Protein 4H17 (pdb70)

Structure (mmCIF, N/CA/C/O backbone):
data_4H17
#
_entry.id   4H17
#
_cell.length_a   49.169
_cell.length_b   49.348
_cell.length_c   156.593
_cell.angle_alpha   90.000
_cell.angle_beta   90.000
_cell.angle_gamma   90.000
#
_symmetry.space_group_name_H-M   'P 21 21 21'
#
loop_
_entity.id
_entity.type
_entity.pdbx_description
1 polymer 'Hydrolase, isochorismatase family'
2 non-polymer 'SULFATE ION'
3 non-polymer 1,2-ETHANEDIOL
4 water water
#
loop_
_atom_site.group_PDB
_atom_site.id
_atom_site.type_symbol
_atom_site.label_atom_id
_atom_site.label_alt_id
_atom_site.label_comp_id
_atom_site.label_asym_id
_atom_site.label_entity_id
_atom_site.label_seq_id
_atom_site.pdbx_PDB_ins_code
_atom_site.Cartn_x
_atom_site.Cartn_y
_atom_site.Cartn_z
_atom_site.occupancy
_atom_site.B_iso_or_equiv
_atom_site.auth_seq_id
_atom_site.auth_comp_id
_atom_site.auth_asym_id
_atom_site.auth_atom_id
_atom_site.pdbx_PDB_model_num
ATOM 1 N N . GLY A 1 1 ? 6.170 -20.745 37.834 1.00 21.05 0 GLY A N 1
ATOM 2 C CA . GLY A 1 1 ? 6.215 -20.265 36.427 1.00 17.10 0 GLY A CA 1
ATOM 3 C C . GLY A 1 1 ? 7.214 -19.120 36.249 1.00 15.22 0 GLY A C 1
ATOM 4 O O . GLY A 1 1 ? 7.905 -18.752 37.180 1.00 17.76 0 GLY A O 1
ATOM 13 N N . SER A 1 3 ? 8.484 -15.390 35.522 1.00 14.39 2 SER A N 1
ATOM 14 C CA . SER A 1 3 ? 8.069 -13.986 35.654 1.00 16.92 2 SER A CA 1
ATOM 15 C C . SER A 1 3 ? 8.310 -13.210 34.370 1.00 16.70 2 SER A C 1
ATOM 16 O O . SER A 1 3 ? 9.332 -13.410 33.696 1.00 21.74 2 SER A O 1
ATOM 19 N N . VAL A 1 4 ? 7.326 -12.384 34.009 1.00 15.31 3 VAL A N 1
ATOM 20 C CA . VAL A 1 4 ? 7.348 -11.592 32.778 1.00 20.08 3 VAL A CA 1
ATOM 21 C C . VAL A 1 4 ? 6.793 -10.200 33.094 1.00 20.26 3 VAL A C 1
ATOM 22 O O . VAL A 1 4 ? 6.147 -9.975 34.124 1.00 17.54 3 VAL A O 1
ATOM 26 N N . PRO A 1 5 ? 7.070 -9.260 32.190 1.00 19.58 4 PRO A N 1
ATOM 27 C CA . PRO A 1 5 ? 6.490 -7.940 32.345 1.00 21.03 4 PRO A CA 1
ATOM 28 C C . PRO A 1 5 ? 4.972 -7.974 32.399 1.00 20.22 4 PRO A C 1
ATOM 29 O O . PRO A 1 5 ? 4.327 -8.841 31.762 1.00 19.28 4 PRO A O 1
ATOM 33 N N . THR A 1 6 ? 4.414 -6.987 33.090 1.00 22.69 5 THR A N 1
ATOM 34 C CA . THR A 1 6 ? 2.974 -6.777 33.199 1.00 23.81 5 THR A CA 1
ATOM 35 C C . THR A 1 6 ? 2.649 -5.604 32.330 1.00 22.76 5 THR A C 1
ATOM 36 O O . THR A 1 6 ? 3.416 -4.652 32.306 1.00 33.83 5 THR A O 1
ATOM 40 N N . THR A 1 7 ? 1.509 -5.618 31.647 1.00 21.55 6 THR A N 1
ATOM 41 C CA . THR A 1 7 ? 1.170 -4.492 30.782 1.00 20.61 6 THR A CA 1
ATOM 42 C C . THR A 1 7 ? 0.700 -3.387 31.703 1.00 21.71 6 THR A C 1
ATOM 43 O O . THR A 1 7 ? 0.209 -3.676 32.798 1.00 18.04 6 THR A O 1
ATOM 55 N N . PHE A 1 9 ? -1.882 -1.770 31.139 1.00 17.91 8 PHE A N 1
ATOM 56 C CA . PHE A 1 9 ? -3.293 -2.110 31.254 1.00 18.27 8 PHE A CA 1
ATOM 57 C C . PHE A 1 9 ? -3.593 -2.989 32.478 1.00 20.87 8 PHE A C 1
ATOM 58 O O . PHE A 1 9 ? -4.469 -2.669 33.276 1.00 22.90 8 PHE A O 1
ATOM 66 N N . ARG A 1 10 ? -2.873 -4.090 32.622 1.00 20.02 9 ARG A N 1
ATOM 67 C CA . ARG A 1 10 ? -3.165 -5.017 33.702 1.00 20.19 9 ARG A CA 1
ATOM 68 C C . ARG A 1 10 ? -2.738 -4.459 35.046 1.00 19.93 9 ARG A C 1
ATOM 69 O O . ARG A 1 10 ? -3.422 -4.657 36.051 1.00 19.37 9 ARG A O 1
ATOM 77 N N . LEU A 1 11 ? -1.639 -3.717 35.059 1.00 18.48 10 LEU A N 1
ATOM 78 C CA . LEU A 1 11 ? -1.148 -3.087 36.287 1.00 21.14 10 LEU A CA 1
ATOM 79 C C . LEU A 1 11 ? -2.149 -2.122 36.884 1.00 20.94 10 LEU A C 1
ATOM 80 O O . LEU A 1 11 ? -2.258 -2.068 38.114 1.00 22.32 10 LEU A O 1
ATOM 85 N N . THR A 1 12 ? -2.858 -1.378 36.037 1.00 23.37 11 THR A N 1
ATOM 86 C CA . THR A 1 12 ? -3.813 -0.334 36.459 1.00 20.94 11 THR A CA 1
ATOM 87 C C . THR A 1 12 ? -5.280 -0.802 36.506 1.00 19.47 11 THR A C 1
ATOM 88 O O . THR A 1 12 ? -6.187 -0.051 36.936 1.00 21.89 11 THR A O 1
ATOM 92 N N . GLY A 1 13 ? -5.499 -2.032 36.047 1.00 21.31 12 GLY A N 1
ATOM 93 C CA . GLY A 1 13 ? -6.809 -2.637 35.965 1.00 26.98 12 GLY A CA 1
ATOM 94 C C . GLY A 1 13 ? -7.681 -2.046 34.874 1.00 26.17 12 GLY A C 1
ATOM 95 O O . GLY A 1 13 ? -8.917 -2.109 34.966 1.00 21.20 12 GLY A O 1
ATOM 96 N N . ARG A 1 14 ? -7.040 -1.523 33.824 1.00 24.17 13 ARG A N 1
ATOM 97 C CA . ARG A 1 14 ? -7.730 -0.830 32.733 1.00 26.49 13 ARG A CA 1
ATOM 98 C C . ARG A 1 14 ? -7.778 -1.678 31.455 1.00 21.21 13 ARG A C 1
ATOM 99 O O . ARG A 1 14 ? -8.222 -1.213 30.397 1.00 28.46 13 ARG A O 1
ATOM 107 N N . ASP A 1 15 ? -7.320 -2.919 31.550 1.00 25.63 14 ASP A N 1
ATOM 108 C CA . ASP A 1 15 ? -7.440 -3.842 30.416 1.00 27.82 14 ASP A CA 1
ATOM 109 C C . ASP A 1 15 ? -8.909 -4.009 30.008 1.00 28.03 14 ASP A C 1
ATOM 110 O O . ASP A 1 15 ? -9.771 -4.181 30.861 1.00 30.59 14 ASP A O 1
ATOM 115 N N . TYR A 1 16 ? -9.180 -3.920 28.705 1.00 24.33 15 TYR A N 1
ATOM 116 C CA . TYR A 1 16 ? -10.508 -4.145 28.150 1.00 21.17 15 TYR A CA 1
ATOM 117 C C . TYR A 1 16 ? -10.412 -5.351 27.214 1.00 21.32 15 TYR A C 1
ATOM 118 O O . TYR A 1 16 ? -9.332 -5.702 26.786 1.00 20.22 15 TYR A O 1
ATOM 127 N N . PRO A 1 17 ? -11.544 -6.008 26.929 1.00 23.74 16 PRO A N 1
ATOM 128 C CA . PRO A 1 17 ? -11.526 -7.090 25.951 1.00 20.84 16 PRO A CA 1
ATOM 129 C C . PRO A 1 17 ? -11.265 -6.636 24.509 1.00 18.64 16 PRO A C 1
ATOM 130 O O . PRO A 1 17 ? -11.563 -5.497 24.161 1.00 23.16 16 PRO A O 1
ATOM 134 N N . PRO A 1 18 ? -10.742 -7.539 23.671 1.00 19.03 17 PRO A N 1
ATOM 135 C CA . PRO A 1 18 ? -10.658 -7.185 22.261 1.00 15.90 17 PRO A CA 1
ATOM 136 C C 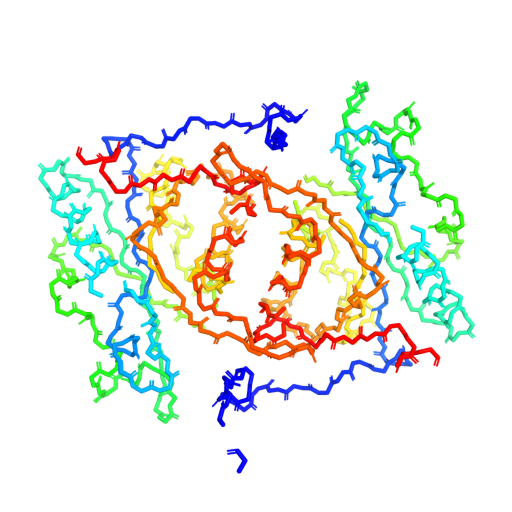. PRO A 1 18 ? -12.016 -6.940 21.646 1.00 16.53 17 PRO A C 1
ATOM 137 O O . PRO A 1 18 ? -13.041 -7.464 22.101 1.00 18.32 17 PRO A O 1
ATOM 141 N N . ALA A 1 19 ? -12.010 -6.155 20.574 1.00 16.80 18 ALA A N 1
ATOM 142 C CA . ALA A 1 19 ? -13.256 -5.757 19.915 1.00 16.26 18 ALA A CA 1
ATOM 143 C C . ALA A 1 19 ? -13.902 -6.969 19.300 1.00 16.35 18 ALA A C 1
ATOM 144 O O . ALA A 1 19 ? -13.212 -7.888 18.845 1.00 18.95 18 ALA A O 1
ATOM 146 N N A LYS A 1 20 ? -15.225 -6.962 19.265 0.50 18.04 19 LYS A N 1
ATOM 147 N N B LYS A 1 20 ? -15.223 -6.956 19.260 0.50 18.08 19 LYS A N 1
ATOM 148 C CA A LYS A 1 20 ? -15.970 -7.915 18.446 0.50 20.20 19 LYS A CA 1
ATOM 149 C CA B LYS A 1 20 ? -15.964 -7.901 18.434 0.50 20.33 19 LYS A CA 1
ATOM 150 C C A LYS A 1 20 ? -16.341 -7.108 17.218 0.50 20.44 19 LYS A C 1
ATOM 151 C C B LYS A 1 20 ? -16.340 -7.102 17.213 0.50 20.51 19 LYS A C 1
ATOM 152 O O A LYS A 1 20 ? -16.869 -6.003 17.349 0.50 18.89 19 LYS A O 1
ATOM 153 O O B LYS A 1 20 ? -16.871 -6.000 17.345 0.50 19.03 19 LYS A O 1
ATOM 164 N N . LEU A 1 21 ? -16.073 -7.653 16.034 1.00 20.28 20 LEU A N 1
ATOM 165 C CA . LEU A 1 21 ? -16.408 -6.975 14.772 1.00 18.81 20 LEU A CA 1
ATOM 166 C C . LEU A 1 21 ? -17.875 -6.498 14.770 1.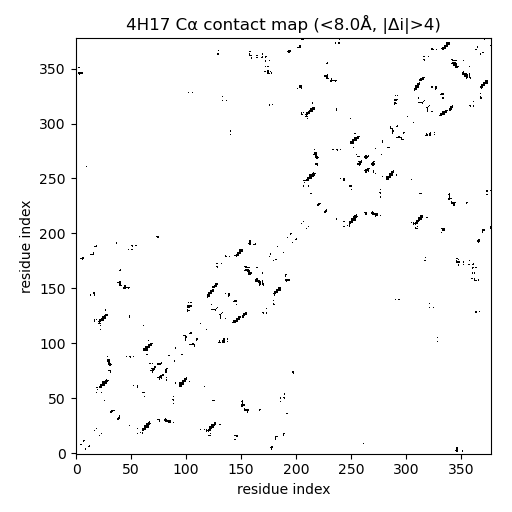00 20.62 20 LEU A C 1
ATOM 167 O O . LEU A 1 21 ? -18.187 -5.413 14.292 1.00 16.12 20 LEU A O 1
ATOM 172 N N . SER A 1 22 ? -18.763 -7.307 15.353 1.00 20.04 21 SER A N 1
ATOM 173 C CA . SER A 1 22 ? -20.186 -7.035 15.399 1.00 20.65 21 SER A CA 1
ATOM 174 C C . SER A 1 22 ? -20.552 -5.779 16.167 1.00 18.66 21 SER A C 1
ATOM 175 O O . SER A 1 22 ? -21.653 -5.238 15.964 1.00 23.42 21 SER A O 1
ATOM 178 N N . HIS A 1 23 ? -19.660 -5.294 17.026 1.00 17.65 22 HIS A N 1
ATOM 179 C CA . HIS A 1 23 ? -19.906 -4.055 17.767 1.00 21.70 22 HIS A CA 1
ATOM 180 C C . HIS A 1 23 ? -18.881 -2.967 17.459 1.00 21.52 22 HIS A C 1
ATOM 181 O O . HIS A 1 23 ? -18.790 -1.967 18.177 1.00 21.75 22 HIS A O 1
ATOM 188 N N . ALA A 1 24 ? -18.168 -3.111 16.351 1.00 15.49 23 ALA A N 1
ATOM 189 C CA . ALA A 1 24 ? -17.032 -2.226 16.079 1.00 15.11 23 ALA A CA 1
ATOM 190 C C . ALA A 1 24 ? -17.191 -1.409 14.811 1.00 15.77 23 ALA A C 1
ATOM 191 O O . ALA A 1 24 ? -18.014 -1.718 13.987 1.00 15.14 23 ALA A O 1
ATOM 193 N N . SER A 1 25 ? -16.375 -0.363 14.717 1.00 16.07 24 SER A N 1
ATOM 194 C CA . SER A 1 25 ? -16.117 0.365 13.454 1.00 17.88 24 SER A CA 1
ATOM 195 C C . SER A 1 25 ? -14.728 -0.078 12.958 1.00 18.58 24 SER A C 1
ATOM 196 O O . SER A 1 25 ? -13.781 -0.177 13.752 1.00 17.66 24 SER A O 1
ATOM 199 N N . LEU A 1 26 ? -14.596 -0.343 11.653 1.00 14.81 25 LEU A N 1
ATOM 200 C CA . LEU A 1 26 ? -13.325 -0.805 11.056 1.00 14.37 25 LEU A CA 1
ATOM 201 C C . LEU A 1 26 ? -12.649 0.384 10.371 1.00 13.90 25 LEU A C 1
ATOM 202 O O . LEU A 1 26 ? -13.291 1.123 9.619 1.00 14.13 25 LEU A O 1
ATOM 207 N N . ILE A 1 27 ? -11.391 0.608 10.696 1.00 10.55 26 ILE A N 1
ATOM 208 C CA . ILE A 1 27 ? -10.573 1.694 10.129 1.00 10.54 26 ILE A CA 1
ATOM 209 C C . ILE A 1 27 ? -9.356 1.120 9.416 1.00 10.35 26 ILE A C 1
ATOM 210 O O . ILE A 1 27 ? -8.549 0.416 10.025 1.00 12.42 26 ILE A O 1
ATOM 215 N N . ILE A 1 28 ? -9.247 1.418 8.108 1.00 11.51 27 ILE A N 1
ATOM 216 C CA . ILE A 1 28 ? -8.130 0.949 7.297 1.00 12.78 27 ILE A CA 1
ATOM 217 C C . ILE A 1 28 ? -7.273 2.167 6.966 1.00 12.86 27 ILE A C 1
ATOM 218 O O . ILE A 1 28 ? -7.703 3.072 6.247 1.00 12.89 27 ILE A O 1
ATOM 223 N N . ILE A 1 29 ? -6.056 2.171 7.481 1.00 11.29 28 ILE A N 1
ATOM 224 C CA . ILE A 1 29 ? -5.154 3.333 7.361 1.00 11.50 28 ILE A CA 1
ATOM 225 C C . ILE A 1 29 ? -4.159 3.151 6.224 1.00 10.96 28 ILE A C 1
ATOM 226 O O . ILE A 1 29 ? -3.301 2.233 6.225 1.00 11.00 28 ILE A O 1
ATOM 231 N N . ASP A 1 30 ? -4.288 4.003 5.199 1.00 10.14 29 ASP A N 1
ATOM 232 C CA . ASP A 1 30 ? -3.250 4.217 4.214 1.00 12.35 29 ASP A CA 1
ATOM 233 C C . ASP A 1 30 ? -2.986 3.008 3.321 1.00 12.12 29 ASP A C 1
ATOM 234 O O . ASP A 1 30 ? -1.837 2.696 3.058 1.00 11.45 29 ASP A O 1
ATOM 239 N N . ALA A 1 31 ? -4.036 2.313 2.887 1.00 12.22 30 ALA A N 1
ATOM 240 C CA . ALA A 1 31 ? -3.829 1.117 2.050 1.00 14.95 30 ALA A CA 1
ATOM 241 C C . ALA A 1 31 ? -3.602 1.561 0.597 1.00 14.24 30 ALA A C 1
ATOM 242 O O . ALA A 1 31 ? -4.442 1.391 -0.302 1.00 14.91 30 ALA A O 1
ATOM 244 N N . GLN A 1 32 ? -2.424 2.147 0.387 1.00 13.75 31 GLN A N 1
ATOM 245 C CA . GLN A 1 32 ? -2.082 2.825 -0.863 1.00 12.07 31 GLN A CA 1
ATOM 246 C C . GLN A 1 32 ? -0.861 2.239 -1.566 1.00 11.22 31 GLN A C 1
ATOM 247 O O . GLN A 1 32 ? -0.002 1.628 -0.952 1.00 12.36 31 GLN A O 1
ATOM 253 N N . LYS A 1 33 ? -0.795 2.479 -2.879 1.00 12.39 32 LYS A N 1
ATOM 254 C CA . LYS A 1 33 ? 0.224 1.838 -3.725 1.00 12.39 32 LYS A CA 1
ATOM 255 C C . LYS A 1 33 ? 1.687 2.323 -3.462 1.00 11.38 32 LYS A C 1
ATOM 256 O O . LYS A 1 33 ? 2.657 1.594 -3.765 1.00 11.81 32 LYS A O 1
ATOM 262 N N . GLU A 1 34 ? 1.846 3.504 -2.856 1.00 11.62 33 GLU A N 1
ATOM 263 C CA . GLU A 1 34 ? 3.137 4.016 -2.422 1.00 13.72 33 GLU A CA 1
ATOM 264 C C . GLU A 1 34 ? 3.938 2.941 -1.698 1.00 11.97 33 GLU A C 1
ATOM 265 O O . GLU A 1 34 ? 5.143 2.830 -1.906 1.00 12.51 33 GLU A O 1
ATOM 271 N N . TYR A 1 35 ? 3.248 2.096 -0.936 1.00 10.44 34 TYR A N 1
ATOM 272 C CA . TYR A 1 35 ? 3.907 1.139 -0.074 1.00 11.66 34 TYR A CA 1
ATOM 273 C C . TYR A 1 35 ? 4.312 -0.157 -0.768 1.00 10.90 34 TYR A C 1
ATOM 274 O O . TYR A 1 35 ? 4.800 -1.090 -0.076 1.00 13.06 34 TYR A O 1
ATOM 283 N N . LEU A 1 36 ? 4.011 -0.287 -2.073 1.00 12.19 35 LEU A N 1
ATOM 284 C CA . LEU A 1 36 ? 4.283 -1.559 -2.775 1.00 16.59 35 LEU A CA 1
ATOM 285 C C . LEU A 1 36 ? 5.624 -1.544 -3.533 1.00 16.03 35 LEU A C 1
ATOM 286 O O . LEU A 1 36 ? 6.084 -2.581 -4.040 1.00 17.69 35 LEU A O 1
ATOM 291 N N A SER A 1 37 ? 6.258 -0.385 -3.620 0.75 15.23 36 SER A N 1
ATOM 292 N N B SER A 1 37 ? 6.253 -0.378 -3.608 0.25 15.99 36 SER A N 1
ATOM 293 C CA A SER A 1 37 ? 7.503 -0.247 -4.340 0.75 16.29 36 SER A CA 1
ATOM 294 C CA B SER A 1 37 ? 7.513 -0.223 -4.313 0.25 16.28 36 SER A CA 1
ATOM 295 C C A SER A 1 37 ? 8.267 0.989 -3.834 0.75 16.58 36 SER A C 1
ATOM 296 C C B SER A 1 37 ? 8.269 1.004 -3.820 0.25 16.36 36 SER A C 1
ATOM 297 O O A SER A 1 37 ? 7.735 1.753 -3.056 0.75 14.21 36 SER A O 1
ATOM 298 O O B SER A 1 37 ? 7.736 1.781 -3.047 0.25 16.20 36 SER A O 1
ATOM 303 N N . GLY A 1 38 ? 9.499 1.181 -4.292 1.00 15.48 37 GLY A N 1
ATOM 304 C CA . GLY A 1 38 ? 10.339 2.326 -3.887 1.00 15.29 37 GLY A CA 1
ATOM 305 C C . GLY A 1 38 ? 10.855 2.280 -2.442 1.00 16.37 37 GLY A C 1
ATOM 306 O O . GLY A 1 38 ? 10.811 1.244 -1.805 1.00 16.56 37 GLY A O 1
ATOM 307 N N . PRO A 1 39 ? 11.363 3.422 -1.929 1.00 16.62 38 PRO A N 1
ATOM 308 C CA . PRO A 1 39 ? 11.925 3.497 -0.584 1.00 16.56 38 PRO A CA 1
ATOM 309 C C . PRO A 1 39 ? 10.902 3.208 0.503 1.00 16.51 38 PRO A C 1
ATOM 310 O O . PRO A 1 39 ? 11.287 2.813 1.620 1.00 16.27 38 PRO A O 1
ATOM 314 N N . LEU A 1 40 ? 9.607 3.396 0.223 1.00 12.97 39 LEU A N 1
ATOM 315 C CA . LEU A 1 40 ? 8.568 3.123 1.225 1.00 13.09 39 LEU A CA 1
ATOM 316 C C . LEU A 1 40 ? 7.934 1.736 1.020 1.00 12.78 39 LEU A C 1
ATOM 317 O O . LEU A 1 40 ? 6.936 1.432 1.612 1.00 13.96 39 LEU A O 1
ATOM 322 N N . LYS A 1 41 ? 8.587 0.866 0.236 1.00 13.57 40 LYS A N 1
ATOM 323 C CA . LYS A 1 41 ? 8.081 -0.479 0.065 1.00 14.01 40 LYS A CA 1
ATOM 324 C C . LYS A 1 41 ? 8.094 -1.169 1.416 1.00 14.94 40 LYS A C 1
ATOM 325 O O . LYS A 1 41 ? 9.167 -1.214 2.049 1.00 16.59 40 LYS A O 1
ATOM 331 N N . LEU A 1 42 ? 6.955 -1.730 1.846 1.00 13.61 41 LEU A N 1
ATOM 332 C CA . LEU A 1 42 ? 6.850 -2.313 3.185 1.00 13.21 41 LEU A CA 1
ATOM 333 C C . LEU A 1 42 ? 7.147 -3.786 3.119 1.00 14.56 41 LEU A C 1
ATOM 334 O O . LEU A 1 42 ? 7.087 -4.383 2.028 1.00 15.58 41 LEU A O 1
ATOM 339 N N . SER A 1 43 ? 7.461 -4.363 4.276 1.00 14.57 42 SER A N 1
ATOM 340 C CA . SER A 1 43 ? 7.791 -5.781 4.357 1.00 12.12 42 SER A CA 1
ATOM 341 C C . SER A 1 43 ? 6.584 -6.590 4.761 1.00 13.01 42 SER A C 1
ATOM 342 O O . SER A 1 43 ? 5.770 -6.139 5.547 1.00 15.64 42 SER A O 1
ATOM 345 N N . GLY A 1 44 ? 6.482 -7.795 4.210 1.00 15.58 43 GLY A N 1
ATOM 346 C CA . GLY A 1 44 ? 5.340 -8.648 4.512 1.00 16.88 43 GLY A CA 1
ATOM 347 C C . GLY A 1 44 ? 4.017 -8.099 3.982 1.00 15.55 43 GLY A C 1
ATOM 348 O O . GLY A 1 44 ? 2.967 -8.356 4.578 1.00 19.56 43 GLY A O 1
ATOM 357 N N . ASP A 1 46 ? 2.308 -8.827 1.096 1.00 15.08 45 ASP A N 1
ATOM 358 C CA . ASP A 1 46 ? 1.367 -9.799 0.517 1.00 19.65 45 ASP A CA 1
ATOM 359 C C . ASP A 1 46 ? 0.344 -10.262 1.556 1.00 19.71 45 ASP A C 1
ATOM 360 O O . ASP A 1 46 ? -0.887 -10.286 1.294 1.00 17.05 45 ASP A O 1
ATOM 365 N N . GLU A 1 47 ? 0.853 -10.676 2.725 1.00 15.09 46 GLU A N 1
ATOM 366 C CA . GLU A 1 47 ? -0.034 -11.209 3.734 1.00 18.40 46 GLU A CA 1
ATOM 367 C C . GLU A 1 47 ? -0.798 -10.155 4.479 1.00 15.68 46 GLU A C 1
ATOM 368 O O . GLU A 1 47 ? -1.946 -10.366 4.801 1.00 16.12 46 GLU A O 1
ATOM 374 N N . ALA A 1 48 ? -0.179 -8.994 4.728 1.00 13.54 47 ALA A N 1
ATOM 375 C CA . ALA A 1 48 ? -0.928 -7.902 5.353 1.00 12.31 47 ALA A CA 1
ATOM 376 C C . ALA A 1 48 ? -2.097 -7.447 4.495 1.00 13.08 47 ALA A C 1
ATOM 377 O O . ALA A 1 48 ? -3.219 -7.283 5.018 1.00 13.83 47 ALA A O 1
ATOM 379 N N . VAL A 1 49 ? -1.885 -7.293 3.195 1.00 13.20 48 VAL A N 1
ATOM 380 C CA . VAL A 1 49 ? -2.963 -6.917 2.281 1.00 14.79 48 VAL A CA 1
ATOM 381 C C . VAL A 1 49 ? -4.038 -7.998 2.204 1.00 12.61 48 VAL A C 1
ATOM 382 O O . VAL A 1 49 ? -5.209 -7.692 2.238 1.00 14.02 48 VAL A O 1
ATOM 386 N N . ALA A 1 50 ? -3.629 -9.266 2.151 1.00 11.28 49 ALA A N 1
ATOM 387 C CA . ALA A 1 50 ? -4.612 -10.344 2.142 1.00 15.44 49 ALA A CA 1
ATOM 388 C C . ALA A 1 50 ? -5.470 -10.279 3.417 1.00 16.12 49 ALA A C 1
ATOM 389 O O . ALA A 1 50 ? -6.679 -10.520 3.371 1.00 16.78 49 ALA A O 1
ATOM 391 N N . ASN A 1 51 ? -4.861 -9.920 4.552 1.00 14.82 50 ASN A N 1
ATOM 392 C CA . ASN A 1 51 ? -5.623 -9.812 5.809 1.00 16.36 50 ASN A CA 1
ATOM 393 C C . ASN A 1 51 ? -6.549 -8.602 5.873 1.00 15.66 50 ASN A C 1
ATOM 394 O O . ASN A 1 51 ? -7.660 -8.720 6.361 1.00 14.80 50 ASN A O 1
ATOM 399 N N . ILE A 1 52 ? -6.132 -7.474 5.292 1.00 12.94 51 ILE A N 1
ATOM 400 C CA . ILE A 1 52 ? -7.027 -6.322 5.200 1.00 12.84 51 ILE A CA 1
ATOM 401 C C . ILE A 1 52 ? -8.252 -6.736 4.345 1.00 13.12 51 ILE A C 1
ATOM 402 O O . ILE A 1 52 ? -9.400 -6.438 4.656 1.00 13.02 51 ILE A O 1
ATOM 407 N N . ALA A 1 53 ? -8.009 -7.482 3.265 1.00 12.37 52 ALA A N 1
ATOM 408 C CA . ALA A 1 53 ? -9.070 -7.895 2.409 1.00 13.17 52 ALA A CA 1
ATOM 409 C C . ALA A 1 53 ? -10.036 -8.803 3.164 1.00 13.11 52 ALA A C 1
ATOM 410 O O . ALA A 1 53 ? -11.221 -8.682 3.022 1.00 14.51 52 ALA A O 1
ATOM 412 N N . ARG A 1 54 ? -9.487 -9.679 4.021 1.00 12.57 53 ARG A N 1
ATOM 413 C CA . ARG A 1 54 ? -10.328 -10.544 4.857 1.00 16.30 53 ARG A CA 1
ATOM 414 C C . ARG A 1 54 ? -11.173 -9.725 5.822 1.00 15.06 53 ARG A C 1
ATOM 415 O O . ARG A 1 54 ? -12.360 -10.030 6.003 1.00 16.58 53 ARG A O 1
ATOM 423 N N . LEU A 1 55 ? -10.584 -8.699 6.435 1.00 15.03 54 LEU A N 1
ATOM 424 C CA . LEU A 1 55 ? -11.324 -7.872 7.369 1.00 16.73 54 LEU A CA 1
ATOM 425 C C . LEU A 1 55 ? -12.399 -7.119 6.630 1.00 13.64 54 LEU A C 1
ATOM 426 O O . LEU A 1 55 ? -13.532 -7.042 7.101 1.00 16.44 54 LEU A O 1
ATOM 431 N N . LEU A 1 56 ? -12.064 -6.574 5.467 1.00 12.58 55 LEU A N 1
ATOM 432 C CA . LEU A 1 56 ? -13.066 -5.868 4.662 1.00 13.76 55 LEU A CA 1
ATOM 433 C C . LEU A 1 56 ? -14.230 -6.745 4.260 1.00 13.04 55 LEU A C 1
ATOM 434 O O . LEU A 1 56 ? -15.401 -6.354 4.349 1.00 13.60 55 LEU A O 1
ATOM 439 N N . ASP A 1 57 ? -13.909 -7.953 3.818 1.00 14.65 56 ASP A N 1
ATOM 440 C CA . ASP A 1 57 ? -14.920 -8.922 3.434 1.00 17.24 56 ASP A CA 1
ATOM 441 C C . ASP A 1 57 ? -15.870 -9.147 4.590 1.00 16.65 56 ASP A C 1
ATOM 442 O O . ASP A 1 57 ? -17.083 -9.082 4.407 1.00 14.43 56 ASP A O 1
ATOM 447 N N . ALA A 1 58 ? -15.311 -9.449 5.771 1.00 16.53 57 ALA A N 1
ATOM 448 C CA . ALA A 1 58 ? -16.086 -9.732 6.991 1.00 16.42 57 ALA A CA 1
ATOM 449 C C . ALA A 1 58 ? -16.923 -8.558 7.454 1.00 16.73 57 ALA A C 1
ATOM 450 O O . ALA A 1 58 ? -18.062 -8.738 7.830 1.00 18.20 57 ALA A O 1
ATOM 452 N N . ALA A 1 59 ? -16.343 -7.366 7.445 1.00 14.67 58 ALA A N 1
ATOM 453 C CA . ALA A 1 59 ? -17.078 -6.172 7.772 1.00 13.66 58 ALA A CA 1
ATOM 454 C C . ALA A 1 59 ? -18.247 -5.899 6.835 1.00 15.07 58 ALA A C 1
ATOM 455 O O . ALA A 1 59 ? -19.312 -5.480 7.279 1.00 15.56 58 ALA A O 1
ATOM 457 N N . ARG A 1 60 ? -18.048 -6.115 5.542 1.00 16.94 59 ARG A N 1
ATOM 458 C CA . ARG A 1 60 ? -19.086 -5.897 4.566 1.00 15.69 59 ARG A CA 1
ATOM 459 C C . ARG A 1 60 ? -20.196 -6.931 4.714 1.00 17.70 59 ARG A C 1
ATOM 460 O O . ARG A 1 60 ? -21.366 -6.578 4.660 1.00 19.62 59 ARG A O 1
ATOM 468 N N . LYS A 1 61 ? -19.814 -8.169 4.978 1.00 18.15 60 LYS A N 1
ATOM 469 C CA . LYS A 1 61 ? -20.816 -9.229 5.112 1.00 17.90 60 LYS A CA 1
ATOM 470 C C . LYS A 1 61 ? -21.733 -8.947 6.315 1.00 17.56 60 LYS A C 1
ATOM 471 O O . LYS A 1 61 ? -22.915 -9.315 6.293 1.00 25.44 60 LYS A O 1
ATOM 477 N N . SER A 1 62 ? -21.153 -8.322 7.336 1.00 17.79 61 SER A N 1
ATOM 478 C CA . SER A 1 62 ? -21.765 -8.056 8.631 1.00 22.21 61 SER A CA 1
ATOM 479 C C . SER A 1 62 ? -22.398 -6.669 8.704 1.00 21.42 61 SER A C 1
ATOM 480 O O . SER A 1 62 ? -22.998 -6.334 9.713 1.00 23.28 61 SER A O 1
ATOM 483 N N . GLY A 1 63 ? -22.255 -5.865 7.661 1.00 19.87 62 GLY A N 1
ATOM 484 C CA . GLY A 1 63 ? -22.820 -4.505 7.646 1.00 19.39 62 GLY A CA 1
ATOM 485 C C . GLY A 1 63 ? -22.212 -3.495 8.601 1.00 19.79 62 GLY A C 1
ATOM 486 O O . GLY A 1 63 ? -22.913 -2.593 9.093 1.00 22.44 62 GLY A O 1
ATOM 487 N N . ARG A 1 64 ? -20.926 -3.631 8.890 1.00 14.50 63 ARG A N 1
ATOM 488 C CA . ARG A 1 64 ? -20.253 -2.750 9.847 1.00 15.32 63 ARG A CA 1
ATOM 489 C C . ARG A 1 64 ? -19.774 -1.449 9.159 1.00 13.44 63 ARG A C 1
ATOM 490 O O . ARG A 1 64 ? -19.515 -1.445 7.972 1.00 16.32 63 ARG A O 1
ATOM 498 N N . PRO A 1 65 ? -19.628 -0.368 9.945 1.00 13.99 64 PRO A N 1
ATOM 499 C CA . PRO A 1 65 ? -19.055 0.887 9.453 1.00 14.31 64 PRO A CA 1
ATOM 500 C C . PRO A 1 65 ? -17.622 0.693 9.100 1.00 12.50 64 PRO A C 1
ATOM 501 O O . PRO A 1 65 ? -16.875 0.038 9.883 1.00 13.36 64 PRO A O 1
ATOM 505 N N . ILE A 1 66 ? -17.229 1.217 7.928 1.00 12.59 65 ILE A N 1
ATOM 506 C CA . ILE A 1 66 ? -15.881 1.064 7.462 1.00 12.46 65 ILE A CA 1
ATOM 507 C C . ILE A 1 66 ? -15.339 2.422 7.045 1.00 12.83 65 ILE A C 1
ATOM 508 O O . ILE A 1 66 ? -15.969 3.144 6.251 1.00 14.03 65 ILE A O 1
ATOM 513 N N . ILE A 1 67 ? -14.177 2.743 7.581 1.00 11.83 66 ILE A N 1
ATOM 514 C CA . ILE A 1 67 ? -13.498 4.043 7.332 1.00 11.34 66 ILE A CA 1
ATOM 515 C C . ILE A 1 67 ? -12.142 3.801 6.694 1.00 11.87 66 ILE A C 1
ATOM 516 O O . ILE A 1 67 ? -11.306 3.051 7.222 1.00 14.35 66 ILE A O 1
ATOM 521 N N . HIS A 1 68 ? -11.952 4.342 5.502 1.00 12.73 67 HIS A N 1
ATOM 522 C CA . HIS A 1 68 ? -10.684 4.294 4.799 1.00 12.43 67 HIS A CA 1
ATOM 523 C C . HIS A 1 68 ? -9.981 5.653 4.931 1.00 11.82 67 HIS A C 1
ATOM 524 O O . HIS A 1 68 ? -10.562 6.709 4.615 1.00 13.22 67 HIS A O 1
ATOM 531 N N . VAL A 1 69 ? -8.737 5.611 5.357 1.00 11.11 68 VAL A N 1
ATOM 532 C CA . VAL A 1 69 ? -7.894 6.788 5.471 1.00 12.92 68 VAL A CA 1
ATOM 533 C C . VAL A 1 69 ? -6.798 6.743 4.400 1.00 13.01 68 VAL A C 1
ATOM 534 O O . VAL A 1 69 ? -6.192 5.692 4.226 1.00 12.46 68 VAL A O 1
ATOM 538 N N . ARG A 1 70 ? -6.501 7.868 3.745 1.00 13.23 69 ARG A N 1
ATOM 539 C CA . ARG A 1 70 ? -5.363 7.990 2.865 1.00 11.66 69 ARG A CA 1
ATOM 540 C C . ARG A 1 70 ? -4.631 9.290 3.107 1.00 10.61 69 ARG A C 1
ATOM 541 O O . ARG A 1 70 ? -5.210 10.270 3.599 1.00 11.51 69 ARG A O 1
ATOM 549 N N . HIS A 1 71 ? -3.372 9.307 2.693 1.00 10.15 70 HIS A N 1
ATOM 550 C CA . HIS A 1 71 ? -2.589 10.527 2.639 1.00 9.78 70 HIS A CA 1
ATOM 551 C C . HIS A 1 71 ? -3.173 11.510 1.645 1.00 12.39 70 HIS A C 1
ATOM 552 O O . HIS A 1 71 ? -3.608 11.121 0.539 1.00 11.31 70 HIS A O 1
ATOM 559 N N . LEU A 1 72 ? -3.146 12.784 2.014 1.00 11.76 71 LEU A N 1
ATOM 560 C CA . LEU A 1 72 ? -3.367 13.826 1.025 1.00 14.79 71 LEU A CA 1
ATOM 561 C C . LEU A 1 72 ? -2.279 13.756 -0.048 1.00 12.76 71 LEU A C 1
ATOM 562 O O . LEU A 1 72 ? -2.587 13.871 -1.241 1.00 13.95 71 LEU A O 1
ATOM 567 N N . GLY A 1 73 ? -1.038 13.491 0.348 1.00 12.98 72 GLY A N 1
ATOM 568 C CA . GLY A 1 73 ? 0.066 13.448 -0.626 1.00 14.37 72 GLY A CA 1
ATOM 569 C C . GLY A 1 73 ? 0.437 14.755 -1.292 1.00 15.04 72 GLY A C 1
ATOM 570 O O . GLY A 1 73 ? -0.135 15.844 -1.033 1.00 15.95 72 GLY A O 1
ATOM 571 N N . THR A 1 74 ? 1.381 14.615 -2.209 1.00 13.48 73 THR A N 1
ATOM 572 C CA . THR A 1 74 ? 1.912 15.737 -2.952 1.00 11.46 73 THR A CA 1
ATOM 573 C C . THR A 1 74 ? 1.869 15.378 -4.439 1.00 11.38 73 THR A C 1
ATOM 574 O O . THR A 1 74 ? 2.336 14.350 -4.812 1.00 12.98 73 THR A O 1
ATOM 578 N N . VAL A 1 75 ? 1.302 16.268 -5.252 1.00 14.49 74 VAL A N 1
ATOM 579 C CA . VAL A 1 75 ? 1.314 16.137 -6.696 1.00 14.83 74 VAL A CA 1
ATOM 580 C C . VAL A 1 75 ? 2.768 16.069 -7.136 1.00 12.97 74 VAL A C 1
ATOM 581 O O . VAL A 1 75 ? 3.618 16.930 -6.807 1.00 14.40 74 VAL A O 1
ATOM 585 N N . GLY A 1 76 ? 3.063 15.026 -7.893 1.00 13.19 75 GLY A N 1
ATOM 586 C CA . GLY A 1 76 ? 4.426 14.718 -8.338 1.00 16.71 75 GLY A CA 1
ATOM 587 C C . GLY A 1 76 ? 5.361 14.147 -7.296 1.00 15.63 75 GLY A C 1
ATOM 588 O O . GLY A 1 76 ? 6.530 13.923 -7.560 1.00 16.71 75 GLY A O 1
ATOM 589 N N . GLY A 1 77 ? 4.834 13.889 -6.117 1.00 11.77 76 GLY A N 1
ATOM 590 C CA . GLY A 1 77 ? 5.657 13.525 -4.953 1.00 13.54 76 GLY A CA 1
ATOM 591 C C . GLY A 1 77 ? 5.197 12.249 -4.309 1.00 13.70 76 GLY A C 1
ATOM 592 O O . GLY A 1 77 ? 4.594 11.387 -4.936 1.00 14.42 76 GLY A O 1
ATOM 593 N N . ARG A 1 78 ? 5.501 12.093 -3.028 1.00 14.48 77 ARG A N 1
ATOM 594 C CA . ARG A 1 78 ? 5.094 10.920 -2.311 1.00 15.41 77 ARG A CA 1
ATOM 595 C C . ARG A 1 78 ? 3.569 10.871 -2.117 1.00 12.39 77 ARG A C 1
ATOM 596 O O . ARG A 1 78 ? 2.935 11.904 -1.897 1.00 11.57 77 ARG A O 1
ATOM 604 N N . PHE A 1 79 ? 2.994 9.676 -2.225 1.00 13.40 78 PHE A N 1
ATOM 605 C CA . PHE A 1 79 ? 1.551 9.444 -2.189 1.00 11.18 78 PHE A CA 1
ATOM 606 C C . PHE A 1 79 ? 0.816 10.338 -3.184 1.00 11.32 78 PHE A C 1
ATOM 607 O O . PHE A 1 79 ? -0.310 10.750 -2.948 1.00 11.26 78 PHE A O 1
ATOM 615 N N . ASP A 1 80 ? 1.462 10.587 -4.325 1.00 11.37 79 ASP A N 1
ATOM 616 C CA . ASP A 1 80 ? 0.942 11.476 -5.345 1.00 13.56 79 ASP A CA 1
ATOM 617 C C . ASP A 1 80 ? -0.544 11.212 -5.672 1.00 12.27 79 ASP A C 1
ATOM 618 O O . ASP A 1 80 ? -0.867 10.171 -6.232 1.00 12.53 79 ASP A O 1
ATOM 623 N N . PRO A 1 81 ? -1.429 12.188 -5.425 1.00 12.80 80 PRO A N 1
ATOM 624 C CA . PRO A 1 81 ? -2.828 11.920 -5.652 1.00 14.72 80 PRO A CA 1
ATOM 625 C C . PRO A 1 81 ? -3.232 11.966 -7.120 1.00 15.40 80 PRO A C 1
ATOM 626 O O . PRO A 1 81 ? -4.331 11.548 -7.452 1.00 18.23 80 PRO A O 1
ATOM 630 N N . GLN A 1 82 ? -2.344 12.401 -7.971 1.00 14.42 81 GLN A N 1
ATOM 631 C CA . GLN A 1 82 ? -2.562 12.373 -9.424 1.00 14.59 81 GLN A CA 1
ATOM 632 C C . GLN A 1 82 ? -1.719 11.273 -10.085 1.00 19.28 81 GLN A C 1
ATOM 633 O O . GLN A 1 82 ? -1.583 11.257 -11.310 1.00 22.51 81 GLN A O 1
ATOM 639 N N . GLY A 1 83 ? -1.151 10.372 -9.292 1.00 15.73 82 GLY A N 1
ATOM 640 C CA . GLY A 1 83 ? -0.261 9.316 -9.813 1.00 15.44 82 GLY A CA 1
ATOM 641 C C . GLY A 1 83 ? -0.566 8.008 -9.145 1.00 14.59 82 GLY A C 1
ATOM 642 O O . GLY A 1 83 ? -1.422 7.948 -8.295 1.00 14.19 82 GLY A O 1
ATOM 643 N N . PRO A 1 84 ? 0.109 6.930 -9.583 1.00 14.56 83 PRO A N 1
ATOM 644 C CA . PRO A 1 84 ? -0.144 5.605 -9.035 1.00 15.70 83 PRO A CA 1
ATOM 645 C C . PRO A 1 84 ? 0.000 5.486 -7.508 1.00 12.23 83 PRO A C 1
ATOM 646 O O . PRO A 1 84 ? -0.794 4.814 -6.833 1.00 14.75 83 PRO A O 1
ATOM 650 N N . ALA A 1 85 ? 0.941 6.202 -6.959 1.00 15.45 84 ALA A N 1
ATOM 651 C CA . ALA A 1 85 ? 1.244 6.021 -5.523 1.00 12.41 84 ALA A CA 1
ATOM 652 C C . ALA A 1 85 ? 0.081 6.400 -4.598 1.00 13.53 84 ALA A C 1
ATOM 653 O O . ALA A 1 85 ? -0.040 5.845 -3.505 1.00 14.86 84 ALA A O 1
ATOM 655 N N . GLY A 1 86 ? -0.754 7.357 -5.008 1.00 13.46 85 GLY A N 1
ATOM 656 C CA . GLY A 1 86 ? -1.896 7.735 -4.208 1.00 13.90 85 GLY A CA 1
ATOM 657 C C . GLY A 1 86 ? -3.099 6.800 -4.304 1.00 15.63 85 GLY A C 1
ATOM 658 O O . GLY A 1 86 ? -4.043 6.939 -3.529 1.00 16.52 85 GLY A O 1
ATOM 659 N N . GLN A 1 87 ? -3.089 5.871 -5.264 1.00 15.06 86 GLN A N 1
ATOM 660 C CA . GLN A 1 87 ? -4.243 4.995 -5.488 1.00 13.68 86 GLN A CA 1
ATOM 661 C C . GLN A 1 87 ? -4.367 3.970 -4.367 1.00 13.47 86 GLN A C 1
ATOM 662 O O . GLN A 1 87 ? -3.355 3.575 -3.767 1.00 13.95 86 GLN A O 1
ATOM 668 N N . PHE A 1 88 ? -5.585 3.480 -4.138 1.00 12.88 87 PHE A N 1
ATOM 669 C CA . PHE A 1 88 ? -5.754 2.310 -3.311 1.00 13.10 87 PHE A CA 1
ATOM 670 C C . PHE A 1 88 ? -5.035 1.090 -3.844 1.00 12.92 87 PHE A C 1
ATOM 671 O O . PHE A 1 88 ? -5.018 0.816 -5.079 1.00 12.51 87 PHE A O 1
ATOM 679 N N . ILE A 1 89 ? -4.490 0.299 -2.929 1.00 16.45 88 ILE A N 1
ATOM 680 C CA . ILE A 1 89 ? -3.965 -1.018 -3.258 1.00 15.27 88 ILE A CA 1
ATOM 681 C C . ILE A 1 89 ? -5.065 -1.919 -3.856 1.00 14.78 88 ILE A C 1
ATOM 682 O O . ILE A 1 89 ? -6.162 -1.990 -3.368 1.00 14.68 88 ILE A O 1
ATOM 687 N N . PRO A 1 90 ? -4.772 -2.585 -4.971 1.00 13.02 89 PRO A N 1
ATOM 688 C CA . PRO A 1 90 ? -5.817 -3.404 -5.585 1.00 15.86 89 PRO A CA 1
ATOM 689 C C . PRO A 1 90 ? -6.491 -4.378 -4.621 1.00 15.58 89 PRO A C 1
ATOM 690 O O . PRO A 1 90 ? -5.798 -5.090 -3.836 1.00 17.58 89 PRO A O 1
ATOM 694 N N . GLY A 1 91 ? -7.820 -4.335 -4.638 1.00 14.50 90 GLY A N 1
ATOM 695 C CA . GLY A 1 91 ? -8.656 -5.137 -3.785 1.00 14.96 90 GLY A CA 1
ATOM 696 C C . GLY A 1 91 ? -9.085 -4.445 -2.503 1.00 16.51 90 GLY A C 1
ATOM 697 O O . GLY A 1 91 ? -9.991 -4.935 -1.816 1.00 16.83 90 GLY A O 1
ATOM 698 N N . LEU A 1 92 ? -8.435 -3.325 -2.178 1.00 13.35 91 LEU A N 1
ATOM 699 C CA . LEU A 1 92 ? -8.709 -2.625 -0.948 1.00 14.56 91 LEU A CA 1
ATOM 700 C C . LEU A 1 92 ? -9.437 -1.308 -1.206 1.00 14.66 91 LEU A C 1
ATOM 701 O O . LEU A 1 92 ? -9.448 -0.409 -0.343 1.00 16.84 91 LEU A O 1
ATOM 706 N N . GLU A 1 93 ? -10.021 -1.184 -2.399 1.00 15.62 92 GLU A N 1
ATOM 707 C CA . GLU A 1 93 ? -10.810 -0.017 -2.752 1.00 15.36 92 GLU A CA 1
ATOM 708 C C . GLU A 1 93 ? -12.106 0.084 -1.913 1.00 14.59 92 GLU A C 1
ATOM 709 O O . GLU A 1 93 ? -12.747 -0.934 -1.629 1.00 15.49 92 GLU A O 1
ATOM 715 N N . PRO A 1 94 ? -12.540 1.318 -1.594 1.00 13.37 93 PRO A N 1
ATOM 716 C CA . PRO A 1 94 ? -13.852 1.520 -0.960 1.00 14.11 93 PRO A CA 1
ATOM 717 C C . PRO A 1 94 ? -15.013 1.181 -1.869 1.00 14.31 93 PRO A C 1
ATOM 718 O O . PRO A 1 94 ? -14.886 1.251 -3.125 1.00 15.76 93 PRO A O 1
ATOM 722 N N . LEU A 1 95 ? -16.108 0.778 -1.245 1.00 14.45 94 LEU A N 1
ATOM 723 C CA . LEU A 1 95 ? -17.406 0.653 -1.897 1.00 14.59 94 LEU A CA 1
ATOM 724 C C . LEU A 1 95 ? -18.404 1.743 -1.448 1.00 16.39 94 LEU A C 1
ATOM 725 O O . LEU A 1 95 ? -18.226 2.427 -0.421 1.00 15.01 94 LEU A O 1
ATOM 730 N N . GLU A 1 96 ? -19.452 1.908 -2.238 1.00 15.05 95 GLU A N 1
ATOM 731 C CA . GLU A 1 96 ? -20.482 2.890 -1.919 1.00 15.52 95 GLU A CA 1
ATOM 732 C C . GLU A 1 96 ? -20.990 2.706 -0.497 1.00 18.03 95 GLU A C 1
ATOM 733 O O . GLU A 1 96 ? -21.275 1.602 -0.108 1.00 18.39 95 GLU A O 1
ATOM 739 N N . GLY A 1 97 ? -21.115 3.806 0.256 1.00 15.85 96 GLY A N 1
ATOM 740 C CA . GLY A 1 97 ? -21.570 3.764 1.645 1.00 16.51 96 GLY A CA 1
ATOM 741 C C . GLY A 1 97 ? -20.453 3.778 2.675 1.00 13.67 96 GLY A C 1
ATOM 742 O O . GLY A 1 97 ? -20.707 3.932 3.892 1.00 13.43 96 GLY A O 1
ATOM 743 N N . GLU A 1 98 ? -19.227 3.546 2.217 1.00 13.82 97 GLU A N 1
ATOM 744 C CA . GLU A 1 98 ? -18.082 3.537 3.091 1.00 14.54 97 GLU A CA 1
ATOM 745 C C . GLU A 1 98 ? -17.468 4.905 3.186 1.00 11.94 97 GLU A C 1
ATOM 746 O O . GLU A 1 98 ? -17.566 5.703 2.283 1.00 14.03 97 GLU A O 1
ATOM 752 N N . ILE A 1 99 ? -16.911 5.187 4.340 1.00 12.57 98 ILE A N 1
ATOM 753 C CA . ILE A 1 99 ? -16.334 6.510 4.622 1.00 11.61 98 ILE A CA 1
ATOM 754 C C . ILE A 1 99 ? -14.878 6.559 4.136 1.00 13.55 98 ILE A C 1
ATOM 755 O O . ILE A 1 99 ? -14.113 5.609 4.324 1.00 10.94 98 ILE A O 1
ATOM 760 N N . VAL A 1 100 ? -14.484 7.688 3.530 1.00 14.60 99 VAL A N 1
ATOM 761 C CA . VAL A 1 100 ? -13.127 7.848 3.003 1.00 13.83 99 VAL A CA 1
ATOM 762 C C . VAL A 1 100 ? -12.615 9.229 3.350 1.00 15.04 99 VAL A C 1
ATOM 763 O O . VAL A 1 100 ? -13.259 10.225 3.028 1.00 19.00 99 VAL A O 1
ATOM 767 N N A ILE A 1 101 ? -11.483 9.273 4.025 0.65 12.67 100 ILE A N 1
ATOM 768 N N B ILE A 1 101 ? -11.475 9.266 4.049 0.35 14.77 100 ILE A N 1
ATOM 769 C CA A ILE A 1 101 ? -10.863 10.532 4.343 0.65 12.65 100 ILE A CA 1
ATOM 770 C CA B ILE A 1 101 ? -10.906 10.458 4.662 0.35 15.46 100 ILE A CA 1
ATOM 771 C C A ILE A 1 101 ? -9.436 10.647 3.885 0.65 11.56 100 ILE A C 1
ATOM 772 C C B ILE A 1 101 ? -9.398 10.721 4.249 0.35 15.00 100 ILE A C 1
ATOM 773 O O A ILE A 1 101 ? -8.701 9.643 3.681 0.65 9.59 100 ILE A O 1
ATOM 774 O O B ILE A 1 101 ? -8.533 9.863 4.468 0.35 13.75 100 ILE A O 1
ATOM 783 N N . GLU A 1 102 ? -9.071 11.912 3.711 1.00 13.57 101 GLU A N 1
ATOM 784 C CA . GLU A 1 102 ? -7.705 12.295 3.359 1.00 15.48 101 GLU A CA 1
ATOM 785 C C . GLU A 1 102 ? -7.109 13.094 4.478 1.00 14.99 101 GLU A C 1
ATOM 786 O O . GLU A 1 102 ? -7.753 14.011 5.025 1.00 17.33 101 GLU A O 1
ATOM 792 N N . LYS A 1 103 ? -5.887 12.741 4.841 1.00 12.41 102 LYS A N 1
ATOM 793 C CA . LYS A 1 103 ? -5.230 13.357 5.993 1.00 13.42 102 LYS A CA 1
ATOM 794 C C . LYS A 1 103 ? -3.816 13.890 5.676 1.00 12.99 102 LYS A C 1
ATOM 795 O O . LYS A 1 103 ? -3.095 13.335 4.795 1.00 14.32 102 LYS A O 1
ATOM 801 N N . ARG A 1 104 ? -3.391 14.906 6.430 1.00 14.77 103 ARG A N 1
ATOM 802 C CA . ARG A 1 104 ? -2.031 15.454 6.302 1.00 17.53 103 ARG A CA 1
ATOM 803 C C . ARG A 1 104 ? -1.025 14.887 7.308 1.00 18.51 103 ARG A C 1
ATOM 804 O O . ARG A 1 104 ? 0.163 14.731 6.983 1.00 21.47 103 ARG A O 1
ATOM 820 N N . PRO A 1 106 ? 0.376 12.163 10.504 1.00 15.40 105 PRO A N 1
ATOM 821 C CA . PRO A 1 106 ? 0.275 10.760 10.974 1.00 12.45 105 PRO A CA 1
ATOM 822 C C . PRO A 1 106 ? -0.967 10.505 11.837 1.00 13.61 105 PRO A C 1
ATOM 823 O O . PRO A 1 106 ? -1.592 9.480 11.700 1.00 13.69 105 PRO A O 1
ATOM 827 N N . ASN A 1 107 ? -1.337 11.478 12.665 1.00 14.47 106 ASN A N 1
ATOM 828 C CA . ASN A 1 107 ? -2.578 11.485 13.402 1.00 15.34 106 ASN A CA 1
ATOM 829 C C . ASN A 1 107 ? -3.765 11.708 12.449 1.00 12.04 106 ASN A C 1
ATOM 830 O O . ASN A 1 107 ? -4.009 12.815 11.988 1.00 12.72 106 ASN A O 1
ATOM 835 N N . ALA A 1 108 ? -4.547 10.640 12.229 1.00 11.96 107 ALA A N 1
ATOM 836 C CA . ALA A 1 108 ? -5.654 10.711 11.288 1.00 11.48 107 ALA A CA 1
ATOM 837 C C . ALA A 1 108 ? -6.850 11.548 11.749 1.00 11.64 107 ALA A C 1
ATOM 838 O O . ALA A 1 108 ? -7.757 11.807 10.949 1.00 13.83 107 ALA A O 1
ATOM 840 N N . PHE A 1 109 ? -6.856 11.968 13.024 1.00 10.93 108 PHE A N 1
ATOM 841 C CA . PHE A 1 109 ? -7.877 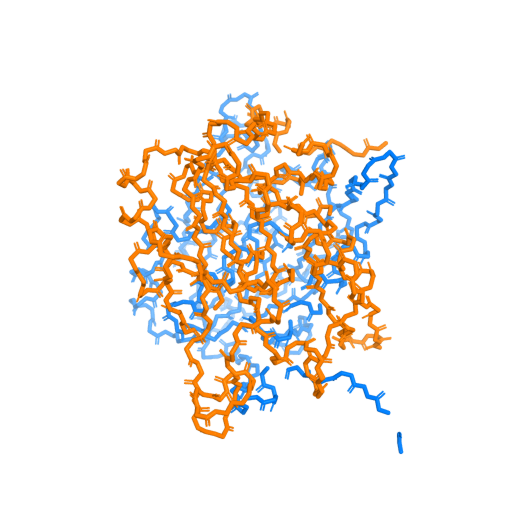12.927 13.515 1.00 11.70 108 PHE A CA 1
ATOM 842 C C . PHE A 1 109 ? -7.647 14.369 13.089 1.00 13.01 108 PHE A C 1
ATOM 843 O O . PHE A 1 109 ? -8.604 15.155 13.001 1.00 13.97 108 PHE A O 1
ATOM 851 N N A LYS A 1 110 ? -6.382 14.748 12.904 0.40 14.59 109 LYS A N 1
ATOM 852 N N B LYS A 1 110 ? -6.379 14.753 12.904 0.60 13.91 109 LYS A N 1
ATOM 853 C CA A LYS A 1 110 ? -6.020 16.151 12.746 0.40 17.53 109 LYS A CA 1
ATOM 854 C CA B LYS A 1 110 ? -6.027 16.164 12.750 0.60 17.13 109 LYS A CA 1
ATOM 855 C C A LYS A 1 110 ? -6.566 16.737 11.453 0.40 16.42 109 LYS A C 1
ATOM 856 C C B LYS A 1 110 ? -6.568 16.736 11.455 0.60 15.65 109 LYS A C 1
ATOM 857 O O A LYS A 1 110 ? -6.179 16.326 10.361 0.40 16.14 109 LYS A O 1
ATOM 858 O O B LYS A 1 110 ? -6.177 16.318 10.365 0.60 14.88 109 LYS A O 1
ATOM 869 N N . ASN A 1 111 ? -7.487 17.689 11.604 1.00 16.65 110 ASN A N 1
ATOM 870 C CA . ASN A 1 111 ? -8.167 18.345 10.474 1.00 19.14 110 ASN A CA 1
ATOM 871 C C . ASN A 1 111 ? -8.935 17.427 9.512 1.00 18.70 110 ASN A C 1
ATOM 872 O O . ASN A 1 111 ? -9.083 17.746 8.331 1.00 20.05 110 ASN A O 1
ATOM 877 N N . THR A 1 112 ? -9.498 16.330 10.034 1.00 14.81 111 THR A N 1
ATOM 878 C CA . THR A 1 112 ? -10.278 15.388 9.189 1.00 14.75 111 THR A CA 1
ATOM 879 C C . THR A 1 112 ? -11.745 15.166 9.628 1.00 15.25 111 THR A C 1
ATOM 880 O O . THR A 1 112 ? -12.523 14.519 8.935 1.00 20.07 111 THR A O 1
ATOM 884 N N . LYS A 1 113 ? -12.079 15.627 10.810 1.00 17.42 112 LYS A N 1
ATOM 885 C CA . LYS A 1 113 ? -13.396 15.298 11.382 1.00 15.89 112 LYS A CA 1
ATOM 886 C C . LYS A 1 113 ? -13.614 13.799 11.653 1.00 14.21 112 LYS A C 1
ATOM 887 O O . LYS A 1 113 ? -14.762 13.322 11.829 1.00 14.99 112 LYS A O 1
ATOM 893 N N . LEU A 1 114 ? -12.512 13.034 11.692 1.00 12.11 113 LEU A N 1
ATOM 894 C CA . LEU A 1 114 ? -12.609 11.636 12.092 1.00 12.82 113 LEU A CA 1
ATOM 895 C C . LEU A 1 114 ? -13.300 11.482 13.443 1.00 13.28 113 LEU A C 1
ATOM 896 O O . LEU A 1 114 ? -14.124 10.571 13.619 1.00 12.05 113 LEU A O 1
ATOM 901 N N . HIS A 1 115 ? -13.040 12.386 14.373 1.00 12.18 114 HIS A N 1
ATOM 902 C CA . HIS A 1 115 ? -13.719 12.310 15.675 1.00 13.64 114 HIS A CA 1
ATOM 903 C C . HIS A 1 115 ? -15.258 12.414 15.559 1.00 12.52 114 HIS A C 1
ATOM 904 O O . HIS A 1 115 ? -15.985 11.539 16.059 1.00 13.09 114 HIS A O 1
ATOM 911 N N A GLU A 1 116 ? -15.738 13.433 14.847 0.40 12.23 115 GLU A N 1
ATOM 912 N N B GLU A 1 116 ? -15.733 13.424 14.831 0.60 12.35 115 GLU A N 1
ATOM 913 C CA A GLU A 1 116 ? -17.171 13.640 14.678 0.40 14.03 115 GLU A CA 1
ATOM 914 C CA B GLU A 1 116 ? -17.158 13.668 14.623 0.60 16.01 115 GLU A CA 1
ATOM 915 C C A GLU A 1 116 ? -17.777 12.434 13.975 0.40 13.02 115 GLU A C 1
ATOM 916 C C B GLU A 1 116 ? -17.774 12.446 13.964 0.60 13.73 115 GLU A C 1
ATOM 917 O O A GLU A 1 116 ? -18.867 11.993 14.340 0.40 13.69 115 GLU A O 1
ATOM 918 O O B GLU A 1 116 ? -18.861 11.999 14.345 0.60 14.16 115 GLU A O 1
ATOM 929 N N . THR A 1 117 ? -17.058 11.882 12.992 1.00 11.74 116 THR A N 1
ATOM 930 C CA . THR A 1 117 ? -17.515 10.697 12.301 1.00 12.72 116 THR A CA 1
ATOM 931 C C . THR A 1 117 ? -17.658 9.503 13.259 1.00 11.88 116 THR A C 1
ATOM 932 O O . THR A 1 117 ? -18.702 8.787 13.287 1.00 11.42 116 THR A O 1
ATOM 936 N N . LEU A 1 118 ? -16.625 9.240 14.039 1.00 13.61 117 LEU A N 1
ATOM 937 C CA . LEU A 1 118 ? -16.701 8.122 14.980 1.00 14.26 117 LEU A CA 1
ATOM 938 C C . LEU A 1 118 ? -17.793 8.339 16.049 1.00 15.36 117 LEU A C 1
ATOM 939 O O . LEU A 1 118 ? -18.454 7.376 16.420 1.00 13.84 117 LEU A O 1
ATOM 944 N N . GLN A 1 119 ? -18.011 9.590 16.474 1.00 16.49 118 GLN A N 1
ATOM 945 C CA . GLN A 1 119 ? -19.119 9.933 17.400 1.00 17.08 118 GLN A CA 1
ATOM 946 C C . GLN A 1 119 ? -20.477 9.581 16.788 1.00 17.30 118 GLN A C 1
ATOM 947 O O . GLN A 1 119 ? -21.305 8.908 17.405 1.00 15.83 118 GLN A O 1
ATOM 953 N N . GLU A 1 120 ? -20.650 9.974 15.532 1.00 13.82 119 GLU A N 1
ATOM 954 C CA . GLU A 1 120 ? -21.847 9.707 14.808 1.00 16.81 119 GLU A CA 1
ATOM 955 C C . GLU A 1 120 ? -22.129 8.218 14.651 1.00 17.19 119 GLU A C 1
ATOM 956 O O . GLU A 1 120 ? -23.309 7.773 14.659 1.00 15.89 119 GLU A O 1
ATOM 962 N N . LEU A 1 121 ? -21.067 7.438 14.494 1.00 16.48 120 LEU A N 1
ATOM 963 C CA . LEU A 1 121 ? -21.211 6.009 14.303 1.00 15.09 120 LEU A CA 1
ATOM 964 C C . LEU A 1 121 ? -21.544 5.291 15.624 1.00 15.39 120 LEU A C 1
ATOM 965 O O . LEU A 1 121 ? -22.162 4.229 15.635 1.00 15.53 120 LEU A O 1
ATOM 970 N N . GLY A 1 122 ? -21.181 5.903 16.743 1.00 16.12 121 GLY A N 1
ATOM 971 C CA . GLY A 1 122 ? -21.647 5.413 18.012 1.00 14.98 121 GLY A CA 1
ATOM 972 C C . GLY A 1 122 ? -20.878 4.295 18.670 1.00 17.71 121 GLY A C 1
ATOM 973 O O . GLY A 1 122 ? -21.290 3.874 19.735 1.00 19.30 121 GLY A O 1
ATOM 974 N N A HIS A 1 123 ? -19.799 3.803 18.059 0.40 17.73 122 HIS A N 1
ATOM 975 N N B HIS A 1 123 ? -19.792 3.811 18.066 0.60 15.27 122 HIS A N 1
ATOM 976 C CA A HIS A 1 123 ? -19.011 2.694 18.655 0.40 18.30 122 HIS A CA 1
ATOM 977 C CA B HIS A 1 123 ? -19.002 2.698 18.666 0.60 14.77 122 HIS A CA 1
ATOM 978 C C A HIS A 1 123 ? -17.726 3.148 19.310 0.40 20.72 122 HIS A C 1
ATOM 979 C C B HIS A 1 123 ? -17.719 3.146 19.310 0.60 18.43 122 HIS A C 1
ATOM 980 O O A HIS A 1 123 ? -16.900 3.801 18.679 0.40 19.99 122 HIS A O 1
ATOM 981 O O B HIS A 1 123 ? -16.888 3.800 18.681 0.60 16.83 122 HIS A O 1
ATOM 994 N N . LEU A 1 124 ? -17.547 2.773 20.576 1.00 22.46 123 LEU A N 1
ATOM 995 C CA . LEU A 1 124 ? -16.288 3.000 21.272 1.00 21.94 123 LEU A CA 1
ATOM 996 C C . LEU A 1 124 ? -15.194 2.034 20.824 1.00 20.54 123 LEU A C 1
ATOM 997 O O . LEU A 1 124 ? -14.029 2.392 20.924 1.00 19.99 123 LEU A O 1
ATOM 1002 N N . ASP A 1 125 ? -15.574 0.860 20.295 1.00 19.11 124 ASP A N 1
ATOM 1003 C CA . ASP A 1 125 ? -14.628 -0.142 19.789 1.00 13.87 124 ASP A CA 1
ATOM 1004 C C . ASP A 1 125 ? -14.242 0.042 18.314 1.00 13.95 124 ASP A C 1
ATOM 1005 O O . ASP A 1 125 ? -15.055 -0.013 17.393 1.00 15.81 124 ASP A O 1
ATOM 1010 N N . LEU A 1 126 ? -12.944 0.215 18.127 1.00 13.42 125 LEU A N 1
ATOM 1011 C CA . LEU A 1 126 ? -12.335 0.414 16.824 1.00 12.41 125 LEU A CA 1
ATOM 1012 C C . LEU A 1 126 ? -11.389 -0.722 16.519 1.00 13.69 125 LEU A C 1
ATOM 1013 O O . LEU A 1 126 ? -10.547 -1.075 17.323 1.00 13.59 125 LEU A O 1
ATOM 1018 N N . ILE A 1 127 ? -11.546 -1.293 15.331 1.00 13.08 126 ILE A N 1
ATOM 1019 C CA . ILE A 1 127 ? -10.611 -2.256 14.790 1.00 14.54 126 ILE A CA 1
ATOM 1020 C C . ILE A 1 127 ? -9.777 -1.476 13.766 1.00 13.70 126 ILE A C 1
ATOM 1021 O O . ILE A 1 127 ? -10.340 -0.859 12.837 1.00 14.50 126 ILE A O 1
ATOM 1026 N N . VAL A 1 128 ? -8.464 -1.487 13.981 1.00 11.49 127 VAL A N 1
ATOM 1027 C CA . VAL A 1 128 ? -7.514 -0.718 13.214 1.00 11.15 127 VAL A CA 1
ATOM 1028 C C . VAL A 1 128 ? -6.480 -1.552 12.484 1.00 12.40 127 VAL A C 1
ATOM 1029 O O . VAL A 1 128 ? -5.891 -2.474 13.052 1.00 12.75 127 VAL A O 1
ATOM 1033 N N . CYS A 1 129 ? -6.270 -1.232 11.210 1.00 11.89 128 CYS A N 1
ATOM 1034 C CA . CYS A 1 129 ? -5.241 -1.896 10.454 1.00 12.76 128 CYS A CA 1
ATOM 1035 C C . CYS A 1 129 ? -4.618 -0.866 9.509 1.00 12.23 128 CYS A 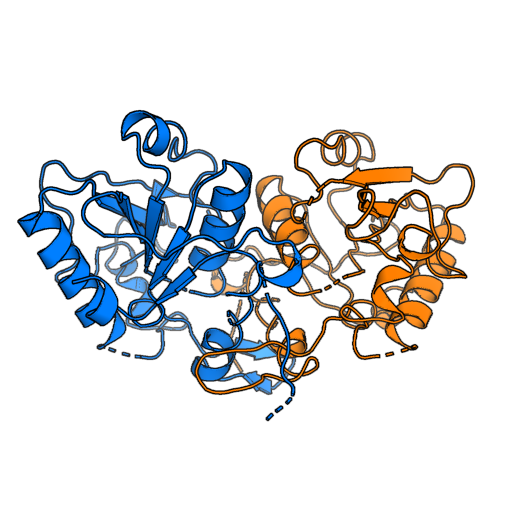C 1
ATOM 1036 O O . CYS A 1 129 ? -5.125 0.253 9.422 1.00 12.39 128 CYS A O 1
ATOM 1039 N N . GLY A 1 130 ? -3.557 -1.282 8.830 1.00 11.54 129 GLY A N 1
ATOM 1040 C CA . GLY A 1 130 ? -2.902 -0.471 7.791 1.00 14.40 129 GLY A CA 1
ATOM 1041 C C . GLY A 1 130 ? -1.468 -0.091 8.090 1.00 13.08 129 GLY A C 1
ATOM 1042 O O . GLY A 1 130 ? -0.737 -0.809 8.790 1.00 14.09 129 GLY A O 1
ATOM 1043 N N . PHE A 1 131 ? -1.061 1.055 7.570 1.00 11.50 130 PHE A N 1
ATOM 1044 C CA . PHE A 1 131 ? 0.309 1.375 7.295 1.00 11.97 130 PHE A CA 1
ATOM 1045 C C . PHE A 1 131 ? 0.638 2.817 7.563 1.00 11.94 130 PHE A C 1
ATOM 1046 O O . PHE A 1 131 ? -0.228 3.702 7.380 1.00 13.74 130 PHE A O 1
ATOM 1062 N N . SER A 1 133 ? 2.963 0.810 10.510 1.00 10.90 132 SER A N 1
ATOM 1063 C CA . SER A 1 133 ? 2.593 0.471 11.878 1.00 10.99 132 SER A CA 1
ATOM 1064 C C . SER A 1 133 ? 3.176 1.474 12.869 1.00 12.78 132 SER A C 1
ATOM 1065 O O . SER A 1 133 ? 2.493 1.831 13.836 1.00 13.38 132 SER A O 1
ATOM 1068 N N . HIS A 1 134 ? 4.415 1.909 12.669 1.00 11.17 133 HIS A N 1
ATOM 1069 C CA . HIS A 1 134 ? 5.130 2.746 13.666 1.00 11.38 133 HIS A CA 1
ATOM 1070 C C . HIS A 1 134 ? 4.772 4.235 13.569 1.00 12.36 133 HIS A C 1
ATOM 1071 O O . HIS A 1 134 ? 5.146 5.021 14.435 1.00 12.04 133 HIS A O 1
ATOM 1078 N N . SER A 1 135 ? 4.128 4.634 12.472 1.00 12.03 134 SER A N 1
ATOM 1079 C CA . SER A 1 135 ? 3.954 6.053 12.148 1.00 11.27 134 SER A CA 1
ATOM 1080 C C . SER A 1 135 ? 2.467 6.443 12.170 1.00 11.55 134 SER A C 1
ATOM 1081 O O . SER A 1 135 ? 1.940 6.711 13.233 1.00 11.56 134 SER A O 1
ATOM 1084 N N . SER A 1 136 ? 1.734 6.339 11.049 1.00 10.39 135 SER A N 1
ATOM 1085 C CA . SER A 1 136 ? 0.306 6.734 11.081 1.00 10.58 135 SER A CA 1
ATOM 1086 C C . SER A 1 136 ? -0.582 5.832 11.974 1.00 9.94 135 SER A C 1
ATOM 1087 O O . SER A 1 136 ? -1.499 6.316 12.623 1.00 11.88 135 SER A O 1
ATOM 1090 N N . VAL A 1 137 ? -0.268 4.546 12.048 1.00 12.37 136 VAL A N 1
ATOM 1091 C CA . VAL A 1 137 ? -1.106 3.615 12.807 1.00 11.88 136 VAL A CA 1
ATOM 1092 C C . VAL A 1 137 ? -0.909 3.883 14.310 1.00 10.98 136 VAL A C 1
ATOM 1093 O O . VAL A 1 137 ? -1.863 4.202 15.014 1.00 11.01 136 VAL A O 1
ATOM 1097 N N . SER A 1 138 ? 0.357 3.804 14.737 1.00 12.57 137 SER A N 1
ATOM 1098 C CA . SER A 1 138 ? 0.713 4.083 16.129 1.00 14.71 137 SER A CA 1
ATOM 1099 C C . SER A 1 138 ? 0.176 5.434 16.576 1.00 14.11 137 SER A C 1
ATOM 1100 O O . SER A 1 138 ? -0.467 5.547 17.661 1.00 12.43 137 SER A O 1
ATOM 1103 N N . THR A 1 139 ? 0.355 6.459 15.747 1.00 12.97 138 THR A N 1
ATOM 1104 C CA . THR A 1 139 ? -0.063 7.807 16.130 1.00 10.82 138 THR A CA 1
ATOM 1105 C C . THR A 1 139 ? -1.580 7.892 16.256 1.00 10.31 138 THR A C 1
ATOM 1106 O O . THR A 1 139 ? -2.097 8.441 17.235 1.00 11.42 138 THR A O 1
ATOM 1110 N N . THR A 1 140 ? -2.299 7.303 15.292 1.00 9.55 139 THR A N 1
ATOM 1111 C CA . THR A 1 140 ? -3.757 7.374 15.293 1.00 8.60 139 THR A CA 1
ATOM 1112 C C . THR A 1 140 ? -4.371 6.591 16.469 1.00 9.05 139 THR A C 1
ATOM 1113 O O . THR A 1 140 ? -5.268 7.084 17.112 1.00 11.75 139 THR A O 1
ATOM 1117 N N . VAL A 1 141 ? -3.782 5.445 16.776 1.00 10.23 140 VAL A N 1
ATOM 1118 C CA . VAL A 1 141 ? -4.255 4.614 17.872 1.00 12.40 140 VAL A CA 1
ATOM 1119 C C . VAL A 1 141 ? -4.021 5.377 19.156 1.00 12.94 140 VAL A C 1
ATOM 1120 O O . VAL A 1 141 ? -4.870 5.404 20.037 1.00 13.07 140 VAL A O 1
ATOM 1124 N N . ARG A 1 142 ? -2.851 5.978 19.286 1.00 12.05 141 ARG A N 1
ATOM 1125 C CA . ARG A 1 142 ? -2.575 6.759 20.506 1.00 13.29 141 ARG A CA 1
ATOM 1126 C C . ARG A 1 142 ? -3.582 7.904 20.676 1.00 11.29 141 ARG A C 1
ATOM 1127 O O . ARG A 1 142 ? -4.121 8.094 21.769 1.00 13.88 141 ARG A O 1
ATOM 1135 N N . ARG A 1 143 ? -3.857 8.626 19.601 1.00 9.66 142 ARG A N 1
ATOM 1136 C CA . ARG A 1 143 ? -4.803 9.729 19.664 1.00 10.52 142 ARG A CA 1
ATOM 1137 C C . ARG A 1 143 ? -6.221 9.265 20.037 1.00 12.98 142 ARG A C 1
ATOM 1138 O O . ARG A 1 143 ? -6.950 9.940 20.778 1.00 12.65 142 ARG A O 1
ATOM 1146 N N . ALA A 1 144 ? -6.616 8.130 19.515 1.00 14.47 143 ALA A N 1
ATOM 1147 C CA . ALA A 1 144 ? -7.911 7.557 19.808 1.00 16.49 143 ALA A CA 1
ATOM 1148 C C . ALA A 1 144 ? -8.054 7.293 21.298 1.00 16.35 143 ALA A C 1
ATOM 1149 O O . ALA A 1 144 ? -9.162 7.435 21.813 1.00 18.08 143 ALA A O 1
ATOM 1151 N N . LYS A 1 145 ? -6.984 6.852 21.967 1.00 15.90 144 LYS A N 1
ATOM 1152 C CA . LYS A 1 145 ? -7.009 6.696 23.431 1.00 19.05 144 LYS A CA 1
ATOM 1153 C C . LYS A 1 145 ? -7.451 7.998 24.102 1.00 17.08 144 LYS A C 1
ATOM 1154 O O . LYS A 1 145 ? -8.254 7.972 25.027 1.00 17.82 144 LYS A O 1
ATOM 1160 N N . ASP A 1 146 ? -6.920 9.150 23.659 1.00 15.43 145 ASP A N 1
ATOM 1161 C CA . ASP A 1 146 ? -7.310 10.454 24.214 1.00 13.91 145 ASP A CA 1
ATOM 1162 C C . ASP A 1 146 ? -8.794 10.754 24.148 1.00 13.19 145 ASP A C 1
ATOM 1163 O O . ASP A 1 146 ? -9.352 11.468 24.999 1.00 18.19 145 ASP A O 1
ATOM 1168 N N . TYR A 1 147 ? -9.449 10.229 23.108 1.00 16.37 146 TYR A N 1
ATOM 1169 C CA . TYR A 1 147 ? -10.899 10.438 22.926 1.00 15.59 146 TYR A CA 1
ATOM 1170 C C . TYR A 1 147 ? -11.736 9.313 23.529 1.00 19.78 146 TYR A C 1
ATOM 1171 O O . TYR A 1 147 ? -12.953 9.277 23.397 1.00 23.38 146 TYR A O 1
ATOM 1180 N N . GLY A 1 148 ? -11.073 8.410 24.216 1.00 17.51 147 GLY A N 1
ATOM 1181 C CA . GLY A 1 148 ? -11.775 7.380 24.974 1.00 17.04 147 GLY A CA 1
ATOM 1182 C C . GLY A 1 148 ? -12.182 6.164 24.170 1.00 18.14 147 GLY A C 1
ATOM 1183 O O . GLY A 1 148 ? -12.918 5.324 24.671 1.00 18.08 147 GLY A O 1
ATOM 1184 N N . TYR A 1 149 ? -11.670 6.002 22.952 1.00 12.98 148 TYR A N 1
ATOM 1185 C CA . TYR A 1 149 ? -11.903 4.795 22.218 1.00 13.07 148 TYR A CA 1
ATOM 1186 C C . TYR A 1 149 ? -11.097 3.606 22.684 1.00 14.14 148 TYR A C 1
ATOM 1187 O O . TYR A 1 149 ? -10.008 3.748 23.247 1.00 15.70 148 TYR A O 1
ATOM 1196 N N A ARG A 1 150 ? -11.671 2.427 22.476 0.75 12.68 149 ARG A N 1
ATOM 1197 N N B ARG A 1 150 ? -11.675 2.428 22.479 0.25 14.10 149 ARG A N 1
ATOM 1198 C CA A ARG A 1 150 ? -11.023 1.170 22.745 0.75 12.51 149 ARG A CA 1
ATOM 1199 C CA B ARG A 1 150 ? -11.027 1.161 22.759 0.25 14.15 149 ARG A CA 1
ATOM 1200 C C A ARG A 1 150 ? -10.561 0.622 21.414 0.75 14.39 149 ARG A C 1
ATOM 1201 C C B ARG A 1 150 ? -10.565 0.620 21.416 0.25 14.90 149 ARG A C 1
ATOM 1202 O O A ARG A 1 150 ? -11.387 0.303 20.561 0.75 17.26 149 ARG A O 1
ATOM 1203 O O B ARG A 1 150 ? -11.391 0.320 20.551 0.25 16.45 149 ARG A O 1
ATOM 1218 N N . CYS A 1 151 ? -9.256 0.487 21.241 1.00 14.62 150 CYS A N 1
ATOM 1219 C CA . CYS A 1 151 ? -8.679 0.088 19.949 1.00 13.78 150 CYS A CA 1
ATOM 1220 C C . CYS A 1 151 ? -8.252 -1.363 20.005 1.00 15.89 150 CYS A C 1
ATOM 1221 O O . CYS A 1 151 ? -7.659 -1.803 20.979 1.00 16.77 150 CYS A O 1
ATOM 1224 N N . THR A 1 152 ? -8.524 -2.075 18.911 1.00 13.79 151 THR A N 1
ATOM 1225 C CA . THR A 1 152 ? -7.987 -3.404 18.685 1.00 12.15 151 THR A CA 1
ATOM 1226 C C . THR A 1 152 ? -7.200 -3.313 17.379 1.00 12.46 151 THR A C 1
ATOM 1227 O O . THR A 1 152 ? -7.781 -3.034 16.314 1.00 14.95 151 THR A O 1
ATOM 1231 N N . LEU A 1 153 ? -5.892 -3.500 17.485 1.00 12.86 152 LEU A N 1
ATOM 1232 C CA . LEU A 1 153 ? -4.992 -3.317 16.354 1.00 13.03 152 LEU A CA 1
ATOM 1233 C C . LEU A 1 153 ? -4.680 -4.659 15.765 1.00 12.87 152 LEU A C 1
ATOM 1234 O O . LEU A 1 153 ? -4.238 -5.569 16.471 1.00 16.26 152 LEU A O 1
ATOM 1239 N N . VAL A 1 154 ? -4.852 -4.799 14.461 1.00 11.71 153 VAL A N 1
ATOM 1240 C CA . VAL A 1 154 ? -4.747 -6.126 13.838 1.00 13.31 153 VAL A CA 1
ATOM 1241 C C . VAL A 1 154 ? -3.322 -6.296 13.341 1.00 15.86 153 VAL A C 1
ATOM 1242 O O . VAL A 1 154 ? -2.937 -5.738 12.316 1.00 12.76 153 VAL A O 1
ATOM 1246 N N . GLU A 1 155 ? -2.523 -7.048 14.102 1.00 14.12 154 GLU A N 1
ATOM 1247 C CA . GLU A 1 155 ? -1.065 -6.991 13.941 1.00 16.45 154 GLU A CA 1
ATOM 1248 C C . GLU A 1 155 ? -0.581 -7.580 12.613 1.00 15.63 154 GLU A C 1
ATOM 1249 O O . GLU A 1 155 ? 0.452 -7.180 12.080 1.00 18.05 154 GLU A O 1
ATOM 1255 N N . ASP A 1 156 ? -1.342 -8.521 12.076 1.00 12.58 155 ASP A N 1
ATOM 1256 C CA . ASP A 1 156 ? -0.998 -9.171 10.799 1.00 13.48 155 ASP A CA 1
ATOM 1257 C C . ASP A 1 156 ? -1.737 -8.580 9.588 1.00 14.72 155 ASP A C 1
ATOM 1258 O O . ASP A 1 156 ? -1.621 -9.053 8.467 1.00 16.39 155 ASP A O 1
ATOM 1263 N N . ALA A 1 157 ? -2.379 -7.446 9.835 1.00 11.65 156 ALA A N 1
ATOM 1264 C CA . ALA A 1 157 ? -3.033 -6.628 8.800 1.00 12.03 156 ALA A CA 1
ATOM 1265 C C . ALA A 1 157 ? -2.406 -5.228 8.813 1.00 12.49 156 ALA A C 1
ATOM 1266 O O . ALA A 1 157 ? -3.053 -4.219 8.468 1.00 12.65 156 ALA A O 1
ATOM 1268 N N A SER A 1 158 ? -1.157 -5.180 9.229 0.80 10.34 157 SER A N 1
ATOM 1269 N N B SER A 1 158 ? -1.142 -5.182 9.226 0.10 12.55 157 SER A N 1
ATOM 1270 N N C SER A 1 158 ? -1.138 -5.188 9.212 0.10 12.07 157 SER A N 1
ATOM 1271 C CA A SER A 1 158 ? -0.395 -3.928 9.339 0.80 10.22 157 SER A CA 1
ATOM 1272 C CA B SER A 1 158 ? -0.377 -3.950 9.350 0.10 12.64 157 SER A CA 1
ATOM 1273 C CA C SER A 1 158 ? -0.381 -3.963 9.366 0.10 11.80 157 SER A CA 1
ATOM 1274 C C A SER A 1 158 ? 1.052 -4.274 9.027 0.80 11.87 157 SER A C 1
ATOM 1275 C C B SER A 1 158 ? 1.065 -4.285 9.028 0.10 12.65 157 SER A C 1
ATOM 1276 C C C SER A 1 158 ? 1.065 -4.287 9.033 0.10 12.19 157 SER A C 1
ATOM 1277 O O A SER A 1 158 ? 1.478 -5.447 9.151 0.80 16.44 157 SER A O 1
ATOM 1278 O O B SER A 1 158 ? 1.475 -5.440 9.149 0.10 13.49 157 SER A O 1
ATOM 1279 O O C SER A 1 158 ? 1.479 -5.441 9.149 0.10 13.01 157 SER A O 1
ATOM 1286 N N . ALA A 1 159 ? 1.838 -3.286 8.616 1.00 11.78 158 ALA A N 1
ATOM 1287 C CA . ALA A 1 159 ? 3.203 -3.511 8.255 1.00 12.72 158 ALA A CA 1
ATOM 1288 C C . ALA A 1 159 ? 4.025 -2.271 8.366 1.00 9.91 158 ALA A C 1
ATOM 1289 O O . ALA A 1 159 ? 3.505 -1.150 8.447 1.00 10.96 158 ALA A O 1
ATOM 1291 N N . THR A 1 160 ? 5.321 -2.472 8.302 1.00 10.87 159 THR A N 1
ATOM 1292 C CA . THR A 1 160 ? 6.269 -1.392 8.268 1.00 10.03 159 THR A CA 1
ATOM 1293 C C . THR A 1 160 ? 7.471 -1.769 7.377 1.00 11.87 159 THR A C 1
ATOM 1294 O O . THR A 1 160 ? 7.394 -2.702 6.533 1.00 12.11 159 THR A O 1
ATOM 1298 N N . ARG A 1 161 ? 8.515 -0.961 7.477 1.00 11.03 160 ARG A N 1
ATOM 1299 C CA . ARG A 1 161 ? 9.743 -1.193 6.705 1.00 14.58 160 ARG A CA 1
ATOM 1300 C C . ARG A 1 161 ? 10.998 -1.197 7.595 1.00 12.13 160 ARG A C 1
ATOM 1301 O O . ARG A 1 161 ? 10.954 -0.854 8.785 1.00 11.44 160 ARG A O 1
ATOM 1309 N N . ASP A 1 162 ? 12.117 -1.654 7.023 1.00 12.31 161 ASP A N 1
ATOM 1310 C CA . ASP A 1 162 ? 13.401 -1.534 7.666 1.00 12.90 161 ASP A CA 1
ATOM 1311 C C . ASP A 1 162 ? 13.668 -0.084 8.004 1.00 12.17 161 ASP A C 1
ATOM 1312 O O . ASP A 1 162 ? 13.528 0.796 7.142 1.00 11.76 161 ASP A O 1
ATOM 1317 N N . LEU A 1 163 ? 14.116 0.191 9.225 1.00 13.78 162 LEU A N 1
ATOM 1318 C CA . LEU A 1 163 ? 14.506 1.566 9.597 1.00 13.47 162 LEU A CA 1
ATOM 1319 C C . LEU A 1 163 ? 15.949 1.729 9.992 1.00 13.28 162 LEU A C 1
ATOM 1320 O O . LEU A 1 163 ? 16.595 0.786 10.497 1.00 13.63 162 LEU A O 1
ATOM 1325 N N . ALA A 1 164 ? 16.484 2.909 9.690 1.00 13.87 163 ALA A N 1
ATOM 1326 C CA . ALA A 1 164 ? 17.800 3.283 10.144 1.00 13.43 163 ALA A CA 1
ATOM 1327 C C . ALA A 1 164 ? 17.860 3.492 11.640 1.00 11.96 163 ALA A C 1
ATOM 1328 O O . ALA A 1 164 ? 17.000 4.111 12.213 1.00 12.25 163 ALA A O 1
ATOM 1330 N N . PHE A 1 165 ? 18.927 2.997 12.238 1.00 12.48 164 PHE A N 1
ATOM 1331 C CA . PHE A 1 165 ? 19.364 3.410 13.565 1.00 14.06 164 PHE A CA 1
ATOM 1332 C C . PHE A 1 165 ? 20.849 3.773 13.413 1.00 11.62 164 PHE A C 1
ATOM 1333 O O . PHE A 1 165 ? 21.755 2.907 13.279 1.00 11.85 164 PHE A O 1
ATOM 1341 N N . LYS A 1 166 ? 21.111 5.067 13.343 1.00 13.20 165 LYS A N 1
ATOM 1342 C CA . LYS A 1 166 ? 22.456 5.570 13.075 1.00 12.29 165 LYS A CA 1
ATOM 1343 C C . LYS A 1 166 ? 22.977 4.976 11.765 1.00 14.44 165 LYS A C 1
ATOM 1344 O O . LYS A 1 166 ? 22.228 4.927 10.800 1.00 13.53 165 LYS A O 1
ATOM 1350 N N . ASP A 1 167 ? 24.196 4.439 11.711 1.00 14.61 166 ASP A N 1
ATOM 1351 C CA . ASP A 1 167 ? 24.669 3.866 10.427 1.00 15.14 166 ASP A CA 1
ATOM 1352 C C . ASP A 1 167 ? 24.441 2.374 10.369 1.00 14.45 166 ASP A C 1
ATOM 1353 O O . ASP A 1 167 ? 25.320 1.637 9.956 1.00 15.24 166 ASP A O 1
ATOM 1358 N N . GLY A 1 168 ? 23.267 1.935 10.806 1.00 18.05 167 GLY A N 1
ATOM 1359 C CA . GLY A 1 168 ? 22.890 0.539 10.839 1.00 18.26 167 GLY A CA 1
ATOM 1360 C C . GLY A 1 168 ? 21.424 0.429 10.498 1.00 15.23 167 GLY A C 1
ATOM 1361 O O . GLY A 1 168 ? 20.715 1.451 10.301 1.00 16.64 167 GLY A O 1
ATOM 1362 N N . VAL A 1 169 ? 20.926 -0.806 10.486 1.00 15.58 168 VAL A N 1
ATOM 1363 C CA . VAL A 1 169 ? 19.551 -1.057 10.089 1.00 15.50 168 VAL A CA 1
ATOM 1364 C C . VAL A 1 169 ? 18.814 -2.009 11.027 1.00 16.60 168 VAL A C 1
ATOM 1365 O O . VAL A 1 169 ? 19.355 -3.019 11.466 1.00 20.07 168 VAL A O 1
ATOM 1369 N N . ILE A 1 170 ? 17.603 -1.635 11.391 1.00 13.53 169 ILE A N 1
ATOM 1370 C CA . ILE A 1 170 ? 16.735 -2.515 12.173 1.00 14.00 169 ILE A CA 1
ATOM 1371 C C . ILE A 1 170 ? 15.691 -3.098 11.214 1.00 12.97 169 ILE A C 1
ATOM 1372 O O . ILE A 1 170 ? 14.935 -2.351 10.560 1.00 14.43 169 ILE A O 1
ATOM 1377 N N . PRO A 1 171 ? 15.653 -4.422 11.095 1.00 13.58 170 PRO A N 1
ATOM 1378 C CA . PRO A 1 171 ? 14.629 -4.980 10.222 1.00 15.73 170 PRO A CA 1
ATOM 1379 C C . PRO A 1 171 ? 13.218 -4.592 10.562 1.00 11.84 170 PRO A C 1
ATOM 1380 O O . PRO A 1 171 ? 12.807 -4.520 11.740 1.00 9.80 170 PRO A O 1
ATOM 1384 N N . ALA A 1 172 ? 12.409 -4.570 9.512 1.00 13.49 171 ALA A N 1
ATOM 1385 C CA . ALA A 1 172 ? 10.995 -4.305 9.604 1.00 12.97 171 ALA A CA 1
ATOM 1386 C C . ALA A 1 172 ? 10.304 -5.193 10.645 1.00 11.45 171 ALA A C 1
ATOM 1387 O O . ALA A 1 172 ? 9.534 -4.680 11.434 1.00 12.29 171 ALA A O 1
ATOM 1389 N N . ALA A 1 173 ? 10.632 -6.495 10.699 1.00 13.22 172 ALA A N 1
ATOM 1390 C CA . ALA A 1 173 ? 9.993 -7.399 11.655 1.00 14.01 172 ALA A CA 1
ATOM 1391 C C . ALA A 1 173 ? 10.237 -6.977 13.088 1.00 13.43 172 ALA A C 1
ATOM 1392 O O . ALA A 1 173 ? 9.360 -7.153 13.946 1.00 13.28 172 ALA A O 1
ATOM 1394 N N . GLN A 1 174 ? 11.437 -6.461 13.346 1.00 12.87 173 GLN A N 1
ATOM 1395 C CA . GLN A 1 174 ? 11.852 -6.113 14.713 1.00 12.41 173 GLN A CA 1
ATOM 1396 C C . GLN A 1 174 ? 11.131 -4.814 15.084 1.00 12.61 173 GLN A C 1
ATOM 1397 O O . GLN A 1 174 ? 10.544 -4.690 16.170 1.00 14.13 173 GLN A O 1
ATOM 1403 N N . ILE A 1 175 ? 11.116 -3.865 14.150 1.00 11.30 174 ILE A N 1
ATOM 1404 C CA . ILE A 1 175 ? 10.328 -2.653 14.394 1.00 11.26 174 ILE A CA 1
ATOM 1405 C C . ILE A 1 175 ? 8.863 -2.989 14.684 1.00 13.42 174 ILE A C 1
ATOM 1406 O O . ILE A 1 175 ? 8.262 -2.450 15.581 1.00 14.02 174 ILE A O 1
ATOM 1411 N N . HIS A 1 176 ? 8.275 -3.828 13.841 1.00 13.44 175 HIS A N 1
ATOM 1412 C CA . HIS A 1 176 ? 6.871 -4.147 13.955 1.00 11.14 175 HIS A CA 1
ATOM 1413 C C . HIS A 1 176 ? 6.544 -4.872 15.300 1.00 10.01 175 HIS A C 1
ATOM 1414 O O . HIS A 1 176 ? 5.604 -4.518 15.979 1.00 13.68 175 HIS A O 1
ATOM 1421 N N . GLN A 1 177 ? 7.361 -5.836 15.675 1.00 10.47 176 GLN A N 1
ATOM 1422 C CA . GLN A 1 177 ? 7.178 -6.573 16.931 1.00 11.93 176 GLN A CA 1
ATOM 1423 C C . GLN A 1 177 ? 7.309 -5.637 18.113 1.00 12.20 176 GLN A C 1
ATOM 1424 O O . GLN A 1 177 ? 6.516 -5.698 19.024 1.00 11.80 176 GLN A O 1
ATOM 1426 N N A CYS A 1 178 ? 8.314 -4.761 18.085 0.65 11.70 177 CYS A N 1
ATOM 1427 N N B CYS A 1 178 ? 8.307 -4.754 18.090 0.35 12.68 177 CYS A N 1
ATOM 1428 C CA A CYS A 1 178 ? 8.453 -3.812 19.173 0.65 11.90 177 CYS A CA 1
ATOM 1429 C CA B CYS A 1 178 ? 8.437 -3.764 19.152 0.35 13.34 177 CYS A CA 1
ATOM 1430 C C A CYS A 1 178 ? 7.234 -2.902 19.253 0.65 12.86 177 CYS A C 1
ATOM 1431 C C B CYS A 1 178 ? 7.208 -2.909 19.254 0.35 13.56 177 CYS A C 1
ATOM 1432 O O A CYS A 1 178 ? 6.683 -2.668 20.337 0.65 12.53 177 CYS A O 1
ATOM 1433 O O B CYS A 1 178 ? 6.675 -2.683 20.343 0.35 13.92 177 CYS A O 1
ATOM 1438 N N . GLU A 1 179 ? 6.752 -2.388 18.123 1.00 11.92 178 GLU A N 1
ATOM 1439 C CA . GLU A 1 179 ? 5.596 -1.509 18.179 1.00 12.93 178 GLU A CA 1
ATOM 1440 C C . GLU A 1 179 ? 4.332 -2.230 18.608 1.00 11.42 178 GLU A C 1
ATOM 1441 O O . GLU A 1 179 ? 3.531 -1.635 19.300 1.00 12.68 178 GLU A O 1
ATOM 1455 N N . ALA A 1 181 ? 4.319 -4.721 20.754 1.00 13.86 180 ALA A N 1
ATOM 1456 C CA . ALA A 1 181 ? 4.505 -4.843 22.204 1.00 13.71 180 ALA A CA 1
ATOM 1457 C C . ALA A 1 181 ? 4.147 -3.524 22.918 1.00 11.59 180 ALA A C 1
ATOM 1458 O O . ALA A 1 181 ? 3.495 -3.527 23.979 1.00 12.88 180 ALA A O 1
ATOM 1460 N N . VAL A 1 182 ? 4.600 -2.420 22.333 1.00 11.31 181 VAL A N 1
ATOM 1461 C CA . VAL A 1 182 ? 4.343 -1.049 22.834 1.00 14.29 181 VAL A CA 1
ATOM 1462 C C . VAL A 1 182 ? 2.834 -0.738 22.839 1.00 17.12 181 VAL A C 1
ATOM 1463 O O . VAL A 1 182 ? 2.275 -0.278 23.834 1.00 14.58 181 VAL A O 1
ATOM 1475 N N . ALA A 1 184 ? 0.371 -3.013 22.800 1.00 13.50 183 ALA A N 1
ATOM 1476 C CA . ALA A 1 184 ? -0.274 -3.920 23.740 1.00 15.08 183 ALA A CA 1
ATOM 1477 C C . ALA A 1 184 ? -0.065 -3.478 25.193 1.00 13.62 183 ALA A C 1
ATOM 1478 O O . ALA A 1 184 ? -0.870 -3.806 26.073 1.00 18.40 183 ALA A O 1
ATOM 1480 N N . ASP A 1 185 ? 1.008 -2.773 25.463 1.00 15.02 184 ASP A N 1
ATOM 1481 C CA . ASP A 1 185 ? 1.287 -2.338 26.836 1.00 14.30 184 ASP A CA 1
ATOM 1482 C C . ASP A 1 185 ? 0.240 -1.337 27.337 1.00 16.98 184 ASP A C 1
ATOM 1483 O O . ASP A 1 185 ? -0.129 -1.379 28.516 1.00 19.27 184 ASP A O 1
ATOM 1488 N N . ASN A 1 186 ? -0.178 -0.402 26.488 1.00 18.50 185 ASN A N 1
ATOM 1489 C CA . ASN A 1 186 ? -0.914 0.765 26.967 1.00 15.69 185 ASN A CA 1
ATOM 1490 C C . ASN A 1 186 ? -1.816 1.503 25.936 1.00 15.55 185 ASN A C 1
ATOM 1491 O O . ASN A 1 186 ? -2.346 2.580 26.249 1.00 19.23 185 ASN A O 1
ATOM 1496 N N . PHE A 1 187 ? -1.941 0.970 24.717 1.00 15.63 186 PHE A N 1
ATOM 1497 C CA . PHE A 1 187 ? -2.667 1.713 23.689 1.00 15.50 186 PHE A CA 1
ATOM 1498 C C . PHE A 1 187 ? -3.717 0.914 22.927 1.00 18.00 186 PHE A C 1
ATOM 1499 O O . PHE A 1 187 ? -4.659 1.514 22.398 1.00 16.93 186 PHE A O 1
ATOM 1507 N N . ALA A 1 188 ? -3.609 -0.409 22.879 1.00 15.35 187 ALA A N 1
ATOM 1508 C CA . ALA A 1 188 ? -4.600 -1.208 22.139 1.00 16.55 187 ALA A CA 1
ATOM 1509 C C . ALA A 1 188 ? -4.564 -2.640 22.559 1.00 15.98 187 ALA A C 1
ATOM 1510 O O . ALA A 1 188 ? -3.563 -3.097 23.091 1.00 15.71 187 ALA A O 1
ATOM 1512 N N . CYS A 1 189 ? -5.666 -3.351 22.349 1.00 15.57 188 CYS A N 1
ATOM 1513 C CA . CYS A 1 189 ? -5.611 -4.822 22.232 1.00 15.08 188 CYS A CA 1
ATOM 1514 C C . CYS A 1 189 ? -4.936 -5.111 20.933 1.00 15.50 188 CYS A C 1
ATOM 1515 O O . CYS A 1 189 ? -5.222 -4.455 19.924 1.00 17.44 188 CYS A O 1
ATOM 1518 N N . VAL A 1 190 ? -4.036 -6.082 20.922 1.00 13.97 189 VAL A N 1
ATOM 1519 C CA . VAL A 1 190 ? -3.389 -6.485 19.677 1.00 16.86 189 VAL A CA 1
ATOM 1520 C C . VAL A 1 190 ? -3.832 -7.900 19.409 1.00 14.75 189 VAL A C 1
ATOM 1521 O O . VAL A 1 190 ? -3.731 -8.772 20.297 1.00 15.25 189 VAL A O 1
ATOM 1525 N N . ALA A 1 191 ? -4.312 -8.147 18.183 1.00 14.99 190 ALA A N 1
ATOM 1526 C CA . ALA A 1 191 ? -4.935 -9.435 17.835 1.00 14.49 190 ALA A CA 1
ATOM 1527 C C . ALA A 1 191 ? -4.669 -9.779 16.380 1.00 15.87 190 ALA A C 1
ATOM 1528 O O . ALA A 1 191 ? -4.475 -8.874 15.572 1.00 16.97 190 ALA A O 1
ATOM 1530 N N . PRO A 1 192 ? -4.626 -11.094 16.036 1.00 15.91 191 PRO A N 1
ATOM 1531 C CA . PRO A 1 192 ? -4.513 -11.490 14.641 1.00 17.74 191 PRO A CA 1
ATOM 1532 C C . PRO A 1 192 ? -5.883 -11.493 13.943 1.00 17.88 191 PRO A C 1
ATOM 1533 O O . PRO A 1 192 ? -6.943 -11.618 14.568 1.00 16.25 191 PRO A O 1
ATOM 1537 N N . THR A 1 193 ? -5.835 -11.311 12.621 1.00 17.12 192 THR A N 1
ATOM 1538 C CA . THR A 1 193 ? -7.014 -11.212 11.789 1.00 16.49 192 THR A CA 1
ATOM 1539 C C . THR A 1 193 ? -7.975 -12.381 12.057 1.00 13.97 192 THR A C 1
ATOM 1540 O O . THR A 1 193 ? -9.188 -12.184 12.134 1.00 18.34 192 THR A O 1
ATOM 1544 N N . ALA A 1 194 ? -7.406 -13.573 12.159 1.00 17.52 193 ALA A N 1
ATOM 1545 C CA . ALA A 1 194 ? -8.192 -14.815 12.294 1.00 18.44 193 ALA A CA 1
ATOM 1546 C C . ALA A 1 194 ? -9.074 -14.804 13.538 1.00 18.34 193 ALA A C 1
ATOM 1547 O O . ALA A 1 194 ? -10.139 -15.409 13.554 1.00 23.30 193 ALA A O 1
ATOM 1549 N N . SER A 1 195 ? -8.667 -14.073 14.572 1.00 18.60 194 SER A N 1
ATOM 1550 C CA . SER A 1 195 ? -9.458 -13.985 15.794 1.00 16.23 194 SER A CA 1
ATOM 1551 C C . SER A 1 195 ? -10.699 -13.068 15.676 1.00 17.90 194 SER A C 1
ATOM 1552 O O . SER A 1 195 ? -11.499 -13.031 16.584 1.00 20.20 194 SER A O 1
ATOM 1555 N N . LEU A 1 196 ? -10.840 -12.342 14.570 1.00 18.70 195 LEU A N 1
ATOM 1556 C CA . LEU A 1 196 ? -11.887 -11.311 14.422 1.00 16.78 195 LEU A CA 1
ATOM 1557 C C . LEU A 1 196 ? -12.943 -11.673 13.383 1.00 18.97 195 LEU A C 1
ATOM 1558 O O . LEU A 1 196 ? -14.037 -11.116 13.395 1.00 20.18 195 LEU A O 1
ATOM 1563 N N . ILE A 1 197 ? -12.609 -12.599 12.487 1.00 23.31 196 ILE A N 1
ATOM 1564 C CA . ILE A 1 197 ? -13.432 -12.885 11.303 1.00 28.97 196 ILE A CA 1
ATOM 1565 C C . ILE A 1 197 ? -14.140 -14.236 11.352 1.00 38.28 196 ILE A C 1
ATOM 1566 O O . ILE A 1 197 ? -13.953 -15.032 12.276 1.00 37.96 196 ILE A O 1
ATOM 1572 N N . VAL B 1 4 ? 21.623 1.613 4.261 1.00 22.43 3 VAL B N 1
ATOM 1573 C CA . VAL B 1 4 ? 20.877 2.189 5.430 1.00 17.79 3 VAL B CA 1
ATOM 1574 C C . VAL B 1 4 ? 19.661 3.031 4.986 1.00 16.93 3 VAL B C 1
ATOM 1575 O O . VAL B 1 4 ? 19.821 3.929 4.172 1.00 17.13 3 VAL B O 1
ATOM 1579 N N . PRO B 1 5 ? 18.474 2.773 5.555 1.00 14.27 4 PRO B N 1
ATOM 1580 C CA . PRO B 1 5 ? 17.290 3.476 5.047 1.00 13.77 4 PRO B CA 1
ATOM 1581 C C . PRO B 1 5 ? 17.277 4.968 5.210 1.00 14.61 4 PRO B C 1
ATOM 1582 O O . PRO B 1 5 ? 17.853 5.514 6.161 1.00 15.61 4 PRO B O 1
ATOM 1586 N N . THR B 1 6 ? 16.570 5.619 4.300 1.00 12.94 5 THR B N 1
ATOM 1587 C CA . THR B 1 6 ? 16.233 7.027 4.429 1.00 12.97 5 THR B CA 1
ATOM 1588 C C . THR B 1 6 ? 15.091 7.139 5.454 1.00 15.51 5 THR B C 1
ATOM 1589 O O . THR B 1 6 ? 14.574 6.125 6.011 1.00 16.51 5 THR B O 1
ATOM 1593 N N . THR B 1 7 ? 14.736 8.371 5.769 1.00 12.34 6 THR B N 1
ATOM 1594 C CA . THR B 1 7 ? 13.611 8.675 6.683 1.00 13.52 6 THR B CA 1
ATOM 1595 C C . THR B 1 7 ? 12.414 9.243 5.919 1.00 13.30 6 THR B C 1
ATOM 1596 O O . THR B 1 7 ? 12.571 9.766 4.821 1.00 13.34 6 THR B O 1
ATOM 1608 N N . PHE B 1 9 ? 10.903 11.813 6.964 1.00 12.27 8 PHE B N 1
ATOM 1609 C CA . PHE B 1 9 ? 11.290 13.236 6.981 1.00 11.72 8 PHE B CA 1
ATOM 1610 C C . PHE B 1 9 ? 12.012 13.613 5.677 1.00 11.49 8 PHE B C 1
ATOM 1611 O O . PHE B 1 9 ? 11.669 14.609 5.006 1.00 12.74 8 PHE B O 1
ATOM 1619 N N . ARG B 1 10 ? 13.052 12.876 5.320 1.00 10.50 9 ARG B N 1
ATOM 1620 C CA . ARG B 1 10 ? 13.889 13.240 4.156 1.00 11.56 9 ARG B CA 1
ATOM 1621 C C . ARG B 1 10 ? 13.138 13.024 2.848 1.00 11.00 9 ARG B C 1
ATOM 1622 O O . ARG B 1 10 ? 13.277 13.836 1.930 1.00 11.47 9 ARG B O 1
ATOM 1630 N N . LEU B 1 11 ? 12.347 11.964 2.788 1.00 12.36 10 LEU B N 1
ATOM 1631 C CA . LEU B 1 11 ? 11.568 11.682 1.587 1.00 11.76 10 LEU B CA 1
ATOM 1632 C C . LEU B 1 11 ? 10.580 12.777 1.226 1.00 13.29 10 LEU B C 1
ATOM 1633 O O . LEU B 1 11 ? 10.346 12.990 0.036 1.00 15.21 10 LEU B O 1
ATOM 1638 N N . THR B 1 12 ? 10.003 13.421 2.244 1.00 12.06 11 THR B N 1
ATOM 1639 C CA . THR B 1 12 ? 9.011 14.485 2.079 1.00 13.24 11 THR B CA 1
ATOM 1640 C C . THR B 1 12 ? 9.606 15.904 2.135 1.00 13.72 11 THR B C 1
ATOM 1641 O O . THR B 1 12 ? 8.922 16.899 1.871 1.00 14.61 11 THR B O 1
ATOM 1645 N N . GLY B 1 13 ? 10.878 15.976 2.470 1.00 13.88 12 GLY B N 1
ATOM 1646 C CA . GLY B 1 13 ? 11.598 17.223 2.608 1.00 12.50 12 GLY B CA 1
ATOM 1647 C C . GLY B 1 13 ? 11.172 17.994 3.842 1.00 14.36 12 GLY B C 1
ATOM 1648 O O . GLY B 1 13 ? 11.306 19.220 3.906 1.00 15.05 12 GLY B O 1
ATOM 1649 N N . ARG B 1 14 ? 10.742 17.248 4.849 1.00 12.85 13 ARG B N 1
ATOM 1650 C CA . ARG B 1 14 ? 10.213 17.838 6.069 1.00 13.95 13 ARG B CA 1
ATOM 1651 C C . ARG B 1 14 ? 11.196 17.713 7.239 1.00 12.36 13 ARG B C 1
ATOM 1652 O O . ARG B 1 14 ? 10.888 18.132 8.377 1.00 13.23 13 ARG B O 1
ATOM 1660 N N . ASP B 1 15 ? 12.381 17.157 6.988 1.00 12.14 14 ASP B N 1
ATOM 1661 C CA . ASP B 1 15 ? 13.461 17.147 7.989 1.00 13.00 14 ASP B CA 1
ATOM 1662 C C . ASP B 1 15 ? 13.881 18.515 8.446 1.00 13.06 14 ASP B C 1
ATOM 1663 O O . ASP B 1 15 ? 13.933 19.454 7.632 1.00 13.70 14 ASP B O 1
ATOM 1668 N N . TYR B 1 16 ? 14.134 18.651 9.740 1.00 13.28 15 TYR B N 1
ATOM 1669 C CA . TYR B 1 16 ? 14.647 19.908 10.272 1.00 13.84 15 TYR B CA 1
ATOM 1670 C C . TYR B 1 16 ? 15.901 19.629 11.102 1.00 13.78 15 TYR B C 1
ATOM 1671 O O . TYR B 1 16 ? 16.144 18.487 11.468 1.00 13.06 15 TYR B O 1
ATOM 1680 N N . PRO B 1 17 ? 16.702 20.666 11.371 1.00 14.32 16 PRO B N 1
ATOM 1681 C CA . PRO B 1 17 ? 17.933 20.435 12.130 1.00 12.40 16 PRO B CA 1
ATOM 1682 C C . PRO B 1 17 ? 17.665 20.155 13.598 1.00 11.73 16 PRO B C 1
ATOM 1683 O O . PRO B 1 17 ? 16.629 20.558 14.109 1.00 14.10 16 PRO B O 1
ATOM 1687 N N . PRO B 1 18 ? 18.599 19.474 14.264 1.00 13.16 17 PRO B N 1
ATOM 1688 C CA . PRO B 1 18 ? 18.441 19.327 15.698 1.00 11.18 17 PRO B CA 1
ATOM 1689 C C . PRO B 1 18 ? 18.430 20.668 16.400 1.00 12.19 17 PRO B C 1
ATOM 1690 O O . PRO B 1 18 ? 19.048 21.667 15.931 1.00 13.70 17 PRO B O 1
ATOM 1694 N N . ALA B 1 19 ? 17.804 20.691 17.581 1.00 12.49 18 ALA B N 1
ATOM 1695 C CA . ALA B 1 19 ? 17.698 21.920 18.370 1.00 11.77 18 ALA B CA 1
ATOM 1696 C C . ALA B 1 19 ? 19.056 22.377 18.860 1.00 14.20 18 ALA B C 1
ATOM 1697 O O . ALA B 1 19 ? 19.945 21.556 19.098 1.00 12.78 18 ALA B O 1
ATOM 1699 N N . LYS B 1 20 ? 19.215 23.684 18.970 1.00 16.83 19 LYS B N 1
ATOM 1700 C CA . LYS B 1 20 ? 20.312 24.271 19.710 1.00 17.46 19 LYS B CA 1
ATOM 1701 C C . LYS B 1 20 ? 19.699 24.648 21.043 1.00 16.52 19 LYS B C 1
ATOM 1702 O O . LYS B 1 20 ? 18.671 25.321 21.080 1.00 16.18 19 LYS B O 1
ATOM 1708 N N . LEU B 1 21 ? 20.329 24.232 22.140 1.00 15.88 20 LEU B N 1
ATOM 1709 C CA . LEU B 1 21 ? 19.836 24.584 23.473 1.00 15.04 20 LEU B CA 1
ATOM 1710 C C . LEU B 1 21 ? 19.570 26.093 23.630 1.00 15.51 20 LEU B C 1
ATOM 1711 O O . LEU B 1 21 ? 18.592 26.499 24.237 1.00 16.70 20 LEU B O 1
ATOM 1716 N N . SER B 1 22 ? 20.428 26.899 23.015 1.00 16.33 21 SER B N 1
ATOM 1717 C CA . SER B 1 22 ? 20.311 28.373 23.082 1.00 18.61 21 SER B CA 1
ATOM 1718 C C . SER B 1 22 ? 19.005 28.936 22.519 1.00 17.35 21 SER B C 1
ATOM 1719 O O . SER B 1 22 ? 18.609 30.052 22.874 1.00 20.11 21 SER B O 1
ATOM 1722 N N . HIS B 1 23 ? 18.326 28.179 21.666 1.00 21.04 22 HIS B N 1
ATOM 1723 C CA . HIS B 1 23 ? 17.055 28.618 21.088 1.00 23.37 22 HIS B CA 1
ATOM 1724 C C . HIS B 1 23 ? 15.886 27.731 21.464 1.00 19.13 22 HIS B C 1
ATOM 1725 O O . HIS B 1 23 ? 14.802 27.811 20.851 1.00 21.95 22 HIS B O 1
ATOM 1732 N N . ALA B 1 24 ? 16.075 26.883 22.475 1.00 14.54 23 ALA B N 1
ATOM 1733 C CA . ALA B 1 24 ? 15.112 25.816 22.728 1.00 15.20 23 ALA B CA 1
ATOM 1734 C C . ALA B 1 24 ? 14.473 25.935 24.082 1.00 13.16 23 ALA B C 1
ATOM 1735 O O . ALA B 1 24 ? 14.932 26.674 24.943 1.00 13.86 23 ALA B O 1
ATOM 1737 N N . SER B 1 25 ? 13.358 25.215 24.229 1.00 12.65 24 SER B N 1
ATOM 1738 C CA . SER B 1 25 ? 12.716 24.968 25.526 1.00 14.74 24 SER B CA 1
ATOM 1739 C C . SER B 1 25 ? 13.048 23.514 25.897 1.00 15.22 24 SER B C 1
ATOM 1740 O O . SER B 1 25 ? 12.916 22.614 25.034 1.00 17.96 24 SER B O 1
ATOM 1743 N N . LEU B 1 26 ? 13.418 23.255 27.156 1.00 13.62 25 LEU B N 1
ATOM 1744 C CA . LEU B 1 26 ? 13.749 21.904 27.629 1.00 14.07 25 LEU B CA 1
ATOM 1745 C C . LEU B 1 26 ? 12.534 21.304 28.373 1.00 13.67 25 LEU B C 1
ATOM 1746 O O . LEU B 1 26 ? 11.974 21.971 29.258 1.00 15.02 25 LEU B O 1
ATOM 1751 N N . ILE B 1 27 ? 12.119 20.116 27.963 1.00 12.52 26 ILE B N 1
ATOM 1752 C CA A ILE B 1 27 ? 10.975 19.415 28.565 0.70 12.89 26 ILE B CA 1
ATOM 1753 C CA B ILE B 1 27 ? 10.973 19.428 28.580 0.30 13.46 26 ILE B CA 1
ATOM 1754 C C . ILE B 1 27 ? 11.429 18.100 29.153 1.00 11.49 26 ILE B C 1
ATOM 1755 O O . ILE B 1 27 ? 12.018 17.254 28.437 1.00 12.06 26 ILE B O 1
ATOM 1764 N N . ILE B 1 28 ? 11.212 17.918 30.445 1.00 11.10 27 ILE B N 1
ATOM 1765 C CA . ILE B 1 28 ? 11.615 16.726 31.163 1.00 10.91 27 ILE B CA 1
ATOM 1766 C C . ILE B 1 28 ? 10.329 16.007 31.571 1.00 11.57 27 ILE B C 1
ATOM 1767 O O . ILE B 1 28 ? 9.549 16.520 32.373 1.00 12.33 27 ILE B O 1
ATOM 1772 N N . ILE B 1 29 ? 10.127 14.816 31.030 1.00 10.81 28 ILE B N 1
ATOM 1773 C CA . ILE B 1 29 ? 8.889 14.090 31.228 1.00 10.90 28 ILE B CA 1
ATOM 1774 C C . ILE B 1 29 ? 8.965 13.037 32.322 1.00 10.33 28 ILE B C 1
ATOM 1775 O O . ILE B 1 29 ? 9.722 12.042 32.236 1.00 9.94 28 ILE B O 1
ATOM 1780 N N . ASP B 1 30 ? 8.245 13.326 33.405 1.00 12.77 29 ASP B N 1
ATOM 1781 C CA . ASP B 1 30 ? 7.978 12.362 34.481 1.00 14.07 29 ASP B CA 1
ATOM 1782 C C . ASP B 1 30 ? 9.223 11.721 35.118 1.00 12.91 29 ASP B C 1
ATOM 1783 O O . ASP B 1 30 ? 9.299 10.488 35.307 1.00 14.54 29 ASP B O 1
ATOM 1788 N N . ALA B 1 31 ? 10.157 12.582 35.513 1.00 12.59 30 ALA B N 1
ATOM 1789 C CA . ALA B 1 31 ? 11.382 12.195 36.200 1.00 13.81 30 ALA B CA 1
ATOM 1790 C C . ALA B 1 31 ? 11.067 12.011 37.694 1.00 12.63 30 ALA B C 1
ATOM 1791 O O . ALA B 1 31 ? 11.479 12.765 38.565 1.00 12.76 30 ALA B O 1
ATOM 1793 N N . GLN B 1 32 ? 10.324 10.949 37.935 1.00 12.42 31 GLN B N 1
ATOM 1794 C CA . GLN B 1 32 ? 9.788 10.641 39.234 1.00 13.63 31 GLN B CA 1
ATOM 1795 C C . GLN B 1 32 ? 10.272 9.315 39.780 1.00 13.71 31 GLN B C 1
ATOM 1796 O O . GLN B 1 32 ? 10.712 8.409 39.043 1.00 16.06 31 GLN B O 1
ATOM 1802 N N . LYS B 1 33 ? 10.219 9.225 41.114 1.00 15.21 32 LYS B N 1
ATOM 1803 C CA . LYS B 1 33 ? 10.804 8.110 41.848 1.00 15.96 32 LYS B CA 1
ATOM 1804 C C . LYS B 1 33 ? 10.148 6.745 41.549 1.00 15.17 32 LYS B C 1
ATOM 1805 O O . LYS B 1 33 ? 10.762 5.691 41.753 1.00 16.88 32 LYS B O 1
ATOM 1811 N N . GLU B 1 34 ? 8.916 6.765 41.066 1.00 15.45 33 GLU B N 1
ATOM 1812 C CA . GLU B 1 34 ? 8.220 5.580 40.601 1.00 16.58 33 GLU B CA 1
ATOM 1813 C C . GLU B 1 34 ? 9.129 4.682 39.712 1.00 14.89 33 GLU B C 1
ATOM 1814 O O . GLU B 1 34 ? 9.057 3.505 39.794 1.00 19.10 33 GLU B O 1
ATOM 1820 N N . TYR B 1 35 ? 9.960 5.306 38.872 1.00 15.92 34 TYR B N 1
ATOM 1821 C CA . TYR B 1 35 ? 10.722 4.593 37.890 1.00 15.00 34 TYR B CA 1
ATOM 1822 C C . TYR B 1 35 ? 12.099 4.106 38.394 1.00 19.01 34 TYR B C 1
ATOM 1823 O O . TYR B 1 35 ? 12.839 3.456 37.637 1.00 17.75 34 TYR B O 1
ATOM 1832 N N . LEU B 1 36 ? 12.395 4.309 39.684 1.00 19.12 35 LEU B N 1
ATOM 1833 C CA . LEU B 1 36 ? 13.664 3.847 40.288 1.00 23.71 35 LEU B CA 1
ATOM 1834 C C . LEU B 1 36 ? 13.572 2.488 40.964 1.00 24.83 35 LEU B C 1
ATOM 1835 O O . LEU B 1 36 ? 14.605 1.849 41.197 1.00 28.53 35 LEU B O 1
ATOM 1840 N N A SER B 1 37 ? 12.360 2.004 41.213 0.75 30.33 36 SER B N 1
ATOM 1841 N N B SER B 1 37 ? 12.353 2.093 41.331 0.25 25.53 36 SER B N 1
ATOM 1842 C CA A SER B 1 37 ? 12.198 0.764 41.966 0.75 30.23 36 SER B CA 1
ATOM 1843 C CA B SER B 1 37 ? 12.102 0.889 42.129 0.25 24.85 36 SER B CA 1
ATOM 1844 C C A SER B 1 37 ? 10.804 0.257 41.681 0.75 35.29 36 SER B C 1
ATOM 1845 C C B SER B 1 37 ? 10.789 0.275 41.691 0.25 29.54 36 SER B C 1
ATOM 1846 O O A SER B 1 37 ? 10.035 0.915 40.987 0.75 36.58 36 SER B O 1
ATOM 1847 O O B SER B 1 37 ? 10.059 0.880 40.910 0.25 29.83 36 SER B O 1
ATOM 1852 N N . GLY B 1 38 ? 10.480 -0.917 42.202 1.00 32.98 37 GLY B N 1
ATOM 1853 C CA . GLY B 1 38 ? 9.162 -1.515 42.005 1.00 35.00 37 GLY B CA 1
ATOM 1854 C C . GLY B 1 38 ? 8.913 -2.063 40.618 1.00 30.80 37 GLY B C 1
ATOM 1855 O O . GLY B 1 38 ? 9.847 -2.204 39.817 1.00 35.02 37 GLY B O 1
ATOM 1856 N N . PRO B 1 39 ? 7.643 -2.357 40.302 1.00 32.65 38 PRO B N 1
ATOM 1857 C CA . PRO B 1 39 ? 7.292 -2.959 39.012 1.00 35.67 38 PRO B CA 1
ATOM 1858 C C . PRO B 1 39 ? 7.576 -2.067 37.807 1.00 31.78 38 PRO B C 1
ATOM 1859 O O . PRO B 1 39 ? 7.758 -2.580 36.702 1.00 32.26 38 PRO B O 1
ATOM 1863 N N . LEU B 1 40 ? 7.639 -0.753 38.016 1.00 30.47 39 LEU B N 1
ATOM 1864 C CA . LEU B 1 40 ? 7.961 0.182 36.918 1.00 27.11 39 LEU B CA 1
ATOM 1865 C C . LEU B 1 40 ? 9.417 0.649 36.928 1.00 25.47 39 LEU B C 1
ATOM 1866 O O . LEU B 1 40 ? 9.763 1.632 36.271 1.00 19.13 39 LEU B O 1
ATOM 1871 N N . LYS B 1 41 ? 10.281 -0.082 37.629 1.00 25.83 40 LYS B N 1
ATOM 1872 C CA . LYS B 1 41 ? 11.714 0.226 37.596 1.00 22.98 40 LYS B CA 1
ATOM 1873 C C . LYS B 1 41 ? 12.202 0.160 36.146 1.00 19.77 40 LYS B C 1
ATOM 1874 O O . LYS B 1 41 ? 12.036 -0.856 35.494 1.00 21.49 40 LYS B O 1
ATOM 1880 N N . LEU B 1 42 ? 12.808 1.248 35.643 1.00 16.57 41 LEU B N 1
ATOM 1881 C CA . LEU B 1 42 ? 13.256 1.306 34.235 1.00 15.65 41 LEU B CA 1
ATOM 1882 C C . LEU B 1 42 ? 14.732 0.867 34.139 1.00 14.92 41 LEU B C 1
ATOM 1883 O O . LEU B 1 42 ? 15.429 0.780 35.163 1.00 16.12 41 LEU B O 1
ATOM 1888 N N . SER B 1 43 ? 15.137 0.499 32.927 1.00 15.22 42 SER B N 1
ATOM 1889 C CA . SER B 1 43 ? 16.474 -0.007 32.681 1.00 14.50 42 SER B CA 1
ATOM 1890 C C . SER B 1 43 ? 17.393 1.151 32.300 1.00 16.12 42 SER B C 1
ATOM 1891 O O . SER B 1 43 ? 16.988 2.048 31.566 1.00 15.30 42 SER B O 1
ATOM 1894 N N . GLY B 1 44 ? 18.624 1.127 32.798 1.00 16.91 43 GLY B N 1
ATOM 1895 C CA . GLY B 1 44 ? 19.615 2.157 32.478 1.00 15.88 43 GLY B CA 1
ATOM 1896 C C . GLY B 1 44 ? 19.344 3.504 33.113 1.00 17.57 43 GLY B C 1
ATOM 1897 O O . GLY B 1 44 ? 19.671 4.542 32.522 1.00 17.16 43 GLY B O 1
ATOM 1906 N N . ASP B 1 46 ? 20.551 4.900 35.972 1.00 18.44 45 ASP B N 1
ATOM 1907 C CA . ASP B 1 46 ? 21.722 5.645 36.447 1.00 20.51 45 ASP B CA 1
ATOM 1908 C C . ASP B 1 46 ? 22.229 6.646 35.414 1.00 17.51 45 ASP B C 1
ATOM 1909 O O . ASP B 1 46 ? 22.379 7.856 35.707 1.00 19.36 45 ASP B O 1
ATOM 1914 N N . GLU B 1 47 ? 22.453 6.175 34.197 1.00 16.28 46 GLU B N 1
ATOM 1915 C CA . GLU B 1 47 ? 22.973 7.080 33.153 1.00 19.37 46 GLU B CA 1
ATOM 1916 C C . GLU B 1 47 ? 21.933 8.037 32.569 1.00 16.58 46 GLU B C 1
ATOM 1917 O O . GLU B 1 47 ? 22.279 9.153 32.258 1.00 17.61 46 GLU B O 1
ATOM 1923 N N . ALA B 1 48 ? 20.693 7.599 32.422 1.00 15.25 47 ALA B N 1
ATOM 1924 C CA . ALA B 1 48 ? 19.634 8.483 31.942 1.00 16.71 47 ALA B CA 1
ATOM 1925 C C . ALA B 1 48 ? 19.430 9.667 32.881 1.00 14.79 47 ALA B C 1
ATOM 1926 O O . ALA B 1 48 ? 19.356 10.798 32.451 1.00 14.32 47 ALA B O 1
ATOM 1928 N N . VAL B 1 49 ? 19.364 9.407 34.189 1.00 15.39 48 VAL B N 1
ATOM 1929 C CA . VAL B 1 49 ? 19.207 10.459 35.179 1.00 15.66 48 VAL B CA 1
ATOM 1930 C C . VAL B 1 49 ? 20.448 11.355 35.185 1.00 15.87 48 VAL B C 1
ATOM 1931 O O . VAL B 1 49 ? 20.311 12.570 35.226 1.00 15.74 48 VAL B O 1
ATOM 1935 N N . ALA B 1 50 ? 21.646 10.778 35.092 1.00 13.62 49 ALA B N 1
ATOM 1936 C CA . ALA B 1 50 ? 22.862 11.612 35.034 1.00 14.55 49 ALA B CA 1
ATOM 1937 C C . ALA B 1 50 ? 22.801 12.554 33.836 1.00 14.84 49 ALA B C 1
ATOM 1938 O O . ALA B 1 50 ? 23.216 13.702 33.914 1.00 15.45 49 ALA B O 1
ATOM 1940 N N . ASN B 1 51 ? 22.269 12.070 32.712 1.00 13.89 50 ASN B N 1
ATOM 1941 C CA . ASN B 1 51 ? 22.139 12.924 31.510 1.00 12.81 50 ASN B CA 1
ATOM 1942 C C . ASN B 1 51 ? 21.058 13.991 31.602 1.00 12.60 50 ASN B C 1
ATOM 1943 O O . ASN B 1 51 ? 21.287 15.120 31.171 1.00 11.11 50 ASN B O 1
ATOM 1948 N N . ILE B 1 52 ? 19.931 13.690 32.248 1.00 13.91 51 ILE B N 1
ATOM 1949 C CA . ILE B 1 52 ? 18.937 14.718 32.521 1.00 12.53 51 ILE B CA 1
ATOM 1950 C C . ILE B 1 52 ? 19.589 15.809 33.402 1.00 13.06 51 ILE B C 1
ATOM 1951 O O . ILE B 1 52 ? 19.408 16.981 33.164 1.00 15.47 51 ILE B O 1
ATOM 1956 N N . ALA B 1 53 ? 20.351 15.395 34.415 1.00 13.05 52 ALA B N 1
ATOM 1957 C CA . ALA B 1 53 ? 20.997 16.373 35.272 1.00 13.48 52 ALA B CA 1
ATOM 1958 C C . ALA B 1 53 ? 21.969 17.261 34.469 1.00 12.78 52 ALA B C 1
ATOM 1959 O O . ALA B 1 53 ? 22.016 18.466 34.676 1.00 15.60 52 ALA B O 1
ATOM 1961 N N . ARG B 1 54 ? 22.702 16.680 33.516 1.00 12.30 53 ARG B N 1
ATOM 1962 C CA . ARG B 1 54 ? 23.583 17.427 32.613 1.00 13.38 53 ARG B CA 1
ATOM 1963 C C . ARG B 1 54 ? 22.793 18.422 31.761 1.00 12.87 53 ARG B C 1
ATOM 1964 O O . ARG B 1 54 ? 23.213 19.566 31.586 1.00 16.24 53 ARG B O 1
ATOM 1972 N N . LEU B 1 55 ? 21.659 17.993 31.216 1.00 12.71 54 LEU B N 1
ATOM 1973 C CA . LEU B 1 55 ? 20.824 18.898 30.456 1.00 12.29 54 LEU B CA 1
ATOM 1974 C C . LEU B 1 55 ? 20.298 20.028 31.315 1.00 14.93 54 LEU B C 1
ATOM 1975 O O . LEU B 1 55 ? 20.296 21.175 30.894 1.00 16.24 54 LEU B O 1
ATOM 1980 N N . LEU B 1 56 ? 19.862 19.709 32.524 1.00 14.95 55 LEU B N 1
ATOM 1981 C CA . LEU B 1 56 ? 19.338 20.723 33.411 1.00 14.28 55 LEU B CA 1
ATOM 1982 C C . LEU B 1 56 ? 20.414 21.766 33.748 1.00 13.89 55 LEU B C 1
ATOM 1983 O O . LEU B 1 56 ? 20.133 22.956 33.796 1.00 16.07 55 LEU B O 1
ATOM 1988 N N . ASP B 1 57 ? 21.615 21.275 34.047 1.00 16.41 56 ASP B N 1
ATOM 1989 C CA . ASP B 1 57 ? 22.740 22.112 34.368 1.00 15.40 56 ASP B CA 1
ATOM 1990 C C . ASP B 1 57 ? 22.973 23.102 33.252 1.00 15.85 56 ASP B C 1
ATOM 1991 O O . ASP B 1 57 ? 23.073 24.316 33.499 1.00 19.22 56 ASP B O 1
ATOM 1996 N N . ALA B 1 58 ? 23.065 22.569 32.037 1.00 14.10 57 ALA B N 1
ATOM 1997 C CA . ALA B 1 58 ? 23.338 23.372 30.860 1.00 15.44 57 ALA B CA 1
ATOM 1998 C C . ALA B 1 58 ? 22.217 24.370 30.592 1.00 16.37 57 ALA B C 1
ATOM 1999 O O . ALA B 1 58 ? 22.498 25.516 30.253 1.00 18.71 57 ALA B O 1
ATOM 2001 N N . ALA B 1 59 ? 20.966 23.923 30.687 1.00 15.58 58 ALA B N 1
ATOM 2002 C CA . ALA B 1 59 ? 19.802 24.828 30.528 1.00 14.03 58 ALA B CA 1
ATOM 2003 C C . ALA B 1 59 ? 19.798 25.967 31.550 1.00 17.62 58 ALA B C 1
ATOM 2004 O O . ALA B 1 59 ? 19.498 27.116 31.212 1.00 18.15 58 ALA B O 1
ATOM 2006 N N . ARG B 1 60 ? 20.147 25.660 32.787 1.00 16.26 59 ARG B N 1
ATOM 2007 C CA . ARG B 1 60 ? 20.147 26.671 33.831 1.00 15.86 59 ARG B CA 1
ATOM 2008 C C . ARG B 1 60 ? 21.285 27.656 33.645 1.00 17.91 59 ARG B C 1
ATOM 2009 O O . ARG B 1 60 ? 21.076 28.866 33.808 1.00 24.71 59 ARG B O 1
ATOM 2017 N N . LYS B 1 61 ? 22.455 27.174 33.277 1.00 17.56 60 LYS B N 1
ATOM 2018 C CA . LYS B 1 61 ? 23.608 28.064 33.070 1.00 19.79 60 LYS B CA 1
ATOM 2019 C C . LYS B 1 61 ? 23.337 29.060 31.947 1.00 23.32 60 LYS B C 1
ATOM 2020 O O . LYS B 1 61 ? 23.824 30.200 31.977 1.00 23.15 60 LYS B O 1
ATOM 2026 N N A SER B 1 62 ? 22.534 28.626 30.975 0.50 22.33 61 SER B N 1
ATOM 2027 N N B SER B 1 62 ? 22.552 28.661 30.965 0.50 21.15 61 SER B N 1
ATOM 2028 C CA A SER B 1 62 ? 22.213 29.422 29.781 0.50 23.71 61 SER B CA 1
ATOM 2029 C CA B SER B 1 62 ? 22.287 29.555 29.845 0.50 21.26 61 SER B CA 1
ATOM 2030 C C A SER B 1 62 ? 20.898 30.180 29.861 0.50 19.98 61 SER B C 1
ATOM 2031 C C B SER B 1 62 ? 20.890 30.154 29.849 0.50 18.79 61 SER B C 1
ATOM 2032 O O A SER B 1 62 ? 20.523 30.833 28.897 0.50 20.50 61 SER B O 1
ATOM 2033 O O B SER B 1 62 ? 20.460 30.669 28.827 0.50 18.92 61 SER B O 1
ATOM 2038 N N . GLY B 1 63 ? 20.181 30.069 30.978 1.00 19.43 62 GLY B N 1
ATOM 2039 C CA . GLY B 1 63 ? 18.897 30.749 31.157 1.00 21.46 62 GLY B CA 1
ATOM 2040 C C . GLY B 1 63 ? 17.736 30.341 30.245 1.00 20.04 62 GLY B C 1
ATOM 2041 O O . GLY B 1 63 ? 16.873 31.155 29.918 1.00 23.85 62 GLY B O 1
ATOM 2042 N N . ARG B 1 64 ? 17.672 29.066 29.894 1.00 18.34 63 ARG B N 1
ATOM 2043 C CA . ARG B 1 64 ? 16.607 28.534 29.031 1.00 15.89 63 ARG B CA 1
ATOM 2044 C C . ARG B 1 64 ? 15.343 28.163 29.812 1.00 14.83 63 ARG B C 1
ATOM 2045 O O . ARG B 1 64 ? 15.443 27.843 31.022 1.00 16.24 63 ARG B O 1
ATOM 2053 N N . PRO B 1 65 ? 14.152 28.172 29.152 1.00 12.71 64 PRO B N 1
ATOM 2054 C CA . PRO B 1 65 ? 12.914 27.724 29.722 1.00 13.22 64 PRO B CA 1
ATOM 2055 C C . PRO B 1 65 ? 13.003 26.232 29.970 1.00 14.21 64 PRO B C 1
ATOM 2056 O O . PRO B 1 65 ? 13.432 25.487 29.090 1.00 16.50 64 PRO B O 1
ATOM 2060 N N . ILE B 1 66 ? 12.581 25.820 31.156 1.00 15.08 65 ILE B N 1
ATOM 2061 C CA . ILE B 1 66 ? 12.591 24.443 31.536 1.00 14.03 65 ILE B CA 1
ATOM 2062 C C . ILE B 1 66 ? 11.224 24.055 32.049 1.00 13.75 65 ILE B C 1
ATOM 2063 O O . ILE B 1 66 ? 10.675 24.702 32.958 1.00 13.14 65 ILE B O 1
ATOM 2068 N N . ILE B 1 67 ? 10.706 22.980 31.471 1.00 13.04 66 ILE B N 1
ATOM 2069 C CA A ILE B 1 67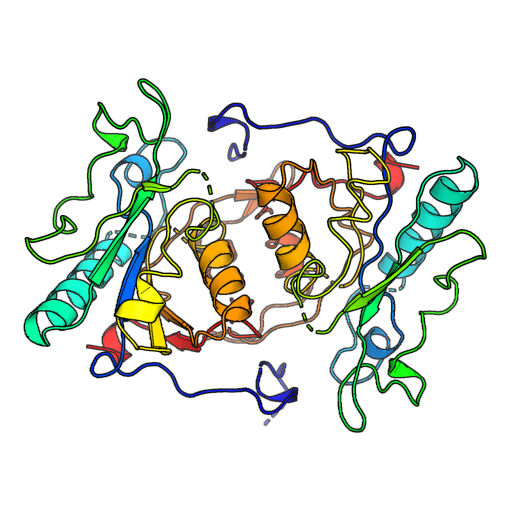 ? 9.380 22.467 31.783 0.60 12.63 66 ILE B CA 1
ATOM 2070 C CA B ILE B 1 67 ? 9.381 22.475 31.749 0.40 13.40 66 ILE B CA 1
ATOM 2071 C C . ILE B 1 67 ? 9.512 21.069 32.339 1.00 12.95 66 ILE B C 1
ATOM 2072 O O . ILE B 1 67 ? 9.992 20.142 31.659 1.00 15.02 66 ILE B O 1
ATOM 2081 N N . HIS B 1 68 ? 9.093 20.921 33.586 1.00 12.37 67 HIS B N 1
ATOM 2082 C CA . HIS B 1 68 ? 9.016 19.645 34.212 1.00 11.53 67 HIS B CA 1
ATOM 2083 C C . HIS B 1 68 ? 7.578 19.175 34.138 1.00 14.31 67 HIS B C 1
ATOM 2084 O O . HIS B 1 68 ? 6.642 19.748 34.750 1.00 14.42 67 HIS B O 1
ATOM 2091 N N . VAL B 1 69 ? 7.379 18.092 33.399 1.00 12.78 68 VAL B N 1
ATOM 2092 C CA . VAL B 1 69 ? 6.107 17.436 33.330 1.00 13.74 68 VAL B CA 1
ATOM 2093 C C . VAL B 1 69 ? 6.130 16.391 34.445 1.00 16.48 68 VAL B C 1
ATOM 2094 O O . VAL B 1 69 ? 7.037 15.582 34.533 1.00 14.29 68 VAL B O 1
ATOM 2098 N N . ARG B 1 70 ? 5.137 16.434 35.332 1.00 16.13 69 ARG B N 1
ATOM 2099 C CA . ARG B 1 70 ? 5.050 15.392 36.383 1.00 21.10 69 ARG B CA 1
ATOM 2100 C C . ARG B 1 70 ? 3.693 14.716 36.230 1.00 20.36 69 ARG B C 1
ATOM 2101 O O . ARG B 1 70 ? 2.687 15.339 35.869 1.00 18.31 69 ARG B O 1
ATOM 2109 N N . HIS B 1 71 ? 3.684 13.424 36.465 1.00 17.91 70 HIS B N 1
ATOM 2110 C CA . HIS B 1 71 ? 2.451 12.656 36.497 1.00 15.96 70 HIS B CA 1
ATOM 2111 C C . HIS B 1 71 ? 1.706 12.913 37.799 1.00 13.95 70 HIS B C 1
ATOM 2112 O O . HIS B 1 71 ? 2.292 12.861 38.883 1.00 18.16 70 HIS B O 1
ATOM 2119 N N . LEU B 1 72 ? 0.416 13.216 37.682 1.00 15.97 71 LEU B N 1
ATOM 2120 C CA . LEU B 1 72 ? -0.410 13.448 38.892 1.00 21.11 71 LEU B CA 1
ATOM 2121 C C . LEU B 1 72 ? -0.453 12.313 39.928 1.00 26.81 71 LEU B C 1
ATOM 2122 O O . LEU B 1 72 ? -0.285 12.547 41.128 1.00 35.79 71 LEU B O 1
ATOM 2127 N N . GLY B 1 73 ? -0.723 11.111 39.479 1.00 25.34 72 GLY B N 1
ATOM 2128 C CA . GLY B 1 73 ? -0.894 9.985 40.405 1.00 21.34 72 GLY B CA 1
ATOM 2129 C C . GLY B 1 73 ? -2.137 9.977 41.302 1.00 24.56 72 GLY B C 1
ATOM 2130 O O . GLY B 1 73 ? -2.907 10.941 41.422 1.00 24.45 72 GLY B O 1
ATOM 2131 N N . THR B 1 74 ? -2.312 8.845 41.954 1.00 21.18 73 THR B N 1
ATOM 2132 C CA . THR B 1 74 ? -3.549 8.507 42.622 1.00 18.24 73 THR B CA 1
ATOM 2133 C C . THR B 1 74 ? -3.206 7.619 43.781 1.00 15.92 73 THR B C 1
ATOM 2134 O O . THR B 1 74 ? -2.235 6.868 43.736 1.00 18.67 73 THR B O 1
ATOM 2138 N N . VAL B 1 75 ? -4.015 7.716 44.822 1.00 16.77 74 VAL B N 1
ATOM 2139 C CA . VAL B 1 75 ? -3.923 6.839 45.962 1.00 17.14 74 VAL B CA 1
ATOM 2140 C C . VAL B 1 75 ? -4.172 5.404 45.531 1.00 17.27 74 VAL B C 1
ATOM 2141 O O . VAL B 1 75 ? -5.196 5.085 44.901 1.00 15.98 74 VAL B O 1
ATOM 2145 N N . GLY B 1 76 ? -3.201 4.554 45.846 1.00 16.02 75 GLY B N 1
ATOM 2146 C CA . GLY B 1 76 ? -3.245 3.146 45.424 1.00 15.22 75 GLY B CA 1
ATOM 2147 C C . GLY B 1 76 ? -2.870 2.904 43.990 1.00 16.42 75 GLY B C 1
ATOM 2148 O O . GLY B 1 76 ? -3.021 1.820 43.485 1.00 15.93 75 GLY B O 1
ATOM 2149 N N . GLY B 1 77 ? -2.349 3.917 43.347 1.00 14.47 76 GLY B N 1
ATOM 2150 C CA . GLY B 1 77 ? -1.941 3.812 41.941 1.00 16.05 76 GLY B CA 1
ATOM 2151 C C . GLY B 1 77 ? -0.500 4.247 41.785 1.00 17.98 76 GLY B C 1
ATOM 2152 O O . GLY B 1 77 ? 0.272 4.238 42.725 1.00 17.67 76 GLY B O 1
ATOM 2153 N N . ARG B 1 78 ? -0.147 4.591 40.553 1.00 17.75 77 ARG B N 1
ATOM 2154 C CA . ARG B 1 78 ? 1.178 5.082 40.249 1.00 20.50 77 ARG B CA 1
ATOM 2155 C C . ARG B 1 78 ? 1.402 6.482 40.739 1.00 16.62 77 ARG B C 1
ATOM 2156 O O . ARG B 1 78 ? 0.449 7.257 40.928 1.00 20.31 77 ARG B O 1
ATOM 2164 N N . PHE B 1 79 ? 2.669 6.799 40.979 1.00 20.90 78 PHE B N 1
ATOM 2165 C CA . PHE B 1 79 ? 3.096 8.138 41.371 1.00 21.21 78 PHE B CA 1
ATO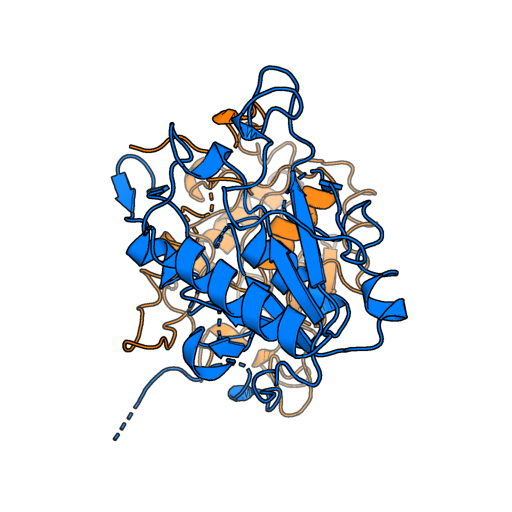M 2166 C C . PHE B 1 79 ? 2.298 8.645 42.554 1.00 23.01 78 PHE B C 1
ATOM 2167 O O . PHE B 1 79 ? 1.920 9.808 42.602 1.00 24.77 78 PHE B O 1
ATOM 2175 N N . ASP B 1 80 ? 2.041 7.751 43.499 1.00 19.09 79 ASP B N 1
ATOM 2176 C CA . ASP B 1 80 ? 1.205 8.028 44.645 1.00 22.39 79 ASP B CA 1
ATOM 2177 C C . ASP B 1 80 ? 1.561 9.396 45.154 1.00 22.43 79 ASP B C 1
ATOM 2178 O O . ASP B 1 80 ? 2.671 9.618 45.625 1.00 26.96 79 ASP B O 1
ATOM 2183 N N . PRO B 1 81 ? 0.628 10.341 45.005 1.00 25.15 80 PRO B N 1
ATOM 2184 C CA . PRO B 1 81 ? 0.982 11.723 45.314 1.00 23.60 80 PRO B CA 1
ATOM 2185 C C . PRO B 1 81 ? 1.171 11.995 46.810 1.00 24.47 80 PRO B C 1
ATOM 2186 O O . PRO B 1 81 ? 1.623 13.073 47.177 1.00 33.00 80 PRO B O 1
ATOM 2190 N N A GLN B 1 82 ? 0.810 11.029 47.650 0.40 26.37 81 GLN B N 1
ATOM 2191 N N B GLN B 1 82 ? 0.863 11.027 47.669 0.60 25.36 81 GLN B N 1
ATOM 2192 C CA A GLN B 1 82 ? 1.030 11.143 49.091 0.40 26.51 81 GLN B CA 1
ATOM 2193 C CA B GLN B 1 82 ? 1.111 11.192 49.105 0.60 24.58 81 GLN B CA 1
ATOM 2194 C C A GLN B 1 82 ? 2.247 10.349 49.592 0.40 25.92 81 GLN B C 1
ATOM 2195 C C B GLN B 1 82 ? 2.338 10.448 49.602 0.60 24.37 81 GLN B C 1
ATOM 2196 O O A GLN B 1 82 ? 2.440 10.197 50.797 0.40 27.05 81 GLN B O 1
ATOM 2197 O O B GLN B 1 82 ? 2.629 10.430 50.811 0.60 25.16 81 GLN B O 1
ATOM 2208 N N . GLY B 1 83 ? 3.063 9.845 48.669 1.00 23.77 82 GLY B N 1
ATOM 2209 C CA . GLY B 1 83 ? 4.228 8.999 48.995 1.00 23.86 82 GLY B CA 1
ATOM 2210 C C . GLY B 1 83 ? 5.424 9.304 48.097 1.00 23.58 82 GLY B C 1
ATOM 2211 O O . GLY B 1 83 ? 5.315 10.144 47.180 1.00 20.55 82 GLY B O 1
ATOM 2212 N N . PRO B 1 84 ? 6.558 8.609 48.322 1.00 23.21 83 PRO B N 1
ATOM 2213 C CA . PRO B 1 84 ? 7.782 8.789 47.548 1.00 23.04 83 PRO B CA 1
ATOM 2214 C C . PRO B 1 84 ? 7.615 8.696 46.041 1.00 18.57 83 PRO B C 1
ATOM 2215 O O . PRO B 1 84 ? 8.288 9.418 45.312 1.00 19.14 83 PRO B O 1
ATOM 2219 N N . ALA B 1 85 ? 6.783 7.774 45.555 1.00 15.27 84 ALA B N 1
ATOM 2220 C CA . ALA B 1 85 ? 6.755 7.494 44.098 1.00 14.67 84 ALA B CA 1
ATOM 2221 C C . ALA B 1 85 ? 6.428 8.709 43.261 1.00 16.89 84 ALA B C 1
ATOM 2222 O O . ALA B 1 85 ? 6.863 8.837 42.115 1.00 15.99 84 ALA B O 1
ATOM 2224 N N . GLY B 1 86 ? 5.645 9.626 43.805 1.00 16.61 85 GLY B N 1
ATOM 2225 C CA . GLY B 1 86 ? 5.291 10.806 43.033 1.00 17.53 85 GLY B CA 1
ATOM 2226 C C . GLY B 1 86 ? 6.331 11.930 43.047 1.00 16.45 85 GLY B C 1
ATOM 2227 O O . GLY B 1 86 ? 6.128 12.956 42.376 1.00 17.37 85 GLY B O 1
ATOM 2228 N N . GLN B 1 87 ? 7.373 11.813 43.871 1.00 16.06 86 GLN B N 1
ATOM 2229 C CA . GLN B 1 87 ? 8.373 12.878 44.031 1.00 19.62 86 GLN B CA 1
ATOM 2230 C C . GLN B 1 87 ? 9.306 12.875 42.835 1.00 16.94 86 GLN B C 1
ATOM 2231 O O . GLN B 1 87 ? 9.514 11.818 42.219 1.00 17.24 86 GLN B O 1
ATOM 2237 N N . PHE B 1 88 ? 9.881 14.029 42.532 1.00 15.91 87 PHE B N 1
ATOM 2238 C CA . PHE B 1 88 ? 10.976 14.094 41.586 1.00 16.69 87 PHE B CA 1
ATOM 2239 C C . PHE B 1 88 ? 12.190 13.238 42.044 1.00 17.02 87 PHE B C 1
ATOM 2240 O O . PHE B 1 88 ? 12.547 13.168 43.248 1.00 15.68 87 PHE B O 1
ATOM 2248 N N . ILE B 1 89 ? 12.816 12.590 41.080 1.00 17.37 88 ILE B N 1
ATOM 2249 C CA . ILE B 1 89 ? 14.102 11.901 41.272 1.00 15.52 88 ILE B CA 1
ATOM 2250 C C . ILE B 1 89 ? 15.132 12.871 41.843 1.00 16.06 88 ILE B C 1
ATOM 2251 O O . ILE B 1 89 ? 15.238 13.951 41.412 1.00 15.71 88 ILE B O 1
ATOM 2256 N N . PRO B 1 90 ? 15.892 12.452 42.875 1.00 18.60 89 PRO B N 1
ATOM 2257 C CA . PRO B 1 90 ? 16.868 13.332 43.449 1.00 17.23 89 PRO B CA 1
ATOM 2258 C C . PRO B 1 90 ? 17.808 13.917 42.404 1.00 19.10 89 PRO B C 1
ATOM 2259 O O . PRO B 1 90 ? 18.345 13.201 41.543 1.00 21.04 89 PRO B O 1
ATOM 2263 N N . GLY B 1 91 ? 17.934 15.235 42.472 1.00 20.07 90 GLY B N 1
ATOM 2264 C CA . GLY B 1 91 ? 18.757 15.993 41.569 1.00 20.43 90 GLY B CA 1
ATOM 2265 C C . GLY B 1 91 ? 17.983 16.558 40.401 1.00 18.29 90 GLY B C 1
ATOM 2266 O O . GLY B 1 91 ? 18.481 17.474 39.721 1.00 18.42 90 GLY B O 1
ATOM 2267 N N . LEU B 1 92 ? 16.773 16.048 40.166 1.00 13.89 91 LEU B N 1
ATOM 2268 C CA . LEU B 1 92 ? 15.976 16.461 39.019 1.00 14.70 91 LEU B CA 1
ATOM 2269 C C . LEU B 1 92 ? 14.775 17.309 39.469 1.00 15.36 91 LEU B C 1
ATOM 2270 O O . LEU B 1 92 ? 13.811 17.506 38.712 1.00 16.07 91 LEU B O 1
ATOM 2275 N N . GLU B 1 93 ? 14.850 17.863 40.689 1.00 18.46 92 GLU B N 1
ATOM 2276 C CA . GLU B 1 93 ? 13.796 18.750 41.172 1.00 17.66 92 GLU B CA 1
ATOM 2277 C C . GLU B 1 93 ? 13.800 20.095 40.447 1.00 14.73 92 GLU B C 1
ATOM 2278 O O . GLU B 1 93 ? 14.892 20.604 40.097 1.00 15.41 92 GLU B O 1
ATOM 2284 N N . PRO B 1 94 ? 12.615 20.732 40.328 1.00 16.80 93 PRO B N 1
ATOM 2285 C CA . PRO B 1 94 ? 12.572 22.080 39.804 1.00 16.43 93 PRO B CA 1
ATOM 2286 C C . PRO B 1 94 ? 13.133 23.112 40.753 1.00 16.60 93 PRO B C 1
ATOM 2287 O O . PRO B 1 94 ? 13.121 22.897 41.969 1.00 19.87 93 PRO B O 1
ATOM 2291 N N . LEU B 1 95 ? 13.666 24.181 40.173 1.00 17.13 94 LEU B N 1
ATOM 2292 C CA . LEU B 1 95 ? 14.040 25.404 40.873 1.00 16.59 94 LEU B CA 1
ATOM 2293 C C . LEU B 1 95 ? 13.030 26.525 40.623 1.00 16.92 94 LEU B C 1
ATOM 2294 O O . LEU B 1 95 ? 12.279 26.555 39.640 1.00 17.09 94 LEU B O 1
ATOM 2299 N N . GLU B 1 96 ? 13.052 27.516 41.513 1.00 20.72 95 GLU B N 1
ATOM 2300 C CA . GLU B 1 96 ? 12.137 28.632 41.366 1.00 20.04 95 GLU B CA 1
ATOM 2301 C C . GLU B 1 96 ? 12.273 29.284 39.981 1.00 20.52 95 GLU B C 1
ATOM 2302 O O . GLU B 1 96 ? 13.394 29.506 39.499 1.00 21.74 95 GLU B O 1
ATOM 2308 N N . GLY B 1 97 ? 11.137 29.603 39.351 1.00 22.87 96 GLY B N 1
ATOM 2309 C CA . GLY B 1 97 ? 11.148 30.252 38.039 1.00 18.28 96 GLY B CA 1
ATOM 2310 C C . GLY B 1 97 ? 11.076 29.284 36.876 1.00 19.42 96 GLY B C 1
ATOM 2311 O O . GLY B 1 97 ? 10.929 29.682 35.712 1.00 22.35 96 GLY B O 1
ATOM 2312 N N . GLU B 1 98 ? 11.184 27.986 37.199 1.00 17.41 97 GLU B N 1
ATOM 2313 C CA . GLU B 1 98 ? 10.903 26.917 36.239 1.00 14.18 97 GLU B CA 1
ATOM 2314 C C . GLU B 1 98 ? 9.439 26.569 36.215 1.00 13.22 97 GLU B C 1
ATOM 2315 O O . GLU B 1 98 ? 8.678 26.944 37.096 1.00 16.59 97 GLU B O 1
ATOM 2321 N N . ILE B 1 99 ? 9.039 25.874 35.171 1.00 13.22 98 ILE B N 1
ATOM 2322 C CA . ILE B 1 99 ? 7.683 25.404 34.981 1.00 12.23 98 ILE B CA 1
ATOM 2323 C C . ILE B 1 99 ? 7.446 23.974 35.358 1.00 12.33 98 ILE B C 1
ATOM 2324 O O . ILE B 1 99 ? 8.250 23.115 35.056 1.00 15.65 98 ILE B O 1
ATOM 2329 N N . VAL B 1 100 ? 6.338 23.753 36.034 1.00 12.68 99 VAL B N 1
ATOM 2330 C CA . VAL B 1 100 ? 5.893 22.425 36.405 1.00 14.03 99 VAL B CA 1
ATOM 2331 C C . VAL B 1 100 ? 4.469 22.260 35.899 1.00 13.99 99 VAL B C 1
ATOM 2332 O O . VAL B 1 100 ? 3.599 23.076 36.197 1.00 15.60 99 VAL B O 1
ATOM 2336 N N . ILE B 1 101 ? 4.242 21.176 35.134 1.00 16.51 100 ILE B N 1
ATOM 2337 C CA . ILE B 1 101 ? 2.940 20.839 34.573 1.00 17.50 100 ILE B CA 1
ATOM 2338 C C . ILE B 1 101 ? 2.537 19.449 34.941 1.00 18.76 100 ILE B C 1
ATOM 2339 O O . ILE B 1 101 ? 3.262 18.492 34.647 1.00 14.92 100 ILE B O 1
ATOM 2344 N N . GLU B 1 102 ? 1.387 19.317 35.594 1.00 17.30 101 GLU B N 1
ATOM 2345 C CA . GLU B 1 102 ? 0.914 18.016 36.011 1.00 20.59 101 GLU B CA 1
ATOM 2346 C C . GLU B 1 102 ? -0.007 17.442 34.950 1.00 20.63 101 GLU B C 1
ATOM 2347 O O . GLU B 1 102 ? -0.836 18.162 34.389 1.00 22.33 101 GLU B O 1
ATOM 2353 N N . LYS B 1 103 ? 0.137 16.150 34.690 1.00 16.79 102 LYS B N 1
ATOM 2354 C CA . LYS B 1 103 ? -0.652 15.438 33.667 1.00 17.94 102 LYS B CA 1
ATOM 2355 C C . LYS B 1 103 ? -1.183 14.081 34.123 1.00 17.02 102 LYS B C 1
ATOM 2356 O O . LYS B 1 103 ? -0.625 13.484 35.061 1.00 18.13 102 LYS B O 1
ATOM 2362 N N . ARG B 1 104 ? -2.270 13.615 33.497 1.00 16.94 103 ARG B N 1
ATOM 2363 C CA . ARG B 1 104 ? -2.857 12.287 33.800 1.00 19.54 103 ARG B CA 1
ATOM 2364 C C . ARG B 1 104 ? -2.663 11.233 32.680 1.00 19.23 103 ARG B C 1
ATOM 2365 O O . ARG B 1 104 ? -2.831 10.033 32.930 1.00 22.78 103 ARG B O 1
ATOM 2375 N N . PRO B 1 106 ? -0.639 9.757 28.882 1.00 14.66 105 PRO B N 1
ATOM 2376 C CA . PRO B 1 106 ? 0.643 9.756 28.201 1.00 14.14 105 PRO B CA 1
ATOM 2377 C C . PRO B 1 106 ? 0.929 11.000 27.354 1.00 13.61 105 PRO B C 1
ATOM 2378 O O . PRO B 1 106 ? 2.051 11.481 27.354 1.00 14.40 105 PRO B O 1
ATOM 2382 N N . ASN B 1 107 ? -0.075 11.486 26.630 1.00 13.84 106 ASN B N 1
ATOM 2383 C CA . ASN B 1 107 ? 0.010 12.759 25.900 1.00 12.54 106 ASN B CA 1
ATOM 2384 C C . ASN B 1 107 ? 0.041 13.893 26.903 1.00 13.94 106 ASN B C 1
ATOM 2385 O O . ASN B 1 107 ? -0.979 14.223 27.551 1.00 15.12 106 ASN B O 1
ATOM 2390 N N . ALA B 1 108 ? 1.194 14.531 27.045 1.00 13.38 107 ALA B N 1
ATOM 2391 C CA . ALA B 1 108 ? 1.343 15.572 28.091 1.00 11.50 107 ALA B CA 1
ATOM 2392 C C . ALA B 1 108 ? 0.596 16.882 27.769 1.00 11.26 107 ALA B C 1
ATOM 2393 O O . ALA B 1 108 ? 0.530 17.762 28.632 1.00 14.04 107 ALA B O 1
ATOM 2395 N N . PHE B 1 109 ? 0.053 17.013 26.559 1.00 11.18 108 PHE B N 1
ATOM 2396 C CA . PHE B 1 109 ? -0.801 18.152 26.234 1.00 11.30 108 PHE B CA 1
ATOM 2397 C C . PHE B 1 109 ? -2.258 18.011 26.738 1.00 11.87 108 PHE B C 1
ATOM 2398 O O . PHE B 1 109 ? -2.978 18.996 26.952 1.00 14.01 108 PHE B O 1
ATOM 2406 N N A LYS B 1 110 ? -2.727 16.772 26.871 0.60 13.58 109 LYS B N 1
ATOM 2407 N N B LYS B 1 110 ? -2.690 16.771 26.898 0.40 13.12 109 LYS B N 1
ATOM 2408 C CA A LYS B 1 110 ? -4.142 16.485 27.138 0.60 15.48 109 LYS B CA 1
ATOM 2409 C CA B LYS B 1 110 ? -4.086 16.482 27.145 0.40 14.23 109 LYS B CA 1
ATOM 2410 C C A LYS B 1 110 ? -4.554 16.941 28.530 0.60 13.89 109 LYS B C 1
ATOM 2411 C C B LYS B 1 110 ? -4.558 16.932 28.525 0.40 13.95 109 LYS B C 1
ATOM 2412 O O A LYS B 1 110 ? -4.047 16.474 29.547 0.60 15.42 109 LYS B O 1
ATOM 2413 O O B LYS B 1 110 ? -4.100 16.425 29.538 0.40 15.41 109 LYS B O 1
ATOM 2424 N N . ASN B 1 111 ? -5.494 17.888 28.538 1.00 16.19 110 ASN B N 1
ATOM 2425 C CA . ASN B 1 111 ? -6.003 18.506 29.764 1.00 16.87 110 ASN B CA 1
ATOM 2426 C C . ASN B 1 111 ? -4.959 19.212 30.594 1.00 15.45 110 ASN B C 1
ATOM 2427 O O . ASN B 1 111 ? -5.119 19.360 31.802 1.00 19.44 110 ASN B O 1
ATOM 2432 N N . THR B 1 112 ? -3.911 19.704 29.926 1.00 14.77 111 THR B N 1
ATOM 2433 C CA . THR B 1 112 ? -2.852 20.464 30.579 1.00 13.54 111 THR B CA 1
ATOM 2434 C C . THR B 1 112 ? -2.769 21.779 29.836 1.00 15.23 111 THR B C 1
ATOM 2435 O O . THR B 1 112 ? -3.371 21.970 28.748 1.00 14.79 111 THR B O 1
ATOM 2439 N N . LYS B 1 113 ? -1.994 22.692 30.392 1.00 15.82 112 LYS B N 1
ATOM 2440 C CA . LYS B 1 113 ? -1.742 23.924 29.678 1.00 17.99 112 LYS B CA 1
ATOM 2441 C C . LYS B 1 113 ? -0.401 23.879 28.993 1.00 16.26 112 LYS B C 1
ATOM 2442 O O . LYS B 1 113 ? 0.226 24.940 28.745 1.00 14.16 112 LYS B O 1
ATOM 2445 N N . LEU B 1 114 ? 0.037 22.683 28.590 1.00 15.60 113 LEU B N 1
ATOM 2446 C CA . LEU B 1 114 ? 1.312 22.594 27.932 1.00 12.55 113 LEU B CA 1
ATOM 2447 C C . LEU B 1 114 ? 1.356 23.361 26.611 1.00 13.14 113 LEU B C 1
ATOM 2448 O O . LEU B 1 114 ? 2.316 24.083 26.361 1.00 13.68 113 LEU B O 1
ATOM 2453 N N . HIS B 1 115 ? 0.338 23.219 25.768 1.00 14.11 114 HIS B N 1
ATOM 2454 C CA . HIS B 1 115 ? 0.311 23.973 24.513 1.00 14.32 114 HIS B CA 1
ATOM 2455 C C . HIS B 1 115 ? 0.355 25.482 24.712 1.00 16.71 114 HIS B C 1
ATOM 2456 O O . HIS B 1 115 ? 1.217 26.163 24.122 1.00 16.30 114 HIS B O 1
ATOM 2463 N N A GLU B 1 116 ? -0.507 26.018 25.575 0.40 18.72 115 GLU B N 1
ATOM 2464 N N B GLU B 1 116 ? -0.552 25.985 25.565 0.60 18.53 115 GLU B N 1
ATOM 2465 C CA A GLU B 1 116 ? -0.526 27.468 25.797 0.40 20.34 115 GLU B CA 1
ATOM 2466 C CA B GLU B 1 116 ? -0.616 27.413 25.935 0.60 20.05 115 GLU B CA 1
ATOM 2467 C C A GLU B 1 116 ? 0.819 27.931 26.331 0.40 17.22 115 GLU B C 1
ATOM 2468 C C B GLU B 1 116 ? 0.763 27.903 26.335 0.60 17.23 115 GLU B C 1
ATOM 2469 O O A GLU B 1 116 ? 1.316 28.987 25.972 0.40 16.16 115 GLU B O 1
ATOM 2470 O O B GLU B 1 116 ? 1.203 28.957 25.897 0.60 15.46 115 GLU B O 1
ATOM 2481 N N . THR B 1 117 ? 1.410 27.124 27.199 1.00 13.71 116 THR B N 1
ATOM 2482 C CA . THR B 1 117 ? 2.724 27.431 27.751 1.00 12.48 116 THR B CA 1
ATOM 2483 C C . THR B 1 117 ? 3.822 27.476 26.685 1.00 14.18 116 THR B C 1
ATOM 2484 O O . THR B 1 117 ? 4.614 28.437 26.620 1.00 13.33 116 THR B O 1
ATOM 2488 N N . LEU B 1 118 ? 3.894 26.438 25.855 1.00 12.20 117 LEU B N 1
ATOM 2489 C CA . LEU B 1 118 ? 4.870 26.442 24.772 1.00 13.90 117 LEU B CA 1
ATOM 2490 C C . LEU B 1 118 ? 4.674 27.623 23.821 1.00 14.69 117 LEU B C 1
ATOM 2491 O O . LEU B 1 118 ? 5.659 28.230 23.366 1.00 13.62 117 LEU B O 1
ATOM 2496 N N A GLN B 1 119 ? 3.412 27.969 23.538 0.30 15.37 118 GLN B N 1
ATOM 2497 N N B GLN B 1 119 ? 3.419 27.966 23.552 0.70 14.18 118 GLN B N 1
ATOM 2498 C CA A GLN B 1 119 ? 3.100 29.134 22.703 0.30 16.40 118 GLN B CA 1
ATOM 2499 C CA B GLN B 1 119 ? 3.132 29.089 22.688 0.70 14.88 118 GLN B CA 1
ATOM 2500 C C A GLN B 1 119 ? 3.650 30.392 23.343 0.30 16.20 118 GLN B C 1
ATOM 2501 C C B GLN B 1 119 ? 3.607 30.383 23.329 0.70 15.13 118 GLN B C 1
ATOM 2502 O O A GLN B 1 119 ? 4.325 31.215 22.692 0.30 15.94 118 GLN B O 1
ATOM 2503 O O B GLN B 1 119 ? 4.185 31.234 22.639 0.70 13.06 118 GLN B O 1
ATOM 2514 N N . GLU B 1 120 ? 3.363 30.527 24.630 1.00 15.78 119 GLU B N 1
ATOM 2515 C CA . GLU B 1 120 ? 3.803 31.692 25.397 1.00 14.59 119 GLU B CA 1
ATOM 2516 C C . GLU B 1 120 ? 5.334 31.842 25.421 1.00 14.74 119 GLU B C 1
ATOM 2517 O O . GLU B 1 120 ? 5.877 32.976 25.423 1.00 18.73 119 GLU B O 1
ATOM 2523 N N . LEU B 1 121 ? 6.040 30.719 25.395 1.00 15.64 120 LEU B N 1
ATOM 2524 C CA . LEU B 1 121 ? 7.509 30.697 25.456 1.00 17.40 120 LEU B CA 1
ATOM 2525 C C . LEU B 1 121 ? 8.125 31.062 24.107 1.00 15.96 120 LEU B C 1
ATOM 2526 O O . LEU B 1 121 ? 9.254 31.561 24.048 1.00 18.74 120 LEU B O 1
ATOM 2531 N N . GLY B 1 122 ? 7.363 30.858 23.051 1.00 18.03 121 GLY B N 1
ATOM 2532 C CA . GLY B 1 122 ? 7.771 31.303 21.718 1.00 18.57 121 GLY B CA 1
ATOM 2533 C C . GLY B 1 122 ? 8.609 30.339 20.892 1.00 29.05 121 GLY B C 1
ATOM 2534 O O . GLY B 1 122 ? 8.744 30.539 19.688 1.00 27.75 121 GLY B O 1
ATOM 2535 N N . HIS B 1 123 ? 9.173 29.290 21.502 1.00 27.35 122 HIS B N 1
ATOM 2536 C CA . HIS B 1 123 ? 10.150 28.451 20.805 1.00 29.22 122 HIS B CA 1
ATOM 2537 C C . HIS B 1 123 ? 9.473 27.306 20.132 1.00 19.27 122 HIS B C 1
ATOM 2538 O O . HIS B 1 123 ? 8.776 26.505 20.758 1.00 29.44 122 HIS B O 1
ATOM 2545 N N . LEU B 1 124 ? 9.725 27.190 18.814 1.00 25.14 123 LEU B N 1
ATOM 2546 C CA . LEU B 1 124 ? 9.316 26.016 18.058 1.00 31.34 123 LEU B CA 1
ATOM 2547 C C . LEU B 1 124 ? 10.183 24.792 18.356 1.00 25.39 123 LEU B C 1
ATOM 2548 O O . LEU B 1 124 ? 9.676 23.679 18.189 1.00 25.29 123 LEU B O 1
ATOM 2553 N N A ASP B 1 125 ? 11.434 24.998 18.812 0.50 26.07 124 ASP B N 1
ATOM 2554 N N B ASP B 1 125 ? 11.427 25.003 18.821 0.50 25.53 124 ASP B N 1
ATOM 2555 C CA A ASP B 1 125 ? 12.347 23.875 19.118 0.50 17.83 124 ASP B CA 1
ATOM 2556 C CA B ASP B 1 125 ? 12.353 23.899 19.159 0.50 17.20 124 ASP B CA 1
ATOM 2557 C C A ASP B 1 125 ? 12.285 23.386 20.580 0.50 16.24 124 ASP B C 1
ATOM 2558 C C B ASP B 1 125 ? 12.284 23.396 20.594 0.50 15.75 124 ASP B C 1
ATOM 2559 O O A ASP B 1 125 ? 12.527 24.114 21.545 0.50 16.56 124 ASP B O 1
ATOM 2560 O O B ASP B 1 125 ? 12.531 24.134 21.549 0.50 15.52 124 ASP B O 1
ATOM 2569 N N . LEU B 1 126 ? 11.972 22.110 20.711 1.00 14.13 125 LEU B N 1
ATOM 2570 C CA . LEU B 1 126 ? 11.860 21.434 21.984 1.00 12.64 125 LEU B CA 1
ATOM 2571 C C . LEU B 1 126 ? 12.919 20.365 22.121 1.00 15.59 125 LEU B C 1
ATOM 2572 O O . LEU B 1 126 ? 13.097 19.551 21.218 1.00 17.24 125 LEU B O 1
ATOM 2577 N N . ILE B 1 127 ? 13.624 20.379 23.242 1.00 12.66 126 ILE B N 1
ATOM 2578 C CA . ILE B 1 127 ? 14.526 19.276 23.640 1.00 12.50 126 ILE B CA 1
ATOM 2579 C C . ILE B 1 127 ? 13.762 18.463 24.652 1.00 12.17 126 ILE B C 1
ATOM 2580 O O . ILE B 1 127 ? 13.305 19.027 25.661 1.00 14.13 126 ILE B O 1
ATOM 2585 N N . VAL B 1 128 ? 13.506 17.206 24.308 1.00 10.61 127 VAL B N 1
ATOM 2586 C CA . VAL B 1 128 ? 12.641 16.314 25.089 1.00 10.11 127 VAL B CA 1
ATOM 2587 C C . VAL B 1 128 ? 13.419 15.147 25.686 1.00 10.15 127 VAL B C 1
ATOM 2588 O O . VAL B 1 128 ? 14.225 14.491 25.051 1.00 10.84 127 VAL B O 1
ATOM 2592 N N . CYS B 1 129 ? 13.199 14.913 26.976 1.00 11.03 128 CYS B N 1
ATOM 2593 C CA . CYS B 1 129 ? 13.801 13.785 27.624 1.00 12.25 128 CYS B CA 1
ATOM 2594 C C . CYS B 1 129 ? 12.798 13.252 28.647 1.00 11.01 128 CYS B C 1
ATOM 2595 O O . CYS B 1 129 ? 11.730 13.822 28.869 1.00 11.34 128 CYS B O 1
ATOM 2598 N N . GLY B 1 130 ? 13.168 12.146 29.260 1.00 10.30 129 GLY B N 1
ATOM 2599 C CA . GLY B 1 130 ? 12.312 11.527 30.302 1.00 10.81 129 GLY B CA 1
ATOM 2600 C C . GLY B 1 130 ? 11.733 10.158 29.972 1.00 9.80 129 GLY B C 1
ATOM 2601 O O . GLY B 1 130 ? 12.309 9.349 29.209 1.00 11.98 129 GLY B O 1
ATOM 2602 N N . PHE B 1 131 ? 10.593 9.854 30.583 1.00 10.11 130 PHE B N 1
ATOM 2603 C CA . PHE B 1 131 ? 10.128 8.470 30.777 1.00 11.01 130 PHE B CA 1
ATOM 2604 C C . PHE B 1 131 ? 8.635 8.336 30.624 1.00 12.40 130 PHE B C 1
ATOM 2605 O O . PHE B 1 131 ? 7.875 9.301 30.923 1.00 12.64 130 PHE B O 1
ATOM 2621 N N . SER B 1 133 ? 10.154 5.993 27.455 1.00 11.09 132 SER B N 1
ATOM 2622 C CA . SER B 1 133 ? 10.398 6.360 26.045 1.00 11.63 132 SER B CA 1
ATOM 2623 C C . SER B 1 133 ? 9.229 5.962 25.101 1.00 11.93 132 SER B C 1
ATOM 2624 O O . SER B 1 133 ? 8.893 6.725 24.209 1.00 11.30 132 SER B O 1
ATOM 2627 N N . HIS B 1 134 ? 8.661 4.769 25.262 1.00 12.50 133 HIS B N 1
ATOM 2628 C CA . HIS B 1 134 ? 7.662 4.263 24.296 1.00 15.35 133 HIS B CA 1
ATOM 2629 C C . HIS B 1 134 ? 6.230 4.736 24.547 1.00 16.39 133 HIS B C 1
ATOM 2630 O O . HIS B 1 134 ? 5.366 4.572 23.701 1.00 14.37 133 HIS B O 1
ATOM 2637 N N . SER B 1 135 ? 5.979 5.322 25.720 1.00 12.11 134 SER B N 1
ATOM 2638 C CA . SER B 1 135 ? 4.659 5.647 26.126 1.00 12.65 134 SER B CA 1
ATOM 2639 C C . SER B 1 135 ? 4.495 7.163 26.217 1.00 12.29 134 SER B C 1
ATOM 2640 O O . SER B 1 135 ? 4.175 7.800 25.226 1.00 12.95 134 SER B O 1
ATOM 2643 N N A SER B 1 136 ? 4.729 7.777 27.371 0.50 11.28 135 SER B N 1
ATOM 2644 N N B SER B 1 136 ? 4.702 7.773 27.377 0.50 11.52 135 SER B N 1
ATOM 2645 C CA A SER B 1 136 ? 4.483 9.222 27.476 0.50 11.98 135 SER B CA 1
ATOM 2646 C CA B SER B 1 136 ? 4.496 9.230 27.472 0.50 12.39 135 SER B CA 1
ATOM 2647 C C A SER B 1 136 ? 5.424 10.086 26.613 0.50 10.01 135 SER B C 1
ATOM 2648 C C B SER B 1 136 ? 5.387 10.035 26.532 0.50 9.92 135 SER B C 1
ATOM 2649 O O A SER B 1 136 ? 5.016 11.117 26.070 0.50 10.84 135 SER B O 1
ATOM 2650 O O B SER B 1 136 ? 4.904 10.975 25.869 0.50 9.06 135 SER B O 1
ATOM 2655 N N . VAL B 1 137 ? 6.655 9.650 26.411 1.00 10.81 136 VAL B N 1
ATOM 2656 C CA . VAL B 1 137 ? 7.618 10.415 25.631 1.00 10.36 136 VAL B CA 1
ATOM 2657 C C . VAL B 1 137 ? 7.203 10.361 24.154 1.00 10.85 136 VAL B C 1
ATOM 2658 O O . VAL B 1 137 ? 6.927 11.387 23.523 1.00 10.52 136 VAL B O 1
ATOM 2662 N N . SER B 1 138 ? 7.076 9.148 23.645 1.00 10.73 137 SER B N 1
ATOM 2663 C CA . SER B 1 138 ? 6.657 8.899 22.227 1.00 10.80 137 SER B CA 1
ATOM 2664 C C . SER B 1 138 ? 5.329 9.579 21.920 1.00 12.42 137 SER B C 1
ATOM 2665 O O . SER B 1 138 ? 5.205 10.320 20.929 1.00 12.66 137 SER B O 1
ATOM 2668 N N . THR B 1 139 ? 4.365 9.442 22.837 1.00 9.57 138 THR B N 1
ATOM 2669 C CA . THR B 1 139 ? 3.043 10.055 22.625 1.00 11.86 138 THR B CA 1
ATOM 2670 C C . THR B 1 139 ? 3.113 11.565 22.564 1.00 12.72 138 THR B C 1
ATOM 2671 O O . THR B 1 139 ? 2.507 12.203 21.654 1.00 10.39 138 THR B O 1
ATOM 2675 N N . THR B 1 140 ? 3.827 12.160 23.521 1.00 11.05 139 THR B N 1
ATOM 2676 C CA . THR B 1 140 ? 3.935 13.615 23.590 1.00 10.34 139 THR B CA 1
ATOM 2677 C C . THR B 1 140 ? 4.671 14.213 22.362 1.00 10.93 139 THR B C 1
ATOM 2678 O O . THR B 1 140 ? 4.218 15.202 21.791 1.00 11.12 139 THR B O 1
ATOM 2682 N N . VAL B 1 141 ? 5.740 13.561 21.932 1.00 10.26 140 VAL B N 1
ATOM 2683 C CA . VAL B 1 141 ? 6.524 13.969 20.774 1.00 11.05 140 VAL B CA 1
ATOM 2684 C C . VAL B 1 141 ? 5.645 13.845 19.509 1.00 11.61 140 VAL B C 1
ATOM 2685 O O . VAL B 1 141 ? 5.598 14.771 18.684 1.00 12.56 140 VAL B O 1
ATOM 2689 N N . ARG B 1 142 ? 4.882 12.760 19.388 1.00 10.25 141 ARG B N 1
ATOM 2690 C CA . ARG B 1 142 ? 3.948 12.621 18.260 1.00 10.71 141 ARG B CA 1
ATOM 2691 C C . ARG B 1 142 ? 2.903 13.747 18.235 1.00 11.91 141 ARG B C 1
ATOM 2692 O O . ARG B 1 142 ? 2.627 14.303 17.196 1.00 13.40 141 ARG B O 1
ATOM 2700 N N . ARG B 1 143 ? 2.348 14.071 19.400 1.00 9.21 142 ARG B N 1
ATOM 2701 C CA . ARG B 1 143 ? 1.334 15.159 19.487 1.00 9.67 142 ARG B CA 1
ATOM 2702 C C . ARG B 1 143 ? 1.934 16.531 19.113 1.00 11.81 142 ARG B C 1
ATOM 2703 O O . ARG B 1 143 ? 1.306 17.319 18.420 1.00 14.29 142 ARG B O 1
ATOM 2711 N N . ALA B 1 144 ? 3.171 16.782 19.535 1.00 10.52 143 ALA B N 1
ATOM 2712 C CA . ALA B 1 144 ? 3.885 18.009 19.248 1.00 12.20 143 ALA B CA 1
ATOM 2713 C C . ALA B 1 144 ? 4.036 18.227 17.749 1.00 12.58 143 ALA B C 1
ATOM 2714 O O . ALA B 1 144 ? 4.003 19.359 17.306 1.00 12.62 143 ALA B O 1
ATOM 2716 N N . LYS B 1 145 ? 4.163 17.139 16.977 1.00 10.48 144 LYS B N 1
ATOM 2717 C CA . LYS B 1 145 ? 4.170 17.259 15.501 1.00 13.32 144 LYS B CA 1
ATOM 2718 C C . LYS B 1 145 ? 2.921 17.977 14.949 1.00 12.47 144 LYS B C 1
ATOM 2719 O O . LYS B 1 145 ? 3.036 18.822 14.075 1.00 12.79 144 LYS B O 1
ATOM 2725 N N . ASP B 1 146 ? 1.762 17.639 15.499 1.00 11.90 145 ASP B N 1
ATOM 2726 C CA . ASP B 1 146 ? 0.472 18.264 15.156 1.00 13.02 145 ASP B CA 1
ATOM 2727 C C . ASP B 1 146 ? 0.430 19.757 15.298 1.00 14.00 145 ASP B C 1
ATOM 2728 O O . ASP B 1 146 ? -0.269 20.450 14.545 1.00 18.15 145 ASP B O 1
ATOM 2733 N N . TYR B 1 147 ? 1.167 20.273 16.278 1.00 12.48 146 TYR B N 1
ATOM 2734 C CA . TYR B 1 147 ? 1.216 21.696 16.549 1.00 15.83 146 TYR B 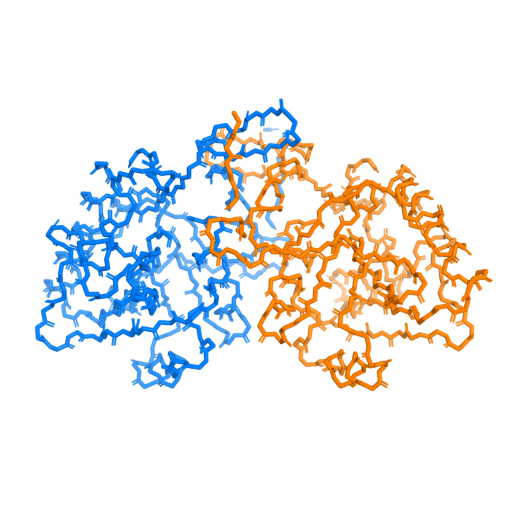CA 1
ATOM 2735 C C . TYR B 1 147 ? 2.339 22.391 15.790 1.00 17.44 146 TYR B C 1
ATOM 2736 O O . TYR B 1 147 ? 2.573 23.592 15.950 1.00 21.08 146 TYR B O 1
ATOM 2745 N N . GLY B 1 148 ? 3.104 21.628 15.018 1.00 16.49 147 GLY B N 1
ATOM 2746 C CA . GLY B 1 148 ? 4.202 22.190 14.280 1.00 18.02 147 GLY B CA 1
ATOM 2747 C C . GLY B 1 148 ? 5.493 22.434 15.044 1.00 18.31 147 GLY B C 1
ATOM 2748 O O . GLY B 1 148 ? 6.399 23.112 14.543 1.00 16.87 147 GLY B O 1
ATOM 2749 N N . TYR B 1 149 ? 5.639 21.823 16.214 1.00 14.22 148 TYR B N 1
ATOM 2750 C CA . TYR B 1 149 ? 6.899 21.893 16.949 1.00 14.15 148 TYR B CA 1
ATOM 2751 C C . TYR B 1 149 ? 7.960 21.022 16.329 1.00 15.05 148 TYR B C 1
ATOM 2752 O O . TYR B 1 149 ? 7.675 20.009 15.679 1.00 17.16 148 TYR B O 1
ATOM 2761 N N A ARG B 1 150 ? 9.200 21.452 16.511 0.60 13.40 149 ARG B N 1
ATOM 2762 N N B ARG B 1 150 ? 9.192 21.455 16.513 0.40 13.28 149 ARG B N 1
ATOM 2763 C CA A ARG B 1 150 ? 10.379 20.687 16.111 0.60 14.18 149 ARG B CA 1
ATOM 2764 C CA B ARG B 1 150 ? 10.360 20.684 16.143 0.40 13.13 1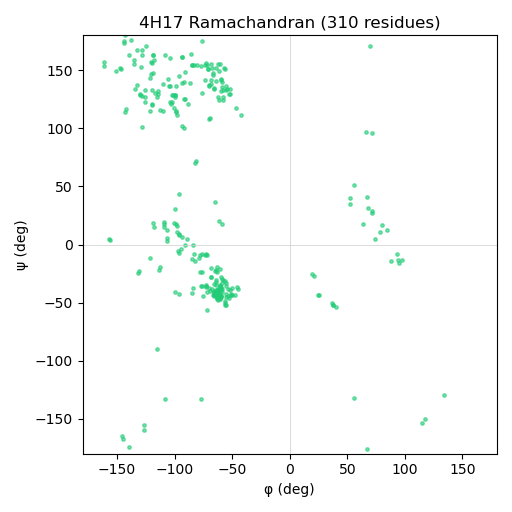49 ARG B CA 1
ATOM 2765 C C A ARG B 1 150 ? 11.004 20.068 17.352 0.60 12.86 149 ARG B C 1
ATOM 2766 C C B ARG B 1 150 ? 10.874 20.064 17.441 0.40 11.95 149 ARG B C 1
ATOM 2767 O O A ARG B 1 150 ? 11.468 20.799 18.217 0.60 15.92 149 ARG B O 1
ATOM 2768 O O B ARG B 1 150 ? 11.060 20.770 18.456 0.40 10.24 149 ARG B O 1
ATOM 2783 N N . CYS B 1 151 ? 11.013 18.739 17.445 1.00 13.41 150 CYS B N 1
ATOM 2784 C CA . CYS B 1 151 ? 11.448 18.019 18.610 1.00 12.23 150 CYS B CA 1
ATOM 2785 C C . CYS B 1 151 ? 12.799 17.397 18.381 1.00 12.49 150 CYS B C 1
ATOM 2786 O O . CYS B 1 151 ? 13.054 16.807 17.315 1.00 12.95 150 CYS B O 1
ATOM 2789 N N A THR B 1 152 ? 13.632 17.498 19.379 0.80 11.93 151 THR B N 1
ATOM 2790 N N B THR B 1 152 ? 13.658 17.522 19.385 0.20 13.33 151 THR B N 1
ATOM 2791 C CA A THR B 1 152 ? 14.893 16.756 19.476 0.80 9.77 151 THR B CA 1
ATOM 2792 C CA B THR B 1 152 ? 14.892 16.746 19.472 0.20 13.00 151 THR B CA 1
ATOM 2793 C C A THR B 1 152 ? 14.850 15.919 20.748 0.80 11.60 151 THR B C 1
ATOM 2794 C C B THR B 1 152 ? 14.809 15.924 20.727 0.20 13.25 151 THR B C 1
ATOM 2795 O O A THR B 1 152 ? 14.832 16.436 21.888 0.80 13.54 151 THR B O 1
ATOM 2796 O O B THR B 1 152 ? 14.746 16.480 21.837 0.20 14.37 151 THR B O 1
ATOM 2803 N N . LEU B 1 153 ? 14.830 14.609 20.542 1.00 12.51 152 LEU B N 1
ATOM 2804 C CA . LEU B 1 153 ? 14.660 13.647 21.639 1.00 12.65 152 LEU B CA 1
ATOM 2805 C C . LEU B 1 153 ? 16.011 13.153 22.060 1.00 13.06 152 LEU B C 1
ATOM 2806 O O . LEU B 1 153 ? 16.775 12.719 21.229 1.00 11.18 152 LEU B O 1
ATOM 2811 N N . VAL B 1 154 ? 16.323 13.257 23.350 1.00 11.60 153 VAL B N 1
ATOM 2812 C CA . VAL B 1 154 ? 17.641 12.972 23.848 1.00 12.29 153 VAL B CA 1
ATOM 2813 C C . VAL B 1 154 ? 17.683 11.510 24.257 1.00 13.14 153 VAL B C 1
ATOM 2814 O O . VAL B 1 154 ? 17.149 11.143 25.324 1.00 11.96 153 VAL B O 1
ATOM 2818 N N . GLU B 1 155 ? 18.247 10.682 23.392 1.00 12.84 154 GLU B N 1
ATOM 2819 C CA . GLU B 1 155 ? 18.021 9.252 23.478 1.00 13.47 154 GLU B CA 1
ATOM 2820 C C . GLU B 1 155 ? 18.665 8.624 24.722 1.00 13.09 154 GLU B C 1
ATOM 2821 O O . GLU B 1 155 ? 18.180 7.629 25.257 1.00 16.34 154 GLU B O 1
ATOM 2827 N N . ASP B 1 156 ? 19.740 9.229 25.199 1.00 11.88 155 ASP B N 1
ATOM 2828 C CA . ASP B 1 156 ? 20.450 8.709 26.382 1.00 14.24 155 ASP B CA 1
ATOM 2829 C C . ASP B 1 156 ? 20.021 9.415 27.682 1.00 13.54 155 ASP B C 1
ATOM 2830 O O . ASP B 1 156 ? 20.590 9.186 28.765 1.00 15.31 155 ASP B O 1
ATOM 2835 N N . ALA B 1 157 ? 18.973 10.223 27.591 1.00 12.90 156 ALA B N 1
ATOM 2836 C CA . ALA B 1 157 ? 18.341 10.887 28.729 1.00 14.41 156 ALA B CA 1
ATOM 2837 C C . ALA B 1 157 ? 16.862 10.443 28.829 1.00 12.27 156 ALA B C 1
ATOM 2838 O O . ALA B 1 157 ? 15.993 11.189 29.297 1.00 15.93 156 ALA B O 1
ATOM 2840 N N A SER B 1 158 ? 16.587 9.242 28.358 0.70 11.88 157 SER B N 1
ATOM 2841 N N B SER B 1 158 ? 16.625 9.222 28.368 0.20 14.13 157 SER B N 1
ATOM 2842 N N C SER B 1 158 ? 16.617 9.214 28.393 0.10 12.57 157 SER B N 1
ATOM 2843 C CA A SER B 1 158 ? 15.251 8.635 28.341 0.70 12.19 157 SER B CA 1
ATOM 2844 C CA B SER B 1 158 ? 15.308 8.615 28.317 0.20 14.99 157 SER B CA 1
ATOM 2845 C CA C SER B 1 158 ? 15.294 8.625 28.367 0.10 12.22 157 SER B CA 1
ATOM 2846 C C A SER B 1 158 ? 15.487 7.154 28.587 0.70 10.71 157 SER B C 1
ATOM 2847 C C B SER B 1 158 ? 15.493 7.123 28.539 0.20 13.62 157 SER B C 1
ATOM 2848 C C C SER B 1 158 ? 15.486 7.132 28.559 0.10 12.46 157 SER B C 1
ATOM 2849 O O A SER B 1 158 ? 16.592 6.643 28.407 0.70 14.93 157 SER B O 1
ATOM 2850 O O B SER B 1 158 ? 16.580 6.585 28.279 0.20 15.42 157 SER B O 1
ATOM 2851 O O C SER B 1 158 ? 16.570 6.608 28.308 0.10 13.48 157 SER B O 1
ATOM 2858 N N . ALA B 1 159 ? 14.442 6.446 29.009 1.00 12.70 158 ALA B N 1
ATOM 2859 C CA . ALA B 1 159 ? 14.536 5.028 29.265 1.00 14.47 158 ALA B CA 1
ATOM 2860 C C . ALA B 1 159 ? 13.177 4.370 29.233 1.00 12.54 158 ALA B C 1
ATOM 2861 O O . ALA B 1 159 ? 12.146 5.034 29.252 1.00 13.02 158 ALA B O 1
ATOM 2863 N N . THR B 1 160 ? 13.215 3.061 29.200 1.00 13.65 159 THR B N 1
ATOM 2864 C CA . THR B 1 160 ? 12.010 2.260 29.249 1.00 12.33 159 THR B CA 1
ATOM 2865 C C . THR B 1 160 ? 12.278 0.966 30.011 1.00 13.41 159 THR B C 1
ATOM 2866 O O . THR B 1 160 ? 13.258 0.891 30.792 1.00 13.89 159 THR B O 1
ATOM 2870 N N . ARG B 1 161 ? 11.360 0.016 29.866 1.00 12.73 160 ARG B N 1
ATOM 2871 C CA . ARG B 1 161 ? 11.464 -1.276 30.556 1.00 13.33 160 ARG B CA 1
ATOM 2872 C C . ARG B 1 161 ? 11.204 -2.452 29.587 1.00 11.57 160 ARG B C 1
ATOM 2873 O O . ARG B 1 161 ? 10.788 -2.272 28.426 1.00 13.15 160 ARG B O 1
ATOM 2881 N N . ASP B 1 162 ? 11.525 -3.678 30.030 1.00 13.25 161 ASP B N 1
ATOM 2882 C CA . ASP B 1 162 ? 11.202 -4.893 29.274 1.00 16.53 161 ASP B CA 1
ATOM 2883 C C . ASP B 1 162 ? 9.709 -4.993 29.060 1.00 14.44 161 ASP B C 1
ATOM 2884 O O . ASP B 1 162 ? 8.933 -4.764 30.002 1.00 14.45 161 ASP B O 1
ATOM 2889 N N . LEU B 1 163 ? 9.299 -5.333 27.840 1.00 13.59 162 LEU B N 1
ATOM 2890 C CA . LEU B 1 163 ? 7.861 -5.573 27.555 1.00 15.22 162 LEU B CA 1
ATOM 2891 C C . LEU B 1 163 ? 7.503 -6.963 27.036 1.00 18.42 162 LEU B C 1
ATOM 2892 O O . LEU B 1 163 ? 8.262 -7.584 26.292 1.00 20.51 162 LEU B O 1
ATOM 2897 N N . ALA B 1 164 ? 6.313 -7.436 27.405 1.00 20.23 163 ALA B N 1
ATOM 2898 C CA . ALA B 1 164 ? 5.743 -8.670 26.836 1.00 23.50 163 ALA B CA 1
ATOM 2899 C C . ALA B 1 164 ? 5.239 -8.492 25.406 1.00 23.36 163 ALA B C 1
ATOM 2900 O O . ALA B 1 164 ? 4.651 -7.455 25.084 1.00 21.87 163 ALA B O 1
ATOM 2902 N N . PHE B 1 165 ? 5.446 -9.502 24.563 1.00 25.37 164 PHE B N 1
ATOM 2903 C CA . PHE B 1 165 ? 4.772 -9.584 23.263 1.00 24.16 164 PHE B CA 1
ATOM 2904 C C . PHE B 1 165 ? 4.352 -11.035 22.986 1.00 24.59 164 PHE B C 1
ATOM 2905 O O . PHE B 1 165 ? 4.485 -11.884 23.873 1.00 31.87 164 PHE B O 1
ATOM 2913 N N . LYS B 1 166 ? 3.831 -11.290 21.779 1.00 26.52 165 LYS B N 1
ATOM 2914 C CA . LYS B 1 166 ? 3.281 -12.624 21.451 1.00 25.48 165 LYS B CA 1
ATOM 2915 C C . LYS B 1 166 ? 4.308 -13.736 21.550 1.00 30.16 165 LYS B C 1
ATOM 2916 O O . LYS B 1 166 ? 3.986 -14.859 21.959 1.00 25.41 165 LYS B O 1
ATOM 2920 N N . ASP B 1 167 ? 5.529 -13.439 21.126 1.00 24.82 166 ASP B N 1
ATOM 2921 C CA . ASP B 1 167 ? 6.594 -14.426 21.135 1.00 24.87 166 ASP B CA 1
ATOM 2922 C C . ASP B 1 167 ? 7.547 -14.342 22.337 1.00 20.28 166 ASP B C 1
ATOM 2923 O O . ASP B 1 167 ? 8.644 -14.942 22.313 1.00 23.87 166 ASP B O 1
ATOM 2928 N N . GLY B 1 168 ? 7.136 -13.664 23.411 1.00 22.62 167 GLY B N 1
ATOM 2929 C CA . GLY B 1 168 ? 7.945 -13.608 24.609 1.00 19.01 167 GLY B CA 1
ATOM 2930 C C . GLY B 1 168 ? 8.140 -12.280 25.285 1.00 18.37 167 GLY B C 1
ATOM 2931 O O . GLY B 1 168 ? 7.190 -11.639 25.702 1.00 20.27 167 GLY B O 1
ATOM 2932 N N . VAL B 1 169 ? 9.392 -11.966 25.546 1.00 17.33 168 VAL B N 1
ATOM 2933 C CA . VAL B 1 169 ? 9.752 -10.717 26.200 1.00 15.91 168 VAL B CA 1
ATOM 2934 C C . VAL B 1 169 ? 10.759 -9.996 25.343 1.00 17.07 168 VAL B C 1
ATOM 2935 O O . VAL B 1 169 ? 11.722 -10.573 24.870 1.00 16.86 168 VAL B O 1
ATOM 2939 N N . ILE B 1 170 ? 10.519 -8.709 25.147 1.00 18.22 169 ILE B N 1
ATOM 2940 C CA . ILE B 1 170 ? 11.458 -7.870 24.410 1.00 16.69 169 ILE B CA 1
ATOM 2941 C C . ILE B 1 170 ? 12.220 -7.002 25.441 1.00 15.70 169 ILE B C 1
ATOM 2942 O O . ILE B 1 170 ? 11.595 -6.261 26.226 1.00 15.57 169 ILE B O 1
ATOM 2947 N N . PRO B 1 171 ? 13.577 -7.102 25.448 1.00 14.12 170 PRO B N 1
ATOM 2948 C CA . PRO B 1 171 ? 14.341 -6.316 26.420 1.00 14.15 170 PRO B CA 1
ATOM 2949 C C . PRO B 1 171 ? 14.162 -4.830 26.246 1.00 13.59 170 PRO B C 1
ATOM 2950 O O . PRO B 1 171 ? 14.019 -4.346 25.123 1.00 13.28 170 PRO B O 1
ATOM 2954 N N . ALA B 1 172 ? 14.256 -4.131 27.367 1.00 14.03 171 ALA B N 1
ATOM 2955 C CA . ALA B 1 172 ? 14.174 -2.660 27.391 1.00 14.30 171 ALA B CA 1
ATOM 2956 C C . ALA B 1 172 ? 15.064 -2.013 26.323 1.00 13.12 171 ALA B C 1
ATOM 2957 O O . ALA B 1 172 ? 14.635 -1.126 25.637 1.00 14.42 171 ALA B O 1
ATOM 2959 N N . ALA B 1 173 ? 16.294 -2.514 26.173 1.00 14.10 172 ALA B N 1
ATOM 2960 C CA . ALA B 1 173 ? 17.269 -1.919 25.253 1.00 13.69 172 ALA B CA 1
ATOM 2961 C C . ALA B 1 173 ? 16.794 -2.007 23.811 1.00 12.88 172 ALA B C 1
ATOM 2962 O O . ALA B 1 173 ? 17.027 -1.102 23.028 1.00 15.30 172 ALA B O 1
ATOM 2964 N N A GLN B 1 174 ? 16.095 -3.095 23.484 0.40 12.45 173 GLN B N 1
ATOM 2965 N N B GLN B 1 174 ? 16.148 -3.124 23.476 0.60 12.22 173 GLN B N 1
ATOM 2966 C CA A GLN B 1 174 ? 15.582 -3.299 22.132 0.40 12.90 173 GLN B CA 1
ATOM 2967 C CA B GLN B 1 174 ? 15.581 -3.339 22.151 0.60 13.50 173 GLN B CA 1
ATOM 2968 C C A GLN B 1 174 ? 14.372 -2.428 21.885 0.40 12.68 173 GLN B C 1
ATOM 2969 C C B GLN B 1 174 ? 14.383 -2.453 21.896 0.60 12.75 173 GLN B C 1
ATOM 2970 O O A GLN B 1 174 ? 14.269 -1.792 20.839 0.40 13.97 173 GLN B O 1
ATOM 2971 O O B GLN B 1 174 ? 14.283 -1.862 20.833 0.60 14.17 173 GLN B O 1
ATOM 2982 N N . ILE B 1 175 ? 13.460 -2.376 22.853 1.00 12.19 174 ILE B N 1
ATOM 2983 C CA . ILE B 1 175 ? 12.324 -1.437 22.776 1.00 12.51 174 ILE B CA 1
ATOM 2984 C C . ILE B 1 175 ? 12.875 -0.036 22.512 1.00 11.08 174 ILE B C 1
ATOM 2985 O O . ILE B 1 175 ? 12.356 0.673 21.656 1.00 12.50 174 ILE B O 1
ATOM 2990 N N . HIS B 1 176 ? 13.824 0.382 23.330 1.00 12.06 175 HIS B N 1
ATOM 2991 C CA . HIS B 1 176 ? 14.323 1.736 23.270 1.00 12.21 175 HIS B CA 1
ATOM 2992 C C . HIS B 1 176 ? 14.973 2.037 21.923 1.00 10.89 175 HIS B C 1
ATOM 2993 O O . HIS B 1 176 ? 14.664 3.067 21.294 1.00 13.37 175 HIS B O 1
ATOM 3000 N N . GLN B 1 177 ? 15.843 1.155 21.447 1.00 13.19 176 GLN B N 1
ATOM 3001 C CA . GLN B 1 177 ? 16.491 1.355 20.157 1.00 13.76 176 GLN B CA 1
ATOM 3002 C C . GLN B 1 177 ? 15.471 1.430 19.025 1.00 12.64 176 GLN B C 1
ATOM 3003 O O . GLN B 1 177 ? 15.552 2.270 18.160 1.00 13.93 176 GLN B O 1
ATOM 3009 N N . CYS B 1 178 ? 14.513 0.497 19.021 1.00 13.10 177 CYS B N 1
ATOM 3010 C CA . CYS B 1 178 ? 13.481 0.532 17.985 1.00 13.62 177 CYS B CA 1
ATOM 3011 C C . CYS B 1 178 ? 12.690 1.830 18.054 1.00 12.20 177 CYS B C 1
ATOM 3012 O O . CYS B 1 178 ? 12.425 2.477 17.023 1.00 13.01 177 CYS B O 1
ATOM 3015 N N . GLU B 1 179 ? 12.281 2.253 19.256 1.00 13.29 178 GLU B N 1
ATOM 3016 C CA . GLU B 1 179 ? 11.551 3.491 19.318 1.00 11.09 178 GLU B CA 1
ATOM 3017 C C . GLU B 1 179 ? 12.401 4.703 18.892 1.00 13.44 178 GLU B C 1
ATOM 3018 O O . GLU B 1 179 ? 11.844 5.645 18.316 1.00 11.59 178 GLU B O 1
ATOM 3032 N N . ALA B 1 181 ? 14.664 4.611 16.495 1.00 10.75 180 ALA B N 1
ATOM 3033 C CA . ALA B 1 181 ? 14.636 4.519 15.014 1.00 9.75 180 ALA B CA 1
ATOM 3034 C C . ALA B 1 181 ? 13.275 5.058 14.476 1.00 9.30 180 ALA B C 1
ATOM 3035 O O . ALA B 1 181 ? 13.208 5.837 13.455 1.00 11.59 180 ALA B O 1
ATOM 3037 N N . VAL B 1 182 ? 12.198 4.667 15.145 1.00 10.71 181 VAL B N 1
ATOM 3038 C CA . VAL B 1 182 ? 10.834 5.151 14.841 1.00 12.42 181 VAL B CA 1
ATOM 3039 C C . VAL B 1 182 ? 10.699 6.681 14.949 1.00 11.80 181 VAL B C 1
ATOM 3040 O O . VAL B 1 182 ? 10.184 7.367 14.069 1.00 11.37 181 VAL B O 1
ATOM 3052 N N . ALA B 1 184 ? 13.182 8.870 14.931 1.00 11.13 183 ALA B N 1
ATOM 3053 C CA . ALA B 1 184 ? 14.026 9.512 13.901 1.00 9.86 183 ALA B CA 1
ATOM 3054 C C . ALA B 1 184 ? 13.400 9.457 12.478 1.00 9.05 183 ALA B C 1
ATOM 3055 O O . ALA B 1 184 ? 13.667 10.308 11.661 1.00 10.97 183 ALA B O 1
ATOM 3057 N N . ASP B 1 185 ? 12.536 8.491 12.205 1.00 8.87 184 ASP B N 1
ATOM 3058 C CA . ASP B 1 185 ? 11.919 8.363 10.874 1.00 9.28 184 ASP B CA 1
ATOM 3059 C C . ASP B 1 185 ? 11.002 9.532 10.551 1.00 9.47 184 ASP B C 1
ATOM 3060 O O . ASP B 1 185 ? 10.975 9.991 9.406 1.00 11.41 184 ASP B O 1
ATOM 3065 N N . ASN B 1 186 ? 10.235 9.979 11.552 1.00 9.72 185 ASN B N 1
ATOM 3066 C CA . ASN B 1 186 ? 9.143 10.869 11.277 1.00 9.04 185 ASN B CA 1
ATOM 3067 C C . ASN B 1 186 ? 8.639 11.787 12.390 1.00 9.56 185 ASN B C 1
ATOM 3068 O O . ASN B 1 186 ? 7.636 12.489 12.210 1.00 10.87 185 ASN B O 1
ATOM 3073 N N . PHE B 1 187 ? 9.292 11.788 13.553 1.00 10.14 186 PHE B N 1
ATOM 3074 C CA . PHE B 1 187 ? 8.758 12.527 14.710 1.00 10.89 186 PHE B CA 1
ATOM 3075 C C . PHE B 1 187 ? 9.718 13.423 15.471 1.00 11.09 186 PHE B C 1
ATOM 3076 O O . PHE B 1 187 ? 9.266 14.344 16.151 1.00 12.57 186 PHE B O 1
ATOM 3084 N N . ALA B 1 188 ? 11.016 13.142 15.399 1.00 12.05 187 ALA B N 1
ATOM 3085 C CA . ALA B 1 188 ? 12.006 13.947 16.096 1.00 13.63 187 ALA B CA 1
ATOM 3086 C C . ALA B 1 188 ? 13.396 13.734 15.530 1.00 13.14 187 ALA B C 1
ATOM 3087 O O . ALA B 1 188 ? 13.713 12.697 14.981 1.00 13.57 187 ALA B O 1
ATOM 3089 N N . CYS B 1 189 ? 14.237 14.740 15.676 1.00 12.43 188 CYS B N 1
ATOM 3090 C CA . CYS B 1 189 ? 15.677 14.516 15.650 1.00 13.14 188 CYS B CA 1
ATOM 3091 C C . CYS B 1 189 ? 16.056 13.774 16.898 1.00 14.30 188 CYS B C 1
ATOM 3092 O O . CYS B 1 189 ? 15.506 14.064 17.951 1.00 14.72 188 CYS B O 1
ATOM 3095 N N . VAL B 1 190 ? 16.913 12.767 16.782 1.00 13.45 189 VAL B N 1
ATOM 3096 C CA . VAL B 1 190 ? 17.316 11.962 17.927 1.00 12.40 189 VAL B CA 1
ATOM 3097 C C . VAL B 1 190 ? 18.800 12.213 18.102 1.00 13.68 189 VAL B C 1
ATOM 3098 O O . VAL B 1 190 ? 19.581 12.048 17.157 1.00 16.91 189 VAL B O 1
ATOM 3102 N N . ALA B 1 191 ? 19.192 12.596 19.322 1.00 14.93 190 ALA B N 1
ATOM 3103 C CA . ALA B 1 191 ? 20.548 13.023 19.566 1.00 19.05 190 ALA B CA 1
ATOM 3104 C C . ALA B 1 191 ? 20.981 12.616 20.967 1.00 17.20 190 ALA B C 1
ATOM 3105 O O . ALA B 1 191 ? 20.145 12.502 21.848 1.00 14.85 190 ALA B O 1
ATOM 3107 N N . PRO B 1 192 ? 22.282 12.383 21.156 1.00 15.77 191 PRO B N 1
ATOM 3108 C CA . PRO B 1 192 ? 22.800 12.172 22.518 1.00 14.85 191 PRO B CA 1
ATOM 3109 C C . PRO B 1 192 ? 23.014 13.475 23.275 1.00 17.32 191 PRO B C 1
ATOM 3110 O O . PRO B 1 192 ? 23.229 14.558 22.690 1.00 17.00 191 PRO B O 1
ATOM 3114 N N . THR B 1 193 ? 22.952 13.372 24.605 1.00 12.98 192 THR B N 1
ATOM 3115 C CA . THR B 1 193 ? 23.093 14.488 25.512 1.00 13.59 192 THR B CA 1
ATOM 3116 C C . THR B 1 193 ? 24.340 15.317 25.187 1.00 15.45 192 THR B C 1
ATOM 3117 O O . THR B 1 193 ? 24.287 16.554 25.169 1.00 16.08 192 THR B O 1
ATOM 3121 N N . ALA B 1 194 ? 25.443 14.632 24.914 1.00 15.76 193 ALA B N 1
ATOM 3122 C CA . ALA B 1 194 ? 26.732 15.309 24.701 1.00 17.36 193 ALA B CA 1
ATOM 3123 C C . ALA B 1 194 ? 26.680 16.291 23.549 1.00 14.13 193 ALA B C 1
ATOM 3124 O O . ALA B 1 194 ? 27.432 17.269 23.541 1.00 15.23 193 ALA B O 1
ATOM 3126 N N . SER B 1 195 ? 25.836 16.033 22.548 1.00 13.21 194 SER B N 1
ATOM 3127 C CA . SER B 1 195 ? 25.723 16.893 21.368 1.00 16.24 194 SER B CA 1
ATOM 3128 C C . SER B 1 195 ? 25.004 18.207 21.631 1.00 18.49 194 SER B C 1
ATOM 3129 O O . SER B 1 195 ? 24.994 19.064 20.749 1.00 22.36 194 SER B O 1
ATOM 3132 N N . LEU B 1 196 ? 24.395 18.363 22.810 1.00 16.58 195 LEU B N 1
ATOM 3133 C CA . LEU B 1 196 ? 23.509 19.508 23.113 1.00 16.00 195 LEU B CA 1
ATOM 3134 C C . LEU B 1 196 ? 24.095 20.420 24.185 1.00 17.97 195 LEU B C 1
ATOM 3135 O O . LEU B 1 196 ? 23.754 21.591 24.273 1.00 22.62 195 LEU B O 1
ATOM 3140 N N . ILE B 1 197 ? 25.004 19.892 24.980 1.00 19.15 196 ILE B N 1
ATOM 3141 C CA . ILE B 1 197 ? 25.441 20.665 26.153 1.00 24.82 196 ILE B CA 1
ATOM 3142 C C . ILE B 1 197 ? 26.785 21.341 25.935 1.00 28.20 196 ILE B C 1
ATOM 3143 O O . ILE B 1 197 ? 27.528 21.074 24.985 1.00 29.06 196 ILE B O 1
#

Radius of gyration: 20.64 Å; Cα contacts (8 Å, |Δi|>4): 886; chains: 2; bounding box: 50×52×59 Å

Secondary structure (DSSP, 8-state):
-------TTTT---PPPPGGGEEEEEE--BGGGGSSTTPPP--HHHHHHHHHHHHHHHTT--EEEEEE---TTSTT-TTSGGGSBPTT----TT-EEEEE---TTTTT-HHHHHHHHT-SEEEEEE--TTHHHHHHHHHHHTTPEEEEEEEEE----EEETTEEE-HHHHHHH-----SS-EEE-GGGT-/-----TTTT---PPPPGGG-EEEEE--BGGGGSSTTPPP--HHHHHHHHHHHHHHHTT--EEEEEE---TTSTT-TTSGGGSBPTT----TT-EEEEE---TTTTSSHHHHHHHH--SEEEEEE--TTHHHHHHHHHHHTT-EEEEEEEEE----EEETTEEE-HHHHHHH-----SS-EEE-GGGT-

B-factor: mean 18.61, std 7.46, range [8.6, 61.86]

Solvent-accessible surface area: 15984 Å² total

CATH classification: 3.40.50.850

Foldseek 3Di:
DDDDDFVVVVVNDDDADALLQEAEEAEAQWPLCCDDPNPWDAVQLQVLLLVSVVVNVVNVHAYEYEHEPDDCVGACHPVDRGVDHDPSNDDDPPHHYWYDNLQRVPPTCPVVVVVVSPGLEYEYAYAQPTSNLNNLQVSVVVNHAYEYALRNYTGAWDDDDPDIDGRVRVSVVSCCVRPRYHYHHSVVHD/DDDFCVVVVNDDDADALLQEAEEAEAQAPLCCDDPNPWDAVQLQVLLLVSVVVNVVNVHAYEYEFEDDDVVTALPVVDRRRDHDPSNDDDPPHHYWYDNLQSVPPICPVVVVVVSPGLEYEYAYAQDTSRLNNLQVSVVVNGAYEYALRNYWGAWDADPVGIDGRVRVSVVSCCVRPGYHYHHSVVHD

Sequence (378 aa):
GSVPTTFRLTGRDYPPAKKLSHASLIIIDAQKEYLSSGPLKLSGDEAVANIARLLDAARKSGRPIIHVRHLGTVGGRFDPQGPAGQFIPGLEPLEGEIVIIEKRPNAFKKNTKLHEETLQELGHHLDLIVCGFSHSSVSTTVRRAKDYGYRRCTLVEDASSSATRDLAFKDGVIPAAQIHQCCEAVADNFACVAPTASLIVPTTFRLTGRDYPPAKLSHASLIIIIDAQKEYLSSGPLKLSGDEAVANIARLLDAARKSSGRPIIIHVRHLGTVGGRFDPQQGPAGQFIPGLEPLEGEIVIEKRPNAFKKNTKLHEETLQQELGHLDDLIVCGFSHSSSVSTTVRRAKDYGYRRCTTLVEDASSSATRDLAFKDGVIPAAQQIHQCEAVADNFACVAPTASLI

InterPro domains:
  IPR000868 Isochorismatase-like domain [PF00857] (25-169)
  IPR036380 Isochorismatase-like superfamily [G3DSA:3.40.50.850] (1-196)
  IPR036380 Isochorismatase-like superfamily [SSF52499] (2-196)
  IPR050272 Isochorismatase-like hydrolase [PTHR43540] (13-195)

Nearest PDB structures (foldseek):
  4h17-assembly1_B  TM=9.913E-01  e=4.334E-35  Pseudomonas putida KT2440
  8cib-assembly1_F  TM=9.745E-01  e=1.024E-24  Pseudomonas aeruginosa
  3lqy-assembly1_A  TM=8.940E-01  e=6.398E-15  Oleispira antarctica
  5ha8-assembly1_A-2  TM=8.424E-01  e=3.259E-13  Microbacterium hydrocarbonoxydans
  5hwg-assembly1_A  TM=8.267E-01  e=1.772E-12  Microbacterium hydrocarbonoxydans

Organism: Pseudomonas putida (strain ATCC 47054 / DSM 6125 / CFBP 8728 / NCIMB 11950 / KT2440) (NCBI:txid160488)